Protein AF-A0AAW3WIE3-F1 (afdb_monomer)

Radius of gyration: 31.34 Å; Cα contacts (8 Å, |Δi|>4): 573; chains: 1; bounding box: 62×52×102 Å

Mean predicted aligned error: 10.78 Å

Solvent-accessible surface area (backbone atoms only — not comparable to full-atom values): 20559 Å² total; per-residue (Å²): 109,70,69,57,47,46,73,73,67,56,86,76,40,74,44,82,44,74,42,58,52,65,88,59,51,67,65,59,48,50,53,51,50,54,52,52,56,71,69,61,49,41,25,42,32,54,39,74,60,70,36,81,95,45,99,60,32,87,50,47,48,34,46,53,69,64,58,36,52,50,48,49,52,52,49,52,50,57,37,45,77,70,55,24,45,65,48,34,60,34,45,33,24,13,57,52,87,97,51,74,46,60,54,70,65,56,46,41,35,62,62,68,56,52,62,51,83,43,77,60,79,28,20,57,25,36,52,90,54,32,40,32,29,18,23,25,56,86,76,70,44,64,64,66,28,49,51,28,49,77,70,75,38,83,40,64,64,50,77,45,75,47,53,68,54,53,48,50,23,52,48,54,67,54,26,34,58,59,14,34,46,53,38,66,51,47,21,74,72,70,78,44,58,54,67,71,76,39,42,66,54,53,51,51,34,42,78,70,50,26,29,46,80,54,96,66,24,44,31,41,28,71,64,18,36,78,41,40,90,63,58,57,50,66,66,34,34,70,69,58,44,54,50,54,53,60,56,54,72,75,64,77,63,66,69,62,22,52,51,42,26,60,75,62,58,62,80,78,80,54,92,75,66,50,51,30,14,30,36,48,34,35,35,53,62,90,94,59,72,95,42,90,87,51,47,44,72,56,67,40,66,35,89,49,82,80,66,51,71,36,78,38,59,35,49,44,70,53,57,91,96,54,51,62,67,56,33,29,53,47,30,35,28,75,78,68,68,52,73,94,68,65,70,44,83,73,49,77,50,64,58,64,76,76,39,95,91,40,52,44,33,34,42,33,27,36,32,70,86

Secondary structure (DSSP, 8-state):
-HHHHHHTT----EEEEEE--TT--HHHHHHHHHHHHHT--SEEEEEE---TTSTTGGGGGG--HHHHHHHHHHHHHHHHHTT-B--TT-SEEE-STT--SS-HHHHHHHHS---B---STT-EEE-SSEEEEETTTTT--HHHHHHHHHTT---EEEEEEPPHHHHHHHHHHHHGGGTEEEHHHHHHHHSS-HHHHTHHHHHHHHHTTSEEEETTEEEE-HHHHHTHHHHGGGGS-HHHHHHHHHHHHTT--HHHHHHHHHHH--GGGS---EEEEEEEEEE--TTS-SSTTT-EE--EE--SSSSTT-EE-SEEEPPTT--HHHHHHHHHHHHH---S---EEEEEE--TTSSTTSSEEEEEEEEE-

Structure (mmCIF, N/CA/C/O backbone):
data_AF-A0AAW3WIE3-F1
#
_entry.id   AF-A0AAW3WIE3-F1
#
loop_
_atom_site.group_PDB
_atom_site.id
_atom_site.type_symbol
_atom_site.label_atom_id
_atom_site.label_alt_id
_atom_site.label_comp_id
_atom_site.label_asym_id
_atom_site.label_entity_id
_atom_site.label_seq_id
_atom_site.pdbx_PDB_ins_code
_atom_site.Cartn_x
_atom_site.Cartn_y
_atom_site.Cartn_z
_atom_site.occupancy
_atom_site.B_iso_or_equiv
_atom_site.auth_seq_id
_atom_site.auth_comp_id
_atom_site.auth_asym_id
_atom_site.auth_atom_id
_atom_site.pdbx_PDB_model_num
ATOM 1 N N . ALA A 1 1 ? -10.622 -24.839 7.786 1.00 90.88 1 ALA A N 1
ATOM 2 C CA . ALA A 1 1 ? -11.221 -23.764 8.610 1.00 90.88 1 ALA A CA 1
ATOM 3 C C . ALA A 1 1 ? -12.478 -23.171 7.966 1.00 90.88 1 ALA A C 1
ATOM 5 O O . ALA A 1 1 ? -13.552 -23.403 8.500 1.00 90.88 1 ALA A O 1
ATOM 6 N N . VAL A 1 2 ? -12.381 -22.495 6.809 1.00 93.44 2 VAL A N 1
ATOM 7 C CA . VAL A 1 2 ? -13.522 -21.823 6.136 1.00 93.44 2 VAL A CA 1
ATOM 8 C C . VAL A 1 2 ? -14.752 -22.721 5.968 1.00 93.44 2 VAL A C 1
ATOM 10 O O . VAL A 1 2 ? -15.851 -22.333 6.351 1.00 93.44 2 VAL A O 1
ATOM 13 N N . MET A 1 3 ? -14.571 -23.951 5.476 1.00 93.12 3 MET A N 1
ATOM 14 C CA . MET A 1 3 ? -15.676 -24.911 5.331 1.00 93.12 3 MET A CA 1
ATOM 15 C C . MET A 1 3 ? -16.380 -25.214 6.661 1.00 93.12 3 MET A C 1
ATOM 17 O O . MET A 1 3 ? -17.603 -25.287 6.700 1.00 93.12 3 MET A O 1
ATOM 21 N N . ASN A 1 4 ? -15.629 -25.334 7.760 1.00 96.19 4 ASN A N 1
ATOM 22 C CA . ASN A 1 4 ? -16.194 -25.604 9.084 1.00 96.19 4 ASN A CA 1
ATOM 23 C C . ASN A 1 4 ? -16.962 -24.393 9.622 1.00 96.19 4 ASN A C 1
ATOM 25 O O . ASN A 1 4 ? -18.034 -24.569 10.187 1.00 96.19 4 ASN A O 1
ATOM 29 N N . ILE A 1 5 ? -16.447 -23.177 9.403 1.00 95.31 5 ILE A N 1
ATOM 30 C CA . ILE A 1 5 ? -17.124 -21.924 9.774 1.00 95.31 5 ILE A CA 1
ATOM 31 C C . ILE A 1 5 ? -18.475 -21.829 9.056 1.00 95.31 5 ILE A C 1
ATOM 33 O O . ILE A 1 5 ? -19.502 -21.607 9.693 1.00 95.31 5 ILE A O 1
ATOM 37 N N . ARG A 1 6 ? -18.495 -22.094 7.744 1.00 94.25 6 ARG A N 1
ATOM 38 C CA . ARG A 1 6 ? -19.738 -22.107 6.960 1.00 94.25 6 ARG A CA 1
ATOM 39 C C . ARG A 1 6 ? -20.690 -23.218 7.407 1.00 94.25 6 ARG A C 1
ATOM 41 O O . ARG A 1 6 ? -21.877 -22.964 7.570 1.00 94.25 6 ARG A O 1
ATOM 48 N N . LYS A 1 7 ? -20.181 -24.427 7.674 1.00 96.88 7 LYS A N 1
ATOM 49 C CA . LYS A 1 7 ? -20.983 -25.548 8.200 1.00 96.88 7 LYS A CA 1
ATOM 50 C C . LYS A 1 7 ? -21.611 -25.229 9.562 1.00 96.88 7 LYS A C 1
ATOM 52 O O . LYS A 1 7 ? -22.698 -25.714 9.850 1.00 96.88 7 LYS A O 1
ATOM 57 N N . ALA A 1 8 ? -20.950 -24.408 10.376 1.00 97.50 8 ALA A N 1
ATOM 58 C CA . ALA A 1 8 ? -21.468 -23.934 11.656 1.00 97.50 8 ALA A CA 1
ATOM 59 C C . ALA A 1 8 ? -22.527 -22.816 11.526 1.00 97.50 8 ALA A C 1
ATOM 61 O O . ALA A 1 8 ? -23.057 -22.376 12.540 1.00 97.50 8 ALA A O 1
ATOM 62 N N . GLY A 1 9 ? -22.850 -22.364 10.308 1.00 97.00 9 GLY A N 1
ATOM 63 C CA . GLY A 1 9 ? -23.915 -21.390 10.047 1.00 97.00 9 GLY A CA 1
ATOM 64 C C . GLY A 1 9 ? -23.462 -19.929 9.969 1.00 97.00 9 GLY A C 1
ATOM 65 O O . GLY A 1 9 ? -24.302 -19.049 9.804 1.00 97.00 9 GLY A O 1
ATOM 66 N N . PHE A 1 10 ? -22.159 -19.642 10.047 1.00 95.00 10 PHE A N 1
ATOM 67 C CA . PHE A 1 10 ? -21.658 -18.279 9.856 1.00 95.00 10 PHE A CA 1
ATOM 68 C C . PHE A 1 10 ? -21.731 -17.877 8.379 1.00 95.00 10 PHE A C 1
ATOM 70 O O . PHE A 1 10 ? -21.187 -18.554 7.501 1.00 95.00 10 PHE A O 1
ATOM 77 N N . THR A 1 11 ? -22.386 -16.749 8.117 1.00 90.75 11 THR A N 1
ATOM 78 C CA . THR A 1 11 ? -22.633 -16.213 6.770 1.00 90.75 11 THR A CA 1
ATOM 79 C C . THR A 1 11 ? -21.695 -15.077 6.384 1.00 90.75 11 THR A C 1
ATOM 81 O O . THR A 1 11 ? -21.596 -14.768 5.203 1.00 90.75 11 THR A O 1
ATOM 84 N N . GLN A 1 12 ? -21.014 -14.475 7.361 1.00 90.50 12 GLN A N 1
ATOM 85 C CA . GLN A 1 12 ? -20.080 -13.371 7.183 1.00 90.50 12 GLN A CA 1
ATOM 86 C C . GLN A 1 12 ? -18.700 -13.766 7.703 1.00 90.50 12 GLN A C 1
ATOM 88 O O . GLN A 1 12 ? -18.507 -14.004 8.896 1.00 90.50 12 GLN A O 1
ATOM 93 N N . LEU A 1 13 ? -17.738 -13.836 6.791 1.00 92.69 13 LEU A N 1
ATOM 94 C CA . LEU A 1 13 ? -16.351 -14.182 7.053 1.00 92.69 13 LEU A CA 1
ATOM 95 C C . LEU A 1 13 ? -15.430 -13.088 6.518 1.00 92.69 13 LEU A C 1
ATOM 97 O O . LEU A 1 13 ? -15.528 -12.702 5.355 1.00 92.69 13 LEU A O 1
ATOM 101 N N . ASN A 1 14 ? -14.491 -12.654 7.354 1.00 94.62 14 ASN A N 1
ATOM 102 C CA . ASN A 1 14 ? -13.381 -11.799 6.954 1.00 94.62 14 ASN A CA 1
ATOM 103 C C . ASN A 1 14 ? -12.076 -12.601 6.885 1.00 94.62 14 ASN A C 1
ATOM 105 O O . ASN A 1 14 ? -11.833 -13.467 7.728 1.00 94.62 14 ASN A O 1
ATOM 109 N N . VAL A 1 15 ? -11.239 -12.294 5.896 1.00 96.25 15 VAL A N 1
ATOM 110 C CA . VAL A 1 15 ? -9.869 -12.803 5.783 1.00 96.25 15 VAL A CA 1
ATOM 111 C C . VAL A 1 15 ? -8.900 -11.628 5.835 1.00 96.25 15 VAL A C 1
ATOM 113 O O . VAL A 1 15 ? -8.943 -10.745 4.981 1.00 96.25 15 VAL A O 1
ATOM 116 N N . ASP A 1 16 ? -8.006 -11.648 6.820 1.00 96.38 16 ASP A N 1
ATOM 117 C CA . ASP A 1 16 ? -6.949 -10.651 6.963 1.00 96.38 16 ASP A CA 1
ATOM 118 C C . ASP A 1 16 ? -5.708 -11.080 6.183 1.00 96.38 16 ASP A C 1
ATOM 120 O O . ASP A 1 16 ? -5.192 -12.185 6.360 1.00 96.38 16 ASP A O 1
ATOM 124 N N . LEU A 1 17 ? -5.211 -10.186 5.338 1.00 97.62 17 LEU A N 1
ATOM 125 C CA . LEU A 1 17 ? -3.977 -10.345 4.586 1.00 97.62 17 LEU A CA 1
ATOM 126 C C . LEU A 1 17 ? -3.017 -9.226 4.958 1.00 97.62 17 LEU A C 1
ATOM 128 O O . LEU A 1 17 ? -3.422 -8.085 5.169 1.00 97.62 17 LEU A O 1
ATOM 132 N N . MET A 1 18 ? -1.728 -9.541 4.997 1.00 97.06 18 MET A N 1
ATOM 133 C CA . MET A 1 18 ? -0.680 -8.548 5.194 1.00 97.06 18 MET A CA 1
ATOM 134 C C . MET A 1 18 ? 0.155 -8.385 3.926 1.00 97.06 18 MET A C 1
ATOM 136 O O . MET A 1 18 ? 0.383 -9.349 3.195 1.00 97.06 18 MET A O 1
ATOM 140 N N . TYR A 1 19 ? 0.621 -7.163 3.681 1.00 96.44 19 TYR A N 1
ATOM 141 C CA . TYR A 1 19 ? 1.450 -6.820 2.525 1.00 96.44 19 TYR A CA 1
ATOM 142 C C . TYR A 1 19 ? 2.568 -5.850 2.896 1.00 96.44 19 TYR A C 1
ATOM 144 O O . TYR A 1 19 ? 2.552 -5.240 3.969 1.00 96.44 19 TYR A O 1
ATOM 152 N N . GLY A 1 20 ? 3.531 -5.668 1.998 1.00 94.75 20 GLY A N 1
ATOM 153 C CA . GLY A 1 20 ? 4.681 -4.800 2.227 1.00 94.75 20 GLY A CA 1
ATOM 154 C C . GLY A 1 20 ? 5.767 -5.468 3.066 1.00 94.75 20 GLY A C 1
ATOM 155 O O . GLY A 1 20 ? 6.416 -4.790 3.859 1.00 94.75 20 GLY A O 1
ATOM 156 N N . PHE A 1 21 ? 5.941 -6.784 2.918 1.00 95.12 21 PHE A N 1
ATOM 157 C CA . PHE A 1 21 ? 7.106 -7.486 3.456 1.00 95.12 21 PHE A CA 1
ATOM 158 C C . PHE A 1 21 ? 8.312 -7.339 2.522 1.00 95.12 21 PHE A C 1
ATOM 160 O O . PHE A 1 21 ? 8.158 -7.243 1.301 1.00 95.12 21 PHE A O 1
ATOM 167 N N . LEU A 1 22 ? 9.517 -7.368 3.094 1.00 91.25 22 LEU A N 1
ATOM 168 C CA . LEU A 1 22 ? 10.780 -7.169 2.386 1.00 91.25 22 LEU A CA 1
ATOM 169 C C . LEU A 1 22 ? 10.931 -8.147 1.222 1.00 91.25 22 LEU A C 1
ATOM 171 O O . LEU A 1 22 ? 11.044 -7.725 0.070 1.00 91.25 22 LEU A O 1
ATOM 175 N N . HIS A 1 23 ? 10.790 -9.436 1.515 1.00 91.69 23 HIS A N 1
ATOM 176 C CA . HIS A 1 23 ? 10.988 -10.524 0.557 1.00 91.69 23 HIS A CA 1
ATOM 177 C C . HIS A 1 23 ? 9.718 -10.962 -0.190 1.00 91.69 23 HIS A C 1
ATOM 179 O O . HIS A 1 23 ? 9.788 -11.860 -1.016 1.00 91.69 23 HIS A O 1
ATOM 185 N N . GLN A 1 24 ? 8.562 -10.337 0.059 1.00 94.00 24 GLN A N 1
ATOM 186 C CA . GLN A 1 24 ? 7.322 -10.654 -0.661 1.00 94.00 24 GLN A CA 1
ATOM 187 C C . GLN A 1 24 ? 7.310 -9.943 -2.015 1.00 94.00 24 GLN A C 1
ATOM 189 O O . GLN A 1 24 ? 7.302 -8.709 -2.056 1.00 94.00 24 GLN A O 1
ATOM 194 N N . THR A 1 25 ? 7.301 -10.686 -3.116 1.00 93.31 25 THR A N 1
ATOM 195 C CA . THR A 1 25 ? 7.150 -10.114 -4.461 1.00 93.31 25 THR A CA 1
ATOM 196 C C . THR A 1 25 ? 5.703 -9.683 -4.731 1.00 93.31 25 THR A C 1
ATOM 198 O O . THR A 1 25 ? 4.798 -9.922 -3.927 1.00 93.31 25 THR A O 1
ATOM 201 N N . ASP A 1 26 ? 5.472 -8.989 -5.845 1.00 94.88 26 ASP A N 1
ATOM 202 C CA . ASP A 1 26 ? 4.111 -8.653 -6.277 1.00 94.88 26 ASP A CA 1
ATOM 203 C C . ASP A 1 26 ? 3.336 -9.923 -6.666 1.00 94.88 26 ASP A C 1
ATOM 205 O O . ASP A 1 26 ? 2.179 -10.064 -6.274 1.00 94.88 26 ASP A O 1
ATOM 209 N N . ASP A 1 27 ? 4.003 -10.883 -7.313 1.00 95.38 27 ASP A N 1
ATOM 210 C CA . ASP A 1 27 ? 3.427 -12.172 -7.716 1.00 95.38 27 ASP A CA 1
ATOM 211 C C . ASP A 1 27 ? 3.065 -13.053 -6.510 1.00 95.38 27 ASP A C 1
ATOM 213 O O . ASP A 1 27 ? 1.989 -13.658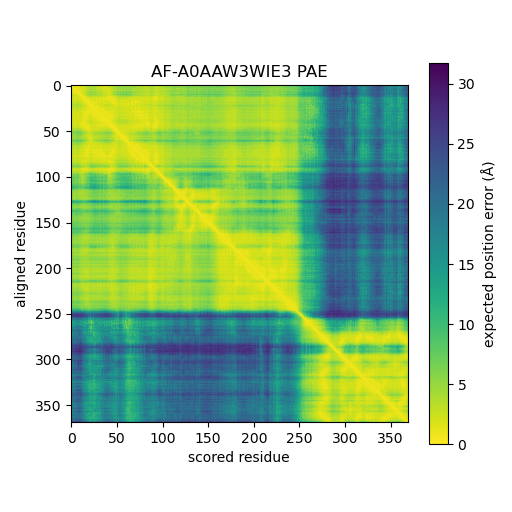 -6.483 1.00 95.38 27 ASP A O 1
ATOM 217 N N . ASP A 1 28 ? 3.910 -13.088 -5.470 1.00 96.62 28 ASP A N 1
ATOM 218 C CA . ASP A 1 28 ? 3.603 -13.791 -4.212 1.00 96.62 28 ASP A CA 1
ATOM 219 C C . ASP A 1 28 ? 2.325 -13.235 -3.575 1.00 96.62 28 ASP A C 1
ATOM 221 O O . ASP A 1 28 ? 1.454 -13.971 -3.085 1.00 96.62 28 ASP A O 1
ATOM 225 N N . PHE A 1 29 ? 2.207 -11.904 -3.570 1.00 97.75 29 PHE A N 1
ATOM 226 C CA . PHE A 1 29 ? 1.062 -11.234 -2.979 1.00 97.75 29 PHE A CA 1
ATOM 227 C C . PHE A 1 29 ? -0.201 -11.416 -3.826 1.00 97.75 29 PHE A C 1
ATOM 229 O O . PHE A 1 29 ? -1.255 -11.735 -3.274 1.00 97.75 29 PHE A O 1
ATOM 236 N N . GLU A 1 30 ? -0.108 -11.306 -5.153 1.00 97.62 30 GLU A N 1
ATOM 237 C CA . GLU A 1 30 ? -1.222 -11.588 -6.062 1.00 97.62 30 GLU A CA 1
ATOM 238 C C . GLU A 1 30 ? -1.706 -13.035 -5.934 1.00 97.62 30 GLU A C 1
ATOM 240 O O . GLU A 1 30 ? -2.911 -13.279 -5.839 1.00 97.62 30 GLU A O 1
ATOM 245 N N . THR A 1 31 ? -0.786 -13.995 -5.849 1.00 98.00 31 THR A N 1
ATOM 246 C CA . THR A 1 31 ? -1.112 -15.410 -5.628 1.00 98.00 31 THR A CA 1
ATOM 247 C C . THR A 1 31 ? -1.896 -15.592 -4.327 1.00 98.00 31 THR A C 1
ATOM 249 O O . THR A 1 31 ? -2.940 -16.251 -4.307 1.00 98.00 31 THR A O 1
ATOM 252 N N . THR A 1 32 ? -1.453 -14.938 -3.249 1.00 98.06 32 THR A N 1
ATOM 253 C CA . THR A 1 32 ? -2.146 -14.943 -1.952 1.00 98.06 32 THR A CA 1
ATOM 254 C C . THR A 1 32 ? -3.547 -14.327 -2.050 1.00 98.06 32 THR A C 1
ATOM 256 O O . THR A 1 32 ? -4.511 -14.894 -1.530 1.00 98.06 32 THR A O 1
ATOM 259 N N . LEU A 1 33 ? -3.690 -13.197 -2.750 1.00 98.19 33 LEU A N 1
ATOM 260 C CA . LEU A 1 33 ? -4.978 -12.536 -2.981 1.00 98.19 33 LEU A CA 1
ATOM 261 C C . LEU A 1 33 ? -5.943 -13.439 -3.749 1.00 98.19 33 LEU A C 1
ATOM 263 O O . LEU A 1 33 ? -7.090 -13.605 -3.337 1.00 98.19 33 LEU A O 1
ATOM 267 N N . ARG A 1 34 ? -5.481 -14.064 -4.836 1.00 98.00 34 ARG A N 1
ATOM 268 C CA . ARG A 1 34 ? -6.290 -14.983 -5.652 1.00 98.00 34 ARG A CA 1
ATOM 269 C C . ARG A 1 34 ? -6.730 -16.203 -4.853 1.00 98.00 34 ARG A C 1
ATOM 271 O O . ARG A 1 34 ? -7.891 -16.604 -4.948 1.00 98.00 34 ARG A O 1
ATOM 278 N N . TYR A 1 35 ? -5.850 -16.745 -4.014 1.00 98.12 35 TYR A N 1
ATOM 279 C CA . TYR A 1 35 ? -6.211 -17.821 -3.097 1.00 98.12 35 TYR A CA 1
ATOM 280 C C . TYR A 1 35 ? -7.296 -17.379 -2.103 1.00 98.12 35 TYR A C 1
ATOM 282 O O . TYR A 1 35 ? -8.309 -18.063 -1.955 1.00 98.12 35 TYR A O 1
ATOM 290 N N . ALA A 1 36 ? -7.142 -16.206 -1.475 1.00 98.00 36 ALA A N 1
ATOM 291 C CA . ALA A 1 36 ? -8.132 -15.656 -0.547 1.00 98.00 36 ALA A CA 1
ATOM 292 C C . ALA A 1 36 ? -9.490 -15.397 -1.223 1.00 98.00 36 ALA A C 1
ATOM 294 O O . ALA A 1 36 ? -10.525 -15.769 -0.673 1.00 98.00 36 ALA A O 1
ATOM 295 N N . ILE A 1 37 ? -9.498 -14.850 -2.443 1.00 98.06 37 ILE A N 1
ATOM 296 C CA . ILE A 1 37 ? -10.707 -14.694 -3.269 1.00 98.06 37 ILE A CA 1
ATOM 297 C C . ILE A 1 37 ? -11.375 -16.054 -3.514 1.00 98.06 37 ILE A C 1
ATOM 299 O O . ILE A 1 37 ? -12.598 -16.164 -3.405 1.00 98.06 37 ILE A O 1
ATOM 303 N N . GLY A 1 38 ? -10.588 -17.101 -3.787 1.00 97.38 38 GLY A N 1
ATOM 304 C CA . GLY A 1 38 ? -11.070 -18.470 -3.988 1.00 97.38 38 GLY A CA 1
ATOM 305 C C . GLY A 1 38 ? -11.787 -19.069 -2.772 1.00 97.38 38 GLY A C 1
ATOM 306 O O . GLY A 1 38 ? -12.705 -19.873 -2.937 1.00 97.38 38 GLY A O 1
ATOM 307 N N . LEU A 1 39 ? -11.452 -18.621 -1.555 1.00 96.75 39 LEU A N 1
ATOM 308 C CA . LEU A 1 39 ? -12.176 -18.979 -0.325 1.00 96.75 39 LEU A CA 1
ATOM 309 C C . LEU A 1 39 ? -13.562 -18.315 -0.231 1.00 96.75 39 LEU A C 1
ATOM 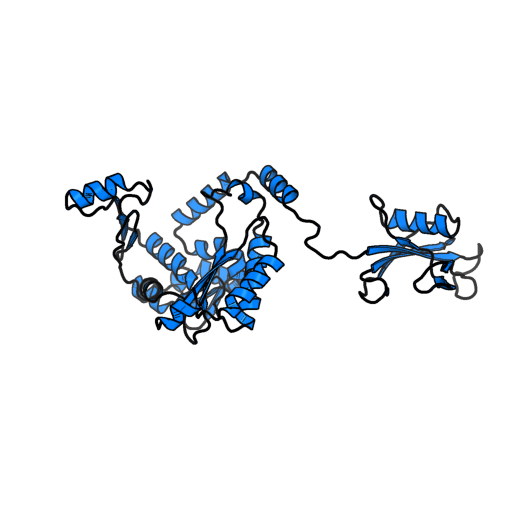311 O O . LEU A 1 39 ? -14.371 -18.693 0.624 1.00 96.75 39 LEU A O 1
ATOM 315 N N . LYS A 1 40 ? -13.839 -17.345 -1.112 1.00 95.81 40 LYS A N 1
ATOM 316 C CA . LYS A 1 40 ? -15.078 -16.566 -1.202 1.00 95.81 40 LYS A CA 1
ATOM 317 C C . LYS A 1 40 ? -15.507 -15.952 0.141 1.00 95.81 40 LYS A C 1
ATOM 319 O O . LYS A 1 40 ? -16.667 -16.141 0.506 1.00 95.81 40 LYS A O 1
ATOM 324 N N . PRO A 1 41 ? -14.631 -15.297 0.926 1.00 96.38 41 PRO A N 1
ATOM 325 C CA . PRO A 1 41 ? -15.063 -14.591 2.129 1.00 96.38 41 PRO A CA 1
ATOM 326 C C . PRO A 1 41 ? -15.966 -13.406 1.772 1.00 96.38 41 PRO A C 1
ATOM 328 O O . PRO A 1 41 ? -15.964 -12.919 0.648 1.00 96.38 41 PRO A O 1
ATOM 331 N N . GLU A 1 42 ? -16.758 -12.931 2.722 1.00 95.38 42 GLU A N 1
ATOM 332 C CA . GLU A 1 42 ? -17.560 -11.718 2.554 1.00 95.38 42 GLU A CA 1
ATOM 333 C C . GLU A 1 42 ? -16.692 -10.454 2.616 1.00 95.38 42 GLU A C 1
ATOM 335 O O . GLU A 1 42 ? -16.992 -9.464 1.943 1.00 95.38 42 GLU A O 1
ATOM 340 N N . TYR A 1 43 ? -15.573 -10.531 3.340 1.00 95.69 43 TYR A N 1
ATOM 341 C CA . TYR A 1 43 ? -14.635 -9.432 3.524 1.00 95.69 43 TYR A CA 1
ATOM 342 C C . TYR A 1 43 ? -13.183 -9.884 3.352 1.00 95.69 43 TYR A C 1
ATOM 344 O O . TYR A 1 43 ? -12.803 -10.985 3.759 1.00 95.69 43 TYR A O 1
ATOM 352 N N . ILE A 1 44 ? -12.360 -9.014 2.773 1.00 97.12 44 ILE A N 1
ATOM 353 C CA . ILE A 1 44 ? -10.902 -9.161 2.749 1.00 97.12 44 ILE A CA 1
ATOM 354 C C . ILE A 1 44 ? -10.295 -7.873 3.291 1.00 97.12 44 ILE A C 1
ATOM 356 O O . ILE A 1 44 ? -10.522 -6.802 2.728 1.00 97.12 44 ILE A O 1
ATOM 360 N N . THR A 1 45 ? -9.513 -7.965 4.363 1.00 95.56 45 THR A N 1
ATOM 361 C CA . THR A 1 45 ? -8.854 -6.806 4.977 1.00 95.56 45 THR A CA 1
ATOM 362 C C . THR A 1 45 ? -7.355 -6.843 4.734 1.00 95.56 45 THR A C 1
ATOM 364 O O . THR A 1 45 ? -6.696 -7.840 4.999 1.00 95.56 45 THR A O 1
ATOM 367 N N . LEU A 1 46 ? -6.801 -5.742 4.233 1.00 95.44 46 LEU A N 1
ATOM 368 C CA . LEU A 1 46 ? -5.392 -5.596 3.896 1.00 95.44 46 LEU A CA 1
ATOM 369 C C . LEU A 1 46 ? -4.660 -4.778 4.958 1.00 95.44 46 LEU A C 1
ATOM 371 O O . LEU A 1 46 ? -4.940 -3.602 5.165 1.00 95.44 46 LEU A O 1
ATOM 375 N N . TYR A 1 47 ? -3.647 -5.352 5.585 1.00 94.31 47 TYR A N 1
ATOM 376 C CA . TYR A 1 47 ? -2.809 -4.663 6.553 1.00 94.31 47 TYR A CA 1
ATOM 377 C C . TYR A 1 47 ? -1.412 -4.444 5.991 1.00 94.31 47 TYR A C 1
ATOM 379 O O . TYR A 1 47 ? -0.672 -5.385 5.707 1.00 94.31 47 TYR A O 1
ATOM 387 N N . ARG A 1 48 ? -1.012 -3.176 5.882 1.00 93.06 48 ARG A N 1
ATOM 388 C CA . ARG A 1 48 ? 0.394 -2.845 5.654 1.00 93.06 48 ARG A CA 1
ATOM 389 C C . ARG A 1 48 ? 1.211 -3.383 6.826 1.00 93.06 48 ARG A C 1
ATOM 391 O O . ARG A 1 48 ? 0.916 -3.043 7.975 1.00 93.06 48 ARG A O 1
ATOM 398 N N . ASN A 1 49 ? 2.268 -4.132 6.536 1.00 93.94 49 ASN A N 1
ATOM 399 C CA . ASN A 1 49 ? 3.205 -4.582 7.548 1.00 93.94 49 ASN A CA 1
ATOM 400 C C . ASN A 1 49 ? 3.832 -3.378 8.276 1.00 93.94 49 ASN A C 1
ATOM 402 O O . ASN A 1 49 ? 4.349 -2.438 7.662 1.00 93.94 49 ASN A O 1
ATOM 406 N N . ARG A 1 50 ? 3.749 -3.391 9.607 1.00 90.69 50 ARG A N 1
ATOM 407 C CA . ARG A 1 50 ? 4.349 -2.384 10.486 1.00 90.69 50 ARG A CA 1
ATOM 408 C C . ARG A 1 50 ? 5.534 -3.039 11.180 1.00 90.69 50 ARG A C 1
ATOM 410 O O . ARG A 1 50 ? 5.345 -3.868 12.056 1.00 90.69 50 ARG A O 1
ATOM 417 N N . TYR A 1 51 ? 6.736 -2.639 10.788 1.00 89.94 51 TYR A N 1
ATOM 418 C CA . TYR A 1 51 ? 7.978 -3.258 11.248 1.00 89.94 51 TYR A CA 1
ATOM 419 C C . TYR A 1 51 ? 8.343 -2.957 12.704 1.00 89.94 51 TYR A C 1
ATOM 421 O O . TYR A 1 51 ? 8.907 -3.811 13.384 1.00 89.94 51 TYR A O 1
ATOM 429 N N . LYS A 1 52 ? 8.009 -1.759 13.189 1.00 86.94 52 LYS A N 1
ATOM 430 C CA . LYS A 1 52 ? 8.377 -1.293 14.528 1.00 86.94 52 LYS A CA 1
ATOM 431 C C . LYS A 1 52 ? 7.853 -2.231 15.621 1.00 86.94 52 LYS A C 1
ATOM 433 O O . LYS A 1 52 ? 6.648 -2.468 15.693 1.00 86.94 52 LYS A O 1
ATOM 438 N N . GLY A 1 53 ? 8.737 -2.696 16.502 1.00 84.81 53 GLY A N 1
ATOM 439 C CA . GLY A 1 53 ? 8.413 -3.589 17.614 1.00 84.81 53 GLY A CA 1
ATOM 440 C C . GLY A 1 53 ? 8.174 -5.047 17.212 1.00 84.81 53 GLY A C 1
ATOM 441 O O . GLY A 1 53 ? 7.614 -5.805 18.003 1.00 84.81 53 GLY A O 1
ATOM 442 N N . THR A 1 54 ? 8.554 -5.448 15.995 1.00 89.56 54 THR A N 1
ATOM 443 C CA . THR A 1 54 ? 8.412 -6.830 15.508 1.00 89.56 54 THR A CA 1
ATOM 444 C C . THR A 1 54 ? 9.756 -7.557 15.479 1.00 89.56 54 THR A C 1
ATOM 446 O O . THR A 1 54 ? 10.816 -6.938 15.490 1.00 89.56 54 THR A O 1
ATOM 449 N N . LYS A 1 55 ? 9.736 -8.894 15.379 1.00 91.88 55 LYS A N 1
ATOM 450 C CA . LYS A 1 55 ? 10.966 -9.700 15.226 1.00 91.88 55 LYS A CA 1
ATOM 451 C C . LYS A 1 55 ? 11.743 -9.398 13.940 1.00 91.88 55 LYS A C 1
ATOM 453 O O . LYS A 1 55 ? 12.920 -9.720 13.866 1.00 91.88 55 LYS A O 1
ATOM 458 N N . ILE A 1 56 ? 11.077 -8.802 12.954 1.00 91.75 56 ILE A N 1
ATOM 459 C CA . ILE A 1 56 ? 11.638 -8.448 11.649 1.00 91.75 56 ILE A CA 1
ATOM 460 C C . ILE A 1 56 ? 11.889 -6.940 11.529 1.00 91.75 56 ILE A C 1
ATOM 462 O O . ILE A 1 56 ? 12.063 -6.439 10.430 1.00 91.75 56 ILE A O 1
ATOM 466 N N . GLU A 1 57 ? 11.908 -6.187 12.637 1.00 90.94 57 GLU A N 1
ATOM 467 C CA . GLU A 1 57 ? 12.061 -4.723 12.626 1.00 90.94 57 GLU A CA 1
ATOM 468 C C . GLU A 1 57 ? 13.286 -4.236 11.835 1.00 90.94 57 GLU A C 1
ATOM 470 O O . GLU A 1 57 ? 13.204 -3.211 11.163 1.00 90.94 57 GLU A O 1
ATOM 475 N N . ALA A 1 58 ? 14.383 -5.000 11.845 1.00 87.44 58 ALA A N 1
ATOM 476 C CA . ALA A 1 58 ? 15.602 -4.690 11.097 1.00 87.44 58 ALA A CA 1
ATOM 477 C C . ALA A 1 58 ? 15.403 -4.643 9.567 1.00 87.44 58 ALA A C 1
ATOM 479 O O . ALA A 1 58 ? 16.156 -3.967 8.875 1.00 87.44 58 ALA A O 1
ATOM 480 N N . GLU A 1 59 ? 14.376 -5.307 9.032 1.00 89.19 59 GLU A N 1
ATOM 481 C CA . GLU A 1 59 ? 14.051 -5.297 7.600 1.00 89.19 59 GLU A CA 1
ATOM 482 C C . GLU A 1 59 ? 13.371 -3.994 7.143 1.00 89.19 59 GLU A C 1
ATOM 484 O O . GLU A 1 59 ? 13.218 -3.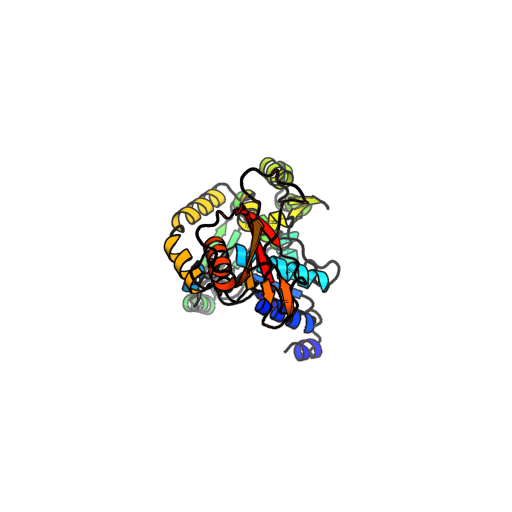771 5.941 1.00 89.19 59 GLU A O 1
ATOM 489 N N . ALA A 1 60 ? 12.944 -3.130 8.075 1.00 85.75 60 ALA A N 1
ATOM 490 C CA . ALA A 1 60 ? 12.154 -1.935 7.770 1.00 85.75 60 ALA A CA 1
ATOM 491 C C . ALA A 1 60 ? 12.804 -1.034 6.711 1.00 85.75 60 ALA A C 1
ATOM 493 O O . ALA A 1 60 ? 12.101 -0.524 5.837 1.00 85.75 60 ALA A O 1
ATOM 494 N N . GLY A 1 61 ? 14.131 -0.866 6.783 1.00 80.12 61 GLY A N 1
ATOM 495 C CA . GLY A 1 61 ? 14.900 -0.016 5.870 1.00 80.12 61 GLY A CA 1
ATOM 496 C C . GLY A 1 61 ? 14.881 -0.506 4.421 1.00 80.12 61 GLY A C 1
ATOM 497 O O . GLY A 1 61 ? 14.983 0.295 3.498 1.00 80.12 61 GLY A O 1
ATOM 498 N N . GLY A 1 62 ? 14.657 -1.805 4.198 1.00 82.44 62 GLY A N 1
ATOM 499 C CA . GLY A 1 62 ? 14.613 -2.388 2.859 1.00 82.44 62 GLY A CA 1
ATOM 500 C C . GLY A 1 62 ? 13.255 -2.291 2.164 1.00 82.44 62 GLY A C 1
ATOM 501 O O . GLY A 1 62 ? 13.126 -2.670 1.000 1.00 82.44 62 GLY A O 1
ATOM 502 N N . VAL A 1 63 ? 12.218 -1.793 2.845 1.00 85.75 63 VAL A N 1
ATOM 503 C CA . VAL A 1 63 ? 10.874 -1.672 2.268 1.00 85.75 63 VAL A CA 1
ATOM 504 C C . VAL A 1 63 ? 10.556 -0.228 1.928 1.00 85.75 63 VAL A C 1
ATOM 506 O O . VAL A 1 63 ? 10.167 0.578 2.774 1.00 85.75 63 VAL A O 1
ATOM 509 N N . SER A 1 64 ? 10.626 0.085 0.636 1.00 86.12 64 SER A N 1
ATOM 510 C CA . SER A 1 64 ? 10.239 1.401 0.142 1.00 86.12 64 SER A CA 1
ATOM 511 C C . SER A 1 64 ? 8.724 1.624 0.229 1.00 86.12 64 SER A C 1
ATOM 513 O O . SER A 1 64 ? 7.908 0.716 0.038 1.00 86.12 64 SER A O 1
ATOM 515 N N . LEU A 1 65 ? 8.321 2.879 0.453 1.00 84.75 65 LEU A N 1
ATOM 516 C CA . LEU A 1 65 ? 6.910 3.270 0.372 1.00 84.75 65 LEU A CA 1
ATOM 517 C C . LEU A 1 65 ? 6.331 2.987 -1.024 1.00 84.75 65 LEU A C 1
ATOM 519 O O . LEU A 1 65 ? 5.167 2.613 -1.134 1.00 84.75 65 LEU A O 1
ATOM 523 N N . TYR A 1 66 ? 7.157 3.101 -2.067 1.00 86.88 66 TYR A N 1
ATOM 524 C CA . TYR A 1 66 ? 6.786 2.752 -3.436 1.00 86.88 66 TYR A CA 1
ATOM 525 C C . TYR A 1 66 ? 6.333 1.291 -3.553 1.00 86.88 66 TYR A C 1
ATOM 527 O O . TYR A 1 66 ? 5.246 1.042 -4.068 1.00 86.88 66 TYR A O 1
ATOM 535 N N . LYS A 1 67 ? 7.107 0.335 -3.012 1.00 90.38 67 LYS A N 1
ATOM 536 C CA . LYS A 1 67 ? 6.729 -1.087 -2.991 1.00 90.38 67 LYS A CA 1
ATOM 537 C C . LYS A 1 67 ? 5.378 -1.295 -2.305 1.00 90.38 67 LYS A C 1
ATOM 539 O O . LYS A 1 67 ? 4.506 -1.971 -2.843 1.00 90.38 67 LYS A O 1
ATOM 544 N N . VAL A 1 68 ? 5.189 -0.676 -1.140 1.00 91.44 68 VAL A N 1
ATOM 545 C CA . VAL A 1 68 ? 3.940 -0.770 -0.369 1.00 91.44 68 VAL A CA 1
ATOM 546 C C . VAL A 1 68 ? 2.749 -0.229 -1.165 1.00 91.44 68 VAL A C 1
ATOM 548 O O . VAL A 1 68 ? 1.720 -0.894 -1.251 1.00 91.44 68 VAL A O 1
ATOM 551 N N . ILE A 1 69 ? 2.873 0.964 -1.752 1.00 90.69 69 ILE A N 1
ATOM 552 C CA . ILE A 1 69 ? 1.805 1.584 -2.552 1.00 90.69 69 ILE A CA 1
ATOM 553 C C . ILE A 1 69 ? 1.484 0.721 -3.774 1.00 90.69 69 ILE A C 1
ATOM 555 O O . ILE A 1 69 ? 0.315 0.466 -4.057 1.00 90.69 69 ILE A O 1
ATOM 559 N N . ARG A 1 70 ? 2.509 0.224 -4.472 1.00 92.69 70 ARG A N 1
ATOM 560 C CA . ARG A 1 70 ? 2.350 -0.636 -5.647 1.00 92.69 70 ARG A CA 1
ATOM 561 C C . ARG A 1 70 ? 1.588 -1.921 -5.318 1.00 92.69 70 ARG A C 1
ATOM 563 O O . ARG A 1 70 ? 0.610 -2.220 -5.997 1.00 92.69 70 ARG A O 1
ATOM 570 N N . GLN A 1 71 ? 1.959 -2.623 -4.244 1.00 95.31 71 GLN A N 1
ATOM 571 C CA . GLN A 1 71 ? 1.239 -3.820 -3.791 1.00 95.31 71 GLN A CA 1
ATOM 572 C C . GLN A 1 71 ? -0.204 -3.512 -3.371 1.00 95.31 71 GLN A C 1
ATOM 574 O O . GLN A 1 71 ? -1.111 -4.275 -3.696 1.00 95.31 71 GLN A O 1
ATOM 579 N N . TYR A 1 72 ? -0.451 -2.382 -2.699 1.00 94.06 72 TYR A N 1
ATOM 580 C CA . TYR A 1 72 ? -1.820 -1.971 -2.378 1.00 94.06 72 TYR A CA 1
ATOM 581 C C . TYR A 1 72 ? -2.655 -1.723 -3.641 1.00 94.06 72 TYR A C 1
ATOM 583 O O . TYR A 1 72 ? -3.776 -2.212 -3.724 1.00 94.06 72 TYR A O 1
ATOM 591 N N . ARG A 1 73 ? -2.116 -1.013 -4.642 1.00 92.75 73 ARG A N 1
ATOM 592 C CA . ARG A 1 73 ? -2.813 -0.757 -5.915 1.00 92.75 73 ARG A CA 1
ATOM 593 C C . ARG A 1 73 ? -3.097 -2.045 -6.684 1.00 92.75 73 ARG A C 1
ATOM 595 O O . ARG A 1 73 ? -4.202 -2.207 -7.199 1.00 92.75 73 ARG A O 1
ATOM 602 N N . LEU A 1 74 ? -2.136 -2.971 -6.714 1.00 95.56 74 LEU A N 1
ATOM 603 C CA . LEU A 1 74 ? -2.322 -4.312 -7.267 1.00 95.56 74 LEU A CA 1
ATOM 604 C C . LEU A 1 74 ? -3.503 -5.018 -6.592 1.00 95.56 74 LEU A C 1
ATOM 606 O O . LEU A 1 74 ? -4.432 -5.453 -7.272 1.00 95.56 74 LEU A O 1
ATOM 610 N N . ALA A 1 75 ? -3.516 -5.058 -5.257 1.00 96.75 75 ALA A N 1
ATOM 611 C CA . ALA A 1 75 ? -4.606 -5.662 -4.502 1.00 96.75 75 ALA A CA 1
ATOM 612 C C . ALA A 1 75 ? -5.945 -4.972 -4.747 1.00 96.75 75 ALA A C 1
ATOM 614 O O . ALA A 1 75 ? -6.938 -5.649 -4.990 1.00 96.75 75 ALA A O 1
ATOM 615 N N . PHE A 1 76 ? -5.970 -3.637 -4.726 1.00 95.38 76 PHE A N 1
ATOM 616 C CA . PHE A 1 76 ? -7.172 -2.846 -4.967 1.00 95.38 76 PHE A CA 1
ATOM 617 C C . PHE A 1 76 ? -7.783 -3.191 -6.326 1.00 95.38 76 PHE A C 1
ATOM 619 O O . PHE A 1 76 ? -8.977 -3.472 -6.409 1.00 95.38 76 PHE A O 1
ATOM 626 N N . LYS A 1 77 ? -6.959 -3.235 -7.381 1.00 95.75 77 LYS A N 1
ATOM 627 C CA . LYS A 1 77 ? -7.384 -3.620 -8.729 1.00 95.75 77 LYS A CA 1
ATOM 628 C C . LYS A 1 77 ? -7.942 -5.045 -8.754 1.00 95.75 77 LYS A C 1
ATOM 630 O O . LYS A 1 77 ? -9.096 -5.232 -9.134 1.00 95.75 77 LYS A O 1
ATOM 635 N N . VAL A 1 78 ? -7.155 -6.026 -8.304 1.00 97.88 78 VAL A N 1
ATOM 636 C CA . VAL A 1 78 ? -7.524 -7.452 -8.341 1.00 97.88 78 VAL A CA 1
ATOM 637 C C . VAL A 1 78 ? -8.807 -7.717 -7.547 1.00 97.88 78 VAL A C 1
ATOM 639 O O . VAL A 1 78 ? -9.700 -8.415 -8.026 1.00 97.88 78 VAL A O 1
ATOM 642 N N . LEU A 1 79 ? -8.943 -7.137 -6.354 1.00 97.44 79 LEU A N 1
ATOM 643 C CA . LEU A 1 79 ? -10.137 -7.276 -5.518 1.00 97.44 79 LEU A CA 1
ATOM 644 C C . LEU A 1 79 ? -11.364 -6.625 -6.172 1.00 97.44 79 LEU A C 1
ATOM 646 O O . LEU A 1 79 ? -12.422 -7.255 -6.239 1.00 97.44 79 LEU A O 1
ATOM 650 N N . ASN A 1 80 ? -11.219 -5.412 -6.717 1.00 95.50 80 ASN A N 1
ATOM 651 C CA . ASN A 1 80 ? -12.311 -4.680 -7.360 1.00 95.50 80 ASN A CA 1
ATOM 652 C C . ASN A 1 80 ? -12.845 -5.395 -8.614 1.00 95.50 80 ASN A C 1
ATOM 654 O O . ASN A 1 80 ? -14.066 -5.452 -8.810 1.00 95.50 80 ASN A O 1
ATOM 658 N N . GLU A 1 81 ? -11.949 -5.968 -9.424 1.00 96.81 81 GLU A N 1
ATOM 659 C CA . GLU A 1 81 ? -12.273 -6.806 -10.590 1.00 96.81 81 GLU A CA 1
ATOM 660 C C . GLU A 1 81 ? -13.005 -8.100 -10.193 1.00 96.81 81 GLU A C 1
ATOM 662 O O . GLU A 1 81 ? -13.822 -8.605 -10.957 1.00 96.81 81 GLU A O 1
ATOM 667 N N . ASN A 1 82 ? -12.781 -8.600 -8.974 1.00 97.50 82 ASN A N 1
ATOM 668 C CA . ASN A 1 82 ? -13.420 -9.805 -8.432 1.00 97.50 82 ASN A CA 1
ATOM 669 C C . ASN A 1 82 ? -14.617 -9.502 -7.507 1.00 97.50 82 ASN A C 1
ATOM 671 O O . ASN A 1 82 ? -15.023 -10.350 -6.711 1.00 97.50 82 ASN A O 1
ATOM 675 N N . GLY A 1 83 ? -15.194 -8.300 -7.604 1.00 95.94 83 GLY A N 1
ATOM 676 C CA . GLY A 1 83 ? -16.437 -7.934 -6.915 1.00 95.94 83 GLY A CA 1
ATOM 677 C C . GLY A 1 83 ? -16.285 -7.483 -5.460 1.00 95.94 83 GLY A C 1
ATOM 678 O O . GLY A 1 83 ? -17.290 -7.190 -4.821 1.00 95.94 83 G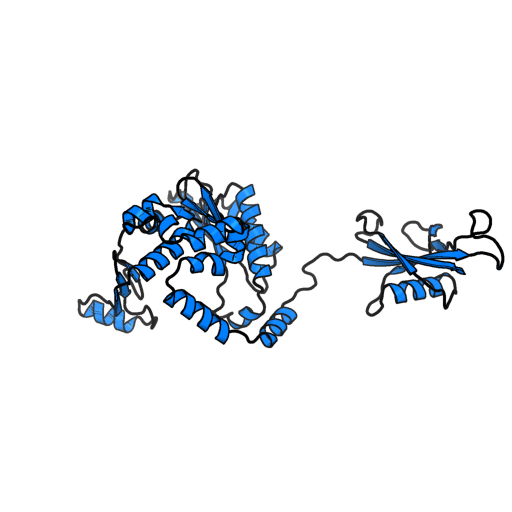LY A O 1
ATOM 679 N N . TYR A 1 84 ? -15.062 -7.368 -4.940 1.00 96.50 84 TYR A N 1
ATOM 680 C CA . TYR A 1 84 ? -14.805 -6.811 -3.613 1.00 96.50 84 TYR A CA 1
ATOM 681 C C . TYR A 1 84 ? -14.581 -5.299 -3.722 1.00 96.50 84 TYR A C 1
ATOM 683 O O . TYR A 1 84 ? -13.583 -4.841 -4.276 1.00 96.50 84 TYR A O 1
ATOM 691 N N . LYS A 1 85 ? -15.518 -4.508 -3.204 1.00 94.12 85 LYS A N 1
ATOM 692 C CA . LYS A 1 85 ? -15.537 -3.048 -3.313 1.00 94.12 85 LYS A CA 1
ATOM 693 C C . LYS A 1 85 ? -15.018 -2.375 -2.043 1.00 94.12 85 LYS A C 1
ATOM 695 O O . LYS A 1 85 ? -15.249 -2.834 -0.923 1.00 94.12 85 LYS A O 1
ATOM 700 N N . ALA A 1 86 ? -14.322 -1.258 -2.229 1.00 92.44 86 ALA A N 1
ATOM 701 C CA . ALA A 1 86 ? -13.874 -0.371 -1.164 1.00 92.44 86 ALA A CA 1
ATOM 702 C C . ALA A 1 86 ? -13.704 1.055 -1.697 1.00 92.44 86 ALA A C 1
ATOM 704 O O . ALA A 1 86 ? -13.402 1.254 -2.874 1.00 92.44 86 ALA A O 1
ATOM 705 N N . ASN A 1 87 ? -13.849 2.040 -0.812 1.00 90.75 87 ASN A N 1
ATOM 706 C CA . ASN A 1 87 ? -13.411 3.405 -1.095 1.00 90.75 87 ASN A CA 1
ATOM 707 C C . ASN A 1 87 ? -11.879 3.490 -1.053 1.00 90.75 87 ASN A C 1
ATOM 709 O O . ASN A 1 87 ? -11.222 2.703 -0.368 1.00 90.75 87 ASN A O 1
ATOM 713 N N . TYR A 1 88 ? -11.298 4.476 -1.732 1.00 90.06 88 TYR A N 1
ATOM 714 C CA . TYR A 1 88 ? -9.862 4.725 -1.634 1.00 90.06 88 TYR A CA 1
ATOM 715 C C . TYR A 1 88 ? -9.445 5.072 -0.198 1.00 90.06 88 TYR A C 1
ATOM 717 O O . TYR A 1 88 ? -10.175 5.723 0.549 1.00 90.06 88 TYR A O 1
ATOM 725 N N . GLY A 1 89 ? -8.265 4.590 0.202 1.00 82.75 89 GLY A N 1
ATOM 726 C CA . GLY A 1 89 ? -7.721 4.762 1.553 1.00 82.75 89 GLY A CA 1
ATOM 727 C C . GLY A 1 89 ? -8.259 3.771 2.587 1.00 82.75 89 GLY A C 1
ATOM 728 O O . GLY A 1 89 ? -7.708 3.673 3.683 1.00 82.75 89 GLY A O 1
ATOM 729 N N . LYS A 1 90 ? -9.281 2.988 2.232 1.00 87.44 90 LYS A N 1
ATOM 730 C CA . LYS A 1 90 ? -9.789 1.908 3.068 1.00 87.44 90 LYS A CA 1
ATOM 731 C C . LYS A 1 90 ? -8.920 0.659 2.948 1.00 87.44 90 LYS A C 1
ATOM 733 O O . LYS A 1 90 ? -8.356 0.353 1.896 1.00 87.44 90 LYS A O 1
ATOM 738 N N . ASN A 1 91 ? -8.844 -0.079 4.048 1.00 89.00 91 ASN A N 1
ATOM 739 C CA . ASN A 1 91 ? -8.093 -1.322 4.135 1.00 89.00 91 ASN A CA 1
ATOM 740 C C . ASN A 1 91 ? -8.964 -2.577 3.944 1.00 89.00 91 ASN A C 1
ATOM 742 O O . ASN A 1 91 ? -8.439 -3.619 3.582 1.00 89.00 91 ASN A O 1
ATOM 746 N N . THR A 1 92 ? -10.277 -2.490 4.163 1.00 93.25 92 THR A N 1
ATOM 747 C CA . THR A 1 92 ? -11.204 -3.627 4.038 1.00 93.25 92 THR A CA 1
ATOM 748 C C . THR A 1 92 ? -12.020 -3.550 2.753 1.00 93.25 92 THR A C 1
ATOM 750 O O . THR A 1 92 ? -12.595 -2.511 2.436 1.00 93.25 92 THR A O 1
ATOM 753 N N . PHE A 1 93 ? -12.147 -4.657 2.038 1.00 94.75 93 PHE A N 1
ATOM 754 C CA . PHE A 1 93 ? -12.944 -4.776 0.825 1.00 94.75 93 PHE A CA 1
ATOM 755 C C . PHE A 1 93 ? -14.115 -5.715 1.084 1.00 94.75 93 PHE A C 1
ATOM 757 O O . PHE A 1 93 ? -13.940 -6.773 1.684 1.00 94.75 93 PHE A O 1
ATOM 764 N N . SER A 1 94 ? -15.306 -5.313 0.650 1.00 95.06 94 SER A N 1
ATOM 765 C CA . SER A 1 94 ? -16.555 -6.035 0.884 1.00 95.06 94 SER A CA 1
ATOM 766 C C . SER A 1 94 ? -17.168 -6.462 -0.437 1.00 95.06 94 SER A C 1
ATOM 768 O O . SER A 1 94 ? -17.207 -5.676 -1.380 1.00 95.06 94 SER A O 1
ATOM 770 N N . ARG A 1 95 ? -17.662 -7.695 -0.513 1.00 94.44 95 ARG A N 1
ATOM 771 C CA . ARG A 1 95 ? -18.496 -8.146 -1.643 1.00 94.44 95 ARG A CA 1
ATOM 772 C C . ARG A 1 95 ? -19.996 -8.031 -1.359 1.00 94.44 95 ARG A C 1
ATOM 774 O O . ARG A 1 95 ? -20.806 -8.446 -2.184 1.00 94.44 95 ARG A O 1
ATOM 781 N N . VAL A 1 96 ? -20.361 -7.556 -0.169 1.00 92.44 96 VAL A N 1
ATOM 782 C CA . VAL A 1 96 ? -21.752 -7.360 0.245 1.00 92.44 96 VAL A CA 1
ATOM 783 C C . VAL A 1 96 ? -22.202 -5.986 -0.251 1.00 92.44 96 VAL A C 1
ATOM 785 O O . VAL A 1 96 ? -21.524 -4.983 -0.040 1.00 92.44 96 VAL A O 1
ATOM 788 N N . GLU A 1 97 ? -23.328 -5.936 -0.955 1.00 87.81 97 GLU A N 1
ATOM 789 C CA . GLU A 1 97 ? -23.842 -4.691 -1.526 1.00 87.81 97 GLU A CA 1
ATOM 790 C C . GLU A 1 97 ? -24.257 -3.697 -0.428 1.00 87.81 97 GLU A C 1
ATOM 792 O O . GLU A 1 97 ? -24.885 -4.074 0.559 1.00 87.81 97 GLU A O 1
ATOM 797 N N . GLY A 1 98 ? -23.877 -2.424 -0.584 1.00 82.81 98 GLY A N 1
ATOM 798 C CA . GLY A 1 98 ? -24.181 -1.357 0.380 1.00 82.81 98 GLY A CA 1
ATOM 799 C C . GLY A 1 98 ? -23.401 -1.423 1.701 1.00 82.81 98 GLY A C 1
ATOM 800 O O . GLY A 1 98 ? -23.577 -0.562 2.561 1.00 82.81 98 GLY A O 1
ATOM 801 N N . ASP A 1 99 ? -22.529 -2.414 1.870 1.00 85.69 99 ASP A N 1
ATOM 802 C CA . ASP A 1 99 ? -21.777 -2.633 3.098 1.00 85.69 99 ASP A CA 1
ATOM 803 C C . ASP A 1 99 ? -20.436 -1.874 3.083 1.00 85.69 99 ASP A C 1
ATOM 805 O O . ASP A 1 99 ? -19.661 -1.898 2.122 1.00 85.69 99 ASP A O 1
ATOM 809 N N . TYR A 1 100 ? -20.141 -1.197 4.194 1.00 79.19 100 TYR A N 1
ATOM 810 C CA . TYR A 1 100 ? -18.937 -0.384 4.347 1.00 79.19 100 TYR A CA 1
ATOM 811 C C . TYR A 1 100 ? -17.692 -1.188 4.719 1.00 79.19 100 TYR A C 1
ATOM 813 O O . TYR A 1 100 ? -16.682 -0.577 5.032 1.00 79.19 100 TYR A O 1
ATOM 821 N N . GLY A 1 101 ? -17.712 -2.521 4.683 1.00 82.00 101 GLY A N 1
ATOM 822 C CA . GLY A 1 101 ? -16.658 -3.464 5.074 1.00 82.00 101 GLY A CA 1
ATOM 823 C C . GLY A 1 101 ? -16.037 -3.136 6.422 1.00 82.00 10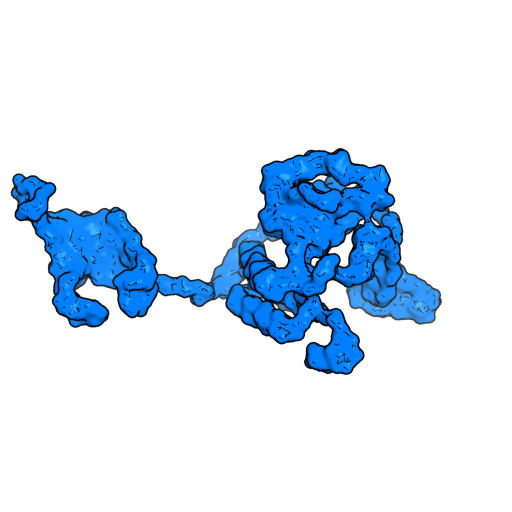1 GLY A C 1
ATOM 824 O O . GLY A 1 101 ? -14.822 -3.115 6.556 1.00 82.00 101 GLY A O 1
ATOM 825 N N . THR A 1 102 ? -16.864 -2.785 7.390 1.00 80.94 102 THR A N 1
ATOM 826 C CA . THR A 1 102 ? -16.466 -2.462 8.755 1.00 80.94 102 THR A CA 1
ATOM 827 C C . THR A 1 102 ? -17.435 -3.169 9.687 1.00 80.94 102 THR A C 1
ATOM 829 O O . THR A 1 102 ? -18.604 -3.353 9.356 1.00 80.94 102 THR A O 1
ATOM 832 N N . SER A 1 103 ? -16.962 -3.592 10.860 1.00 80.44 103 SER A N 1
ATOM 833 C CA . SER A 1 103 ? -17.860 -4.221 11.829 1.00 80.44 103 SER A CA 1
ATOM 834 C C . SER A 1 103 ? -18.951 -3.242 12.263 1.00 80.44 103 SER A C 1
ATOM 836 O O . SER A 1 103 ? -18.702 -2.040 12.373 1.00 80.44 103 SER A O 1
ATOM 838 N N . ASP A 1 104 ? -20.134 -3.757 12.601 1.00 78.12 104 ASP A N 1
ATOM 839 C CA . ASP A 1 104 ? -21.239 -2.956 13.146 1.00 78.12 104 ASP A CA 1
ATOM 840 C C . ASP A 1 104 ? -20.797 -2.049 14.293 1.00 78.12 104 ASP A C 1
ATOM 842 O O . ASP A 1 104 ? -21.228 -0.901 14.396 1.00 78.12 104 ASP A O 1
ATOM 846 N N . TYR A 1 105 ? -19.910 -2.559 15.149 1.00 80.25 105 TYR A N 1
ATOM 847 C CA . TYR A 1 105 ? -19.290 -1.794 16.222 1.00 80.25 105 TYR A CA 1
ATOM 848 C C . TYR A 1 105 ? -18.525 -0.578 15.688 1.00 80.25 105 TYR A C 1
ATOM 850 O O . TYR A 1 105 ? -18.725 0.532 16.182 1.00 80.25 105 TYR A O 1
ATOM 858 N N . LEU A 1 106 ? -17.658 -0.765 14.688 1.00 79.75 106 LEU A N 1
ATOM 859 C CA . LEU A 1 106 ? -16.851 0.318 14.137 1.00 79.75 106 LEU A CA 1
ATOM 860 C C . LEU A 1 106 ? -17.735 1.337 13.412 1.00 79.75 106 LEU A C 1
ATOM 862 O O . LEU A 1 106 ? -17.576 2.537 13.624 1.00 79.75 106 LEU A O 1
ATOM 866 N N . THR A 1 107 ? -18.719 0.868 12.645 1.00 78.88 107 THR A N 1
ATOM 867 C CA . THR A 1 107 ? -19.733 1.708 11.992 1.00 78.88 107 THR A CA 1
ATOM 868 C C . THR A 1 107 ? -20.483 2.553 13.014 1.00 78.88 107 THR A C 1
ATOM 870 O O . THR A 1 107 ? -20.483 3.776 12.922 1.00 78.88 107 THR A O 1
ATOM 873 N N . LYS A 1 108 ? -21.026 1.943 14.070 1.00 79.94 108 LYS A N 1
ATOM 874 C CA . LYS A 1 108 ? -21.727 2.651 15.154 1.00 79.94 108 LYS A CA 1
ATOM 875 C C . LYS A 1 108 ? -20.818 3.617 15.919 1.00 79.94 108 LYS A C 1
ATOM 877 O O . LYS A 1 108 ? -21.230 4.728 16.237 1.00 79.94 108 LYS A O 1
ATOM 882 N N . ARG A 1 109 ? -19.572 3.242 16.197 1.00 76.56 109 ARG A N 1
ATOM 883 C CA . ARG A 1 109 ? -18.604 4.111 16.885 1.00 76.56 109 ARG A CA 1
ATOM 884 C C . ARG A 1 109 ? -18.261 5.352 16.062 1.00 76.56 109 ARG A C 1
ATOM 886 O O . ARG A 1 109 ? -18.102 6.434 16.621 1.00 76.56 109 ARG A O 1
ATOM 893 N N . VAL A 1 110 ? -18.075 5.188 14.758 1.00 72.19 110 VAL A N 1
ATOM 894 C CA . VAL A 1 110 ? -17.533 6.239 13.887 1.00 72.19 110 VAL A CA 1
ATOM 895 C C . VAL A 1 110 ? -18.639 7.112 13.330 1.00 72.19 110 VAL A C 1
ATOM 897 O O . VAL A 1 110 ? -18.538 8.332 13.415 1.00 72.19 110 VAL A O 1
ATOM 900 N N . ILE A 1 111 ? -19.708 6.485 12.839 1.00 71.00 111 ILE A N 1
ATOM 901 C CA . ILE A 1 111 ? -20.861 7.178 12.270 1.00 71.00 111 ILE A CA 1
ATOM 902 C C . ILE A 1 111 ? -21.762 7.730 13.378 1.00 71.00 111 ILE A C 1
ATOM 904 O O . ILE A 1 111 ? -22.233 8.852 13.282 1.00 71.00 111 ILE A O 1
ATOM 908 N N . ASN A 1 112 ? -21.973 6.993 14.471 1.00 71.81 112 ASN A N 1
ATOM 909 C CA . ASN A 1 112 ? -22.903 7.436 15.520 1.00 71.81 112 ASN A CA 1
ATOM 910 C C . ASN A 1 112 ? -22.199 7.964 16.778 1.00 71.81 112 ASN A C 1
ATOM 912 O O . ASN A 1 112 ? -22.875 8.374 17.717 1.00 71.81 112 ASN A O 1
ATOM 916 N N . GLY A 1 113 ? -20.861 7.943 16.837 1.00 71.38 113 GLY A N 1
ATOM 917 C CA . GLY A 1 113 ? -20.108 8.445 17.992 1.00 71.38 113 GLY A CA 1
ATOM 918 C C . GLY A 1 113 ? -20.328 7.654 19.287 1.00 71.38 113 GLY A C 1
ATOM 919 O O . GLY A 1 113 ? -20.087 8.191 20.365 1.00 71.38 113 GLY A O 1
ATOM 920 N N . ILE A 1 114 ? -20.804 6.407 19.199 1.00 80.69 114 ILE A N 1
ATOM 921 C CA . ILE A 1 114 ? -21.270 5.645 20.365 1.00 80.69 114 ILE A CA 1
ATOM 922 C C . ILE A 1 114 ? -20.099 5.296 21.309 1.00 80.69 114 ILE A C 1
ATOM 924 O O . ILE A 1 114 ? -19.082 4.762 20.842 1.00 80.69 114 ILE A O 1
ATOM 928 N N . PRO A 1 115 ? -20.222 5.572 22.626 1.00 85.50 115 PRO A N 1
ATOM 929 C CA . PRO A 1 115 ? -19.212 5.200 23.611 1.00 85.50 115 PRO A CA 1
ATOM 930 C C . PRO A 1 115 ? -19.149 3.680 23.803 1.00 85.50 115 PRO A C 1
ATOM 932 O O . PRO A 1 115 ? -20.115 2.960 23.554 1.00 85.50 115 PRO A O 1
ATOM 935 N N . TYR A 1 116 ? -18.008 3.179 24.268 1.00 89.12 116 TYR A N 1
ATOM 936 C CA . TYR A 1 116 ? -17.828 1.756 24.553 1.00 89.12 116 TYR A CA 1
ATOM 937 C C . TYR A 1 116 ? -16.856 1.522 25.707 1.00 89.12 116 TYR A C 1
ATOM 939 O O . TYR A 1 116 ? -15.951 2.322 25.961 1.00 89.12 116 TYR A O 1
ATOM 947 N N . ILE A 1 117 ? -17.026 0.375 26.362 1.00 91.00 117 ILE A N 1
ATOM 948 C CA . ILE A 1 117 ? -16.158 -0.095 27.439 1.00 91.00 117 ILE A CA 1
ATOM 949 C C . ILE A 1 117 ? -15.300 -1.236 26.899 1.00 91.00 117 ILE A C 1
ATOM 951 O O . ILE A 1 117 ? -15.814 -2.245 26.420 1.00 91.00 117 ILE A O 1
ATOM 955 N N . GLY A 1 118 ? -13.984 -1.060 26.963 1.00 92.69 118 GLY A N 1
ATOM 956 C CA . GLY A 1 118 ? -13.013 -2.108 26.691 1.00 92.69 118 GLY A CA 1
ATOM 957 C C . GLY A 1 118 ? -12.764 -2.941 27.942 1.00 92.69 118 GLY A C 1
ATOM 958 O O . GLY A 1 118 ? -12.446 -2.404 29.002 1.00 92.69 118 GLY A O 1
ATOM 959 N N . ILE A 1 119 ? -12.866 -4.260 27.810 1.00 93.31 119 ILE A N 1
ATOM 960 C CA . ILE A 1 119 ? -12.591 -5.214 28.888 1.00 93.31 119 ILE A CA 1
ATOM 961 C C . ILE A 1 119 ? -11.361 -6.034 28.504 1.00 93.31 119 ILE A C 1
ATOM 963 O O . ILE A 1 119 ? -11.192 -6.401 27.343 1.00 93.31 119 ILE A O 1
ATOM 967 N N . GLY A 1 120 ? -10.505 -6.321 29.483 1.00 94.56 120 GLY A N 1
ATOM 968 C CA . GLY A 1 120 ? -9.266 -7.063 29.277 1.00 94.56 120 GLY A CA 1
ATOM 969 C C . GLY A 1 120 ? -8.018 -6.193 29.372 1.00 94.56 120 GLY A C 1
ATOM 970 O O . GLY A 1 120 ? -8.082 -4.962 29.472 1.00 94.56 120 GLY A O 1
ATOM 971 N N . LEU A 1 121 ? -6.873 -6.874 29.362 1.00 95.75 121 LEU A N 1
ATOM 972 C CA . LEU A 1 121 ? -5.552 -6.281 29.518 1.00 95.75 121 LEU A CA 1
ATOM 973 C C . LEU A 1 121 ? -5.276 -5.248 28.419 1.00 95.75 121 LEU A C 1
ATOM 975 O O . LEU A 1 121 ? -5.319 -5.565 27.233 1.00 95.75 121 LEU A O 1
ATOM 979 N N . GLY A 1 122 ? -4.982 -4.013 28.816 1.00 94.69 122 GLY A N 1
ATOM 980 C CA . GLY A 1 122 ? -4.669 -2.911 27.912 1.00 94.69 122 GLY A CA 1
ATOM 981 C C . GLY A 1 122 ? -5.820 -2.452 27.017 1.00 94.69 122 GLY A C 1
ATOM 982 O O . GLY A 1 122 ? -5.589 -1.658 26.103 1.00 94.69 122 GLY A O 1
ATOM 983 N N . ALA A 1 123 ? -7.044 -2.938 27.248 1.00 95.00 123 ALA A N 1
ATOM 984 C CA . ALA A 1 123 ? -8.200 -2.544 26.461 1.00 95.00 123 ALA A CA 1
ATOM 985 C C . ALA A 1 123 ? -8.484 -1.043 26.623 1.00 95.00 123 ALA A C 1
ATOM 987 O O . ALA A 1 123 ? -8.428 -0.489 27.721 1.00 95.00 123 ALA A O 1
ATOM 988 N N . GLN A 1 124 ? -8.795 -0.385 25.508 1.00 93.50 124 GLN A N 1
ATOM 989 C CA . GLN A 1 124 ? -9.225 1.010 25.486 1.00 93.50 124 GLN A CA 1
ATOM 990 C C . GLN A 1 124 ? -10.734 1.075 25.716 1.00 93.50 124 GLN A C 1
ATOM 992 O O . GLN A 1 124 ? -11.471 0.312 25.102 1.00 93.50 124 GLN A O 1
ATOM 997 N N . SER A 1 125 ? -11.192 2.039 26.502 1.00 92.00 125 SER A N 1
ATOM 998 C CA . SER A 1 125 ? -12.578 2.504 26.535 1.00 92.00 125 SER A CA 1
ATOM 999 C C . SER A 1 125 ? -12.655 3.911 25.949 1.00 92.00 125 SER A C 1
ATOM 1001 O O . SER A 1 125 ? -11.683 4.671 25.990 1.00 92.00 125 SER A O 1
ATOM 1003 N N . PHE A 1 126 ? -13.804 4.264 25.390 1.00 88.00 126 PHE A N 1
ATOM 1004 C CA . PHE A 1 126 ? -14.043 5.579 24.806 1.00 88.00 126 PHE A CA 1
ATOM 1005 C C . PHE A 1 126 ? -15.379 6.124 25.296 1.00 88.00 126 PHE A C 1
ATOM 1007 O O . PHE A 1 126 ? -16.415 5.491 25.085 1.00 88.00 126 PHE A O 1
ATOM 1014 N N . GLY A 1 127 ? -15.337 7.293 25.929 1.00 85.56 127 GLY A N 1
ATOM 1015 C CA . GLY A 1 127 ? -16.502 8.128 26.199 1.00 85.56 127 GLY A CA 1
ATOM 1016 C C . GLY A 1 127 ? -16.658 9.221 25.141 1.00 85.56 127 GLY A C 1
ATOM 1017 O O . GLY A 1 127 ? -15.893 9.278 24.184 1.00 85.56 127 GLY A O 1
ATOM 1018 N N . TYR A 1 128 ? -17.627 10.120 25.321 1.00 78.31 128 TYR A N 1
ATOM 1019 C CA . TYR A 1 128 ? -17.829 11.246 24.400 1.00 78.31 128 TYR A CA 1
ATOM 1020 C C . TYR A 1 128 ? -16.608 12.181 24.335 1.00 78.31 128 TYR A C 1
ATOM 1022 O O . TYR A 1 128 ? -16.177 12.537 23.239 1.00 78.31 128 TYR A O 1
ATOM 1030 N N . ASP A 1 129 ? -16.027 12.518 25.490 1.00 82.94 129 ASP A N 1
ATOM 1031 C CA . ASP A 1 129 ? -14.916 13.466 25.642 1.00 82.94 129 ASP A CA 1
ATOM 1032 C C . ASP A 1 129 ? -13.698 12.865 26.367 1.00 82.94 129 ASP A C 1
ATOM 1034 O O . ASP A 1 129 ? -12.821 13.598 26.818 1.00 82.94 129 ASP A O 1
ATOM 1038 N N . TYR A 1 130 ? -13.606 11.536 26.495 1.00 89.12 130 TYR A N 1
ATOM 1039 C CA . TYR A 1 130 ? -12.460 10.897 27.146 1.00 89.12 130 TYR A CA 1
ATOM 1040 C C . TYR A 1 130 ? -12.064 9.549 26.537 1.00 89.12 130 TYR A C 1
ATOM 1042 O O . TYR A 1 130 ? -12.865 8.824 25.942 1.00 89.12 130 TYR A O 1
ATOM 1050 N N . LEU A 1 131 ? -10.799 9.193 26.738 1.00 91.62 131 LEU A N 1
ATOM 1051 C CA . LEU A 1 131 ? -10.256 7.859 26.535 1.00 91.62 131 LEU A CA 1
ATOM 1052 C C . LEU A 1 131 ? -9.818 7.296 27.869 1.00 91.62 131 LEU A C 1
ATOM 1054 O O . LEU A 1 131 ? -9.179 7.981 28.657 1.00 91.62 131 LEU A O 1
ATOM 1058 N N . ALA A 1 132 ? -10.120 6.030 28.087 1.00 94.06 132 ALA A N 1
ATOM 1059 C CA . ALA A 1 132 ? -9.605 5.292 29.219 1.00 94.06 132 ALA A CA 1
ATOM 1060 C C . ALA A 1 132 ? -8.839 4.075 28.723 1.00 94.06 132 ALA A C 1
ATOM 1062 O O . ALA A 1 132 ? -9.175 3.503 27.686 1.00 94.06 132 ALA A O 1
ATOM 1063 N N . TYR A 1 133 ? -7.817 3.673 29.460 1.00 95.81 133 TYR A N 1
ATOM 1064 C CA . TYR A 1 133 ? -7.069 2.460 29.172 1.00 95.81 133 TYR A CA 1
ATOM 1065 C C . TYR A 1 133 ? -7.000 1.599 30.412 1.00 95.81 133 TYR A C 1
ATOM 1067 O O . TYR A 1 133 ? -6.676 2.087 31.494 1.00 95.81 133 TYR A O 1
ATOM 1075 N N . ASN A 1 134 ? -7.277 0.313 30.245 1.00 96.12 134 ASN A N 1
ATOM 1076 C CA . ASN A 1 134 ? -7.042 -0.654 31.298 1.00 96.12 134 ASN A CA 1
ATOM 1077 C C . ASN A 1 134 ? -5.536 -0.864 31.505 1.00 96.12 134 ASN A C 1
ATOM 1079 O O . ASN A 1 134 ? -4.721 -0.633 30.606 1.00 96.12 134 ASN A O 1
ATOM 1083 N N . GLU A 1 135 ? -5.182 -1.348 32.692 1.00 96.25 135 GLU A N 1
ATOM 1084 C CA . GLU A 1 135 ? -3.843 -1.811 33.045 1.00 96.25 135 GLU A CA 1
ATOM 1085 C C . GLU A 1 135 ? -3.252 -2.687 31.947 1.00 96.25 135 GLU A C 1
ATOM 1087 O O . GLU A 1 135 ? -3.954 -3.496 31.339 1.00 96.25 135 GLU A O 1
ATOM 1092 N N . GLY A 1 136 ? -1.955 -2.526 31.691 1.00 92.56 136 GLY A N 1
ATOM 1093 C CA . GLY A 1 136 ? -1.256 -3.259 30.638 1.00 92.56 136 GLY A CA 1
ATOM 1094 C C . GLY A 1 136 ? -1.272 -2.576 29.272 1.00 92.56 136 GLY A C 1
ATOM 1095 O O . GLY A 1 136 ? -0.648 -3.094 28.348 1.00 92.56 136 GLY A O 1
ATOM 1096 N N . ALA A 1 137 ? -1.913 -1.413 29.109 1.00 89.56 137 ALA A N 1
ATOM 1097 C CA . ALA A 1 137 ? -1.918 -0.702 27.829 1.00 89.56 137 ALA A CA 1
ATOM 1098 C C . ALA A 1 137 ? -0.505 -0.285 27.399 1.00 89.56 137 ALA A C 1
ATOM 1100 O O . ALA A 1 137 ? -0.122 -0.530 26.252 1.00 89.56 137 ALA A O 1
ATOM 1101 N N . ALA A 1 138 ? 0.282 0.263 28.329 1.00 85.50 138 ALA A N 1
ATOM 1102 C CA . ALA A 1 138 ? 1.684 0.609 28.101 1.00 85.50 138 ALA A CA 1
ATOM 1103 C C . ALA A 1 138 ? 2.627 -0.554 28.442 1.00 85.50 138 ALA A C 1
ATOM 1105 O O . ALA A 1 138 ? 3.452 -0.943 27.621 1.00 85.50 138 ALA A O 1
ATOM 1106 N N . SER A 1 139 ? 2.476 -1.141 29.634 1.00 86.94 139 SER A N 1
ATOM 1107 C CA . SER A 1 139 ? 3.423 -2.133 30.161 1.00 86.94 139 SER A CA 1
ATOM 1108 C C . SER A 1 139 ? 3.334 -3.504 29.491 1.00 86.94 139 SER A C 1
ATOM 1110 O O . SER A 1 139 ? 4.299 -4.262 29.535 1.00 86.94 139 SER A O 1
ATOM 1112 N N . LYS A 1 140 ? 2.177 -3.847 28.907 1.00 89.00 140 LYS A N 1
ATOM 1113 C CA . LYS A 1 140 ? 1.853 -5.195 28.407 1.00 89.00 140 LYS A CA 1
ATOM 1114 C C . LYS A 1 140 ? 1.946 -6.295 29.482 1.00 89.00 140 LYS A C 1
ATOM 1116 O O . LYS A 1 140 ? 2.018 -7.471 29.143 1.00 89.00 140 LYS A O 1
ATOM 1121 N N . GLN A 1 141 ? 1.911 -5.930 30.769 1.00 91.19 141 GLN A N 1
ATOM 1122 C CA . GLN A 1 141 ? 2.049 -6.853 31.902 1.00 91.19 141 GLN A CA 1
ATOM 1123 C C . GLN A 1 141 ? 0.710 -7.132 32.587 1.00 91.19 141 GLN A C 1
ATOM 1125 O O . GLN A 1 141 ? -0.000 -6.205 32.970 1.00 91.19 141 GLN A O 1
ATOM 1130 N N . ILE A 1 142 ? 0.398 -8.411 32.815 1.00 95.75 142 ILE A N 1
ATOM 1131 C CA . ILE A 1 142 ? -0.899 -8.845 33.361 1.00 95.75 142 ILE A CA 1
ATOM 1132 C C . ILE A 1 142 ? -1.018 -8.743 34.889 1.00 95.75 142 ILE A C 1
ATOM 1134 O O . ILE A 1 142 ? -2.127 -8.730 35.421 1.00 95.75 142 ILE A O 1
ATOM 1138 N N . ASN A 1 143 ? 0.102 -8.645 35.606 1.00 96.12 143 ASN A N 1
ATOM 1139 C CA . ASN A 1 143 ? 0.125 -8.766 37.068 1.00 96.12 143 ASN A CA 1
ATOM 1140 C C . ASN A 1 143 ? -0.685 -7.663 37.768 1.00 96.12 143 ASN A C 1
ATOM 1142 O O . ASN A 1 143 ? -1.527 -7.965 38.612 1.00 96.12 143 ASN A O 1
ATOM 1146 N N . THR A 1 144 ? -0.497 -6.396 37.383 1.00 94.12 144 THR A N 1
ATOM 1147 C CA . THR A 1 144 ? -1.243 -5.264 37.966 1.00 94.12 144 THR A CA 1
ATOM 1148 C C . THR A 1 144 ? -2.732 -5.339 37.639 1.00 94.12 144 THR A C 1
ATOM 1150 O O . THR A 1 144 ? -3.569 -5.094 38.507 1.00 94.12 144 THR A O 1
ATOM 1153 N N . TYR A 1 145 ? -3.063 -5.733 36.405 1.00 95.81 145 TYR A N 1
ATOM 1154 C CA . TYR A 1 145 ? -4.443 -5.945 35.973 1.00 95.81 145 TYR A CA 1
ATOM 1155 C C . TYR A 1 145 ? -5.136 -6.998 36.848 1.00 95.81 145 TYR A C 1
ATOM 1157 O O . TYR A 1 145 ? -6.207 -6.737 37.393 1.00 95.81 145 TYR A O 1
ATOM 1165 N N . ARG A 1 146 ? -4.503 -8.167 37.035 1.00 96.81 146 ARG A N 1
ATOM 1166 C CA . ARG A 1 146 ? -5.040 -9.258 37.865 1.00 96.81 146 ARG A CA 1
ATOM 1167 C C . ARG A 1 146 ? -5.201 -8.851 39.317 1.00 96.81 146 ARG A C 1
ATOM 1169 O O . ARG A 1 146 ? -6.280 -9.046 39.860 1.00 96.81 146 ARG A O 1
ATOM 1176 N N . LYS A 1 147 ? -4.179 -8.223 39.902 1.00 96.50 147 LYS A N 1
ATOM 1177 C CA . LYS A 1 147 ? -4.230 -7.745 41.285 1.00 96.50 147 LYS A CA 1
ATOM 1178 C C . LYS A 1 147 ? -5.429 -6.821 41.519 1.00 96.50 147 LYS A C 1
ATOM 1180 O O . LYS A 1 147 ? -6.158 -7.008 42.484 1.00 96.50 147 LYS A O 1
ATOM 1185 N N . LYS A 1 148 ? -5.679 -5.857 40.621 1.00 95.75 148 LYS A N 1
ATOM 1186 C CA . LYS A 1 148 ? -6.847 -4.965 40.736 1.00 95.75 148 LYS A CA 1
ATOM 1187 C C . LYS A 1 148 ? -8.169 -5.738 40.672 1.00 95.75 148 LYS A C 1
ATOM 1189 O O . LYS A 1 148 ? -9.035 -5.489 41.502 1.00 95.75 148 LYS A O 1
ATOM 1194 N N . ILE A 1 149 ? -8.301 -6.692 39.747 1.00 96.00 149 ILE A N 1
ATOM 1195 C CA . ILE A 1 149 ? -9.498 -7.543 39.638 1.00 96.00 149 ILE A CA 1
ATOM 1196 C C . ILE A 1 149 ? -9.718 -8.377 40.908 1.00 96.00 149 ILE A C 1
ATOM 1198 O O . ILE A 1 149 ? -10.833 -8.411 41.420 1.00 96.00 149 ILE A O 1
ATOM 1202 N N . GLU A 1 150 ? -8.668 -9.016 41.428 1.00 97.19 150 GLU A N 1
ATOM 1203 C CA . GLU A 1 150 ? -8.711 -9.831 42.652 1.00 97.19 150 GLU A CA 1
ATOM 1204 C C . GLU A 1 150 ? -9.075 -8.987 43.891 1.00 97.19 150 GLU A C 1
ATOM 1206 O O . GLU A 1 150 ? -9.763 -9.467 44.786 1.00 97.19 150 GLU A O 1
ATOM 1211 N N . GLU A 1 151 ? -8.702 -7.704 43.909 1.00 97.62 151 GLU A N 1
ATOM 1212 C CA . GLU A 1 151 ? -9.105 -6.722 44.928 1.00 97.62 151 GLU A CA 1
ATOM 1213 C C . GLU A 1 151 ? -10.515 -6.126 44.704 1.00 97.62 151 GLU A C 1
ATOM 1215 O O . GLU A 1 151 ? -10.921 -5.224 45.439 1.00 97.62 151 GLU A O 1
ATOM 1220 N N . GLY A 1 152 ? -11.261 -6.565 43.682 1.00 96.31 152 GLY A N 1
ATOM 1221 C CA . GLY A 1 152 ? -12.585 -6.024 43.345 1.00 96.31 152 GLY A CA 1
ATOM 1222 C C . GLY A 1 152 ? -12.561 -4.608 42.751 1.00 96.31 152 GLY A C 1
ATOM 1223 O O . GLY A 1 152 ? -13.583 -3.921 42.737 1.00 96.31 152 GLY A O 1
ATOM 1224 N N . LYS A 1 153 ? -11.406 -4.144 42.261 1.00 95.31 153 LYS A N 1
ATOM 1225 C CA . LYS A 1 153 ? -11.218 -2.821 41.648 1.00 95.31 153 LYS A CA 1
ATOM 1226 C C . LYS A 1 153 ? -11.250 -2.919 40.127 1.00 95.31 153 LYS A C 1
ATOM 1228 O O . LYS A 1 153 ? -10.655 -3.816 39.530 1.00 95.31 153 LYS A O 1
ATOM 1233 N N . PHE A 1 154 ? -11.872 -1.937 39.476 1.00 92.56 154 PHE A N 1
ATOM 1234 C CA . PHE A 1 154 ? -11.819 -1.843 38.019 1.00 92.56 154 PHE A CA 1
ATOM 1235 C C . PHE A 1 154 ? -10.368 -1.571 37.567 1.00 92.56 154 PHE A C 1
ATOM 1237 O O . PHE A 1 154 ? -9.743 -0.630 38.071 1.00 92.56 154 PHE A O 1
ATOM 1244 N N . PRO A 1 155 ? -9.792 -2.375 36.653 1.00 94.75 155 PRO A N 1
ATOM 1245 C CA . PRO A 1 155 ? -8.362 -2.362 36.361 1.00 94.75 155 PRO A CA 1
ATOM 1246 C C . PRO A 1 155 ? -7.996 -1.252 35.368 1.00 94.75 155 PRO A C 1
ATOM 1248 O O . PRO A 1 155 ? -7.403 -1.515 34.328 1.00 94.75 155 PRO A O 1
ATOM 1251 N N . ILE A 1 156 ? -8.359 -0.009 35.676 1.00 93.62 156 ILE A N 1
ATOM 1252 C CA . ILE A 1 156 ? -8.057 1.171 34.863 1.00 93.62 156 ILE A CA 1
ATOM 1253 C C . ILE A 1 156 ? -6.677 1.732 35.201 1.00 93.62 156 ILE A C 1
ATOM 1255 O O . ILE A 1 156 ? -6.316 1.822 36.377 1.00 93.62 156 ILE A O 1
ATOM 1259 N N . GLN A 1 157 ? -5.911 2.065 34.166 1.00 92.94 157 GLN A N 1
ATOM 1260 C CA . GLN A 1 157 ? -4.590 2.680 34.251 1.00 92.94 157 GLN A CA 1
ATOM 1261 C C . GLN A 1 157 ? -4.726 4.201 34.157 1.00 92.94 157 GLN A C 1
ATOM 1263 O O . GLN A 1 157 ? -4.429 4.905 35.115 1.00 92.94 157 GLN A O 1
ATOM 1268 N N . ASP A 1 158 ? -5.257 4.682 33.031 1.00 90.19 158 ASP A N 1
ATOM 1269 C CA . ASP A 1 158 ? -5.322 6.103 32.695 1.00 90.19 158 ASP A CA 1
ATOM 1270 C C . ASP A 1 158 ? -6.727 6.492 32.234 1.00 90.19 158 ASP A C 1
ATOM 1272 O O . ASP A 1 158 ? -7.388 5.732 31.519 1.00 90.19 158 ASP A O 1
ATOM 1276 N N . ILE A 1 159 ? -7.150 7.708 32.591 1.00 92.81 159 ILE A N 1
ATOM 1277 C CA . ILE A 1 159 ? -8.276 8.417 31.975 1.00 92.81 159 ILE A CA 1
ATOM 1278 C C . ILE A 1 159 ? -7.733 9.732 31.432 1.00 92.81 159 ILE A C 1
ATOM 1280 O O . ILE A 1 159 ? -7.228 10.567 32.178 1.00 92.81 159 ILE A O 1
ATOM 1284 N N . TYR A 1 160 ? -7.862 9.920 30.128 1.00 91.25 160 TYR A N 1
ATOM 1285 C CA . TYR A 1 160 ? -7.484 11.135 29.436 1.00 91.25 160 TYR A CA 1
ATOM 1286 C C . TYR A 1 160 ? -8.729 11.833 28.908 1.00 91.25 160 TYR A C 1
ATOM 1288 O O . TYR A 1 160 ? -9.430 11.288 28.056 1.00 91.25 160 TYR 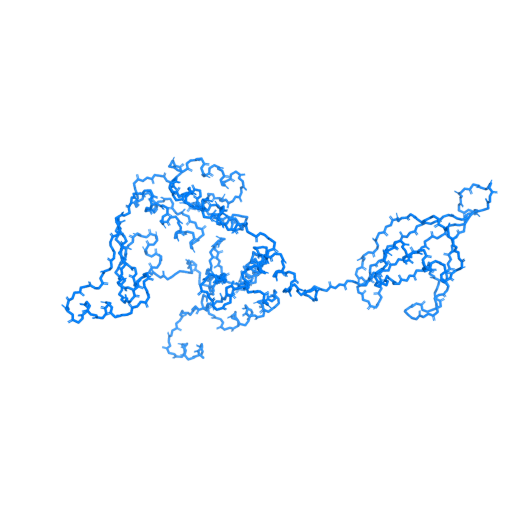A O 1
ATOM 1296 N N . ARG A 1 161 ? -8.993 13.046 29.394 1.00 91.50 161 ARG A N 1
ATOM 1297 C CA . ARG A 1 161 ? -10.030 13.907 28.827 1.00 91.50 161 ARG A CA 1
ATOM 1298 C C . ARG A 1 161 ? -9.498 14.534 27.541 1.00 91.50 161 ARG A C 1
ATOM 1300 O O . ARG A 1 161 ? -8.489 15.233 27.587 1.00 91.50 161 ARG A O 1
ATOM 1307 N N . LEU A 1 162 ? -10.150 14.265 26.414 1.00 88.00 162 LEU A N 1
ATOM 1308 C CA . LEU A 1 1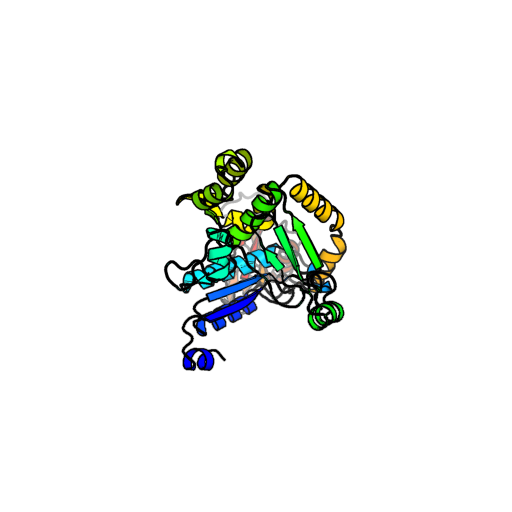62 ? -9.731 14.769 25.111 1.00 88.00 162 LEU A CA 1
ATOM 1309 C C . LEU A 1 162 ? -10.205 16.212 24.932 1.00 88.00 162 LEU A C 1
ATOM 1311 O O . LEU A 1 162 ? -11.412 16.458 24.981 1.00 88.00 162 LEU A O 1
ATOM 1315 N N . PRO A 1 163 ? -9.291 17.155 24.650 1.00 90.81 163 PRO A N 1
ATOM 1316 C CA . PRO A 1 163 ? -9.666 18.448 24.096 1.00 90.81 163 PRO A CA 1
ATOM 1317 C C . PRO A 1 163 ? -10.485 18.270 22.813 1.00 90.81 163 PRO A C 1
ATOM 1319 O O . PRO A 1 163 ? -10.251 17.326 22.054 1.00 90.81 163 PRO A O 1
ATOM 1322 N N . LEU A 1 164 ? -11.411 19.196 22.548 1.00 89.81 164 LEU A N 1
ATOM 1323 C CA . LEU A 1 164 ? -12.302 19.140 21.382 1.00 89.81 164 LEU A CA 1
ATOM 1324 C C . LEU A 1 164 ? -11.530 18.932 20.068 1.00 89.81 164 LEU A C 1
ATOM 1326 O O . LEU A 1 164 ? -11.860 18.032 19.304 1.00 89.81 164 LEU A O 1
ATOM 1330 N N . GLU A 1 165 ? -10.451 19.687 19.866 1.00 91.19 165 GLU A N 1
ATOM 1331 C CA . GLU A 1 165 ? -9.571 19.594 18.691 1.00 91.19 165 GLU A CA 1
ATOM 1332 C C . GLU A 1 165 ? -8.951 18.196 18.504 1.00 91.19 165 GLU A C 1
ATOM 1334 O O . GLU A 1 165 ? -8.831 17.679 17.392 1.00 91.19 165 GLU A O 1
ATOM 1339 N N . GLU A 1 166 ? -8.586 17.527 19.600 1.00 88.94 166 GLU A N 1
ATOM 1340 C CA . GLU A 1 166 ? -8.035 16.170 19.550 1.00 88.94 166 GLU A CA 1
ATOM 1341 C C . GLU A 1 166 ? -9.136 15.120 19.342 1.00 88.94 166 GLU A C 1
ATOM 1343 O O . GLU A 1 166 ? -8.913 14.103 18.680 1.00 88.94 166 GLU A O 1
ATOM 1348 N N . ALA A 1 167 ? -10.342 15.366 19.864 1.00 88.25 167 ALA A N 1
ATOM 1349 C CA . ALA A 1 167 ? -11.509 14.528 19.612 1.00 88.25 167 ALA A CA 1
ATOM 1350 C C . ALA A 1 167 ? -11.950 14.598 18.138 1.00 88.25 167 ALA A C 1
ATOM 1352 O O . ALA A 1 167 ? -12.258 13.556 17.549 1.00 88.25 167 ALA A O 1
ATOM 1353 N N . ILE A 1 168 ? -11.915 15.793 17.535 1.00 91.06 168 ILE A N 1
ATOM 1354 C CA . ILE A 1 168 ? -12.119 16.028 16.099 1.00 91.06 168 ILE A CA 1
ATOM 1355 C C . ILE A 1 168 ? -11.071 15.254 15.300 1.00 91.06 168 ILE A C 1
ATOM 1357 O O . ILE A 1 168 ? -11.434 14.386 14.503 1.00 91.06 168 ILE A O 1
ATOM 1361 N N . GLY A 1 169 ? -9.782 15.477 15.583 1.00 90.75 169 GLY A N 1
ATOM 1362 C CA . GLY A 1 169 ? -8.690 14.776 14.906 1.00 90.75 169 GLY A CA 1
ATOM 1363 C C . GLY A 1 169 ? -8.838 13.254 14.993 1.00 90.75 169 GLY A C 1
ATOM 1364 O O . GLY A 1 169 ? -8.763 12.566 13.977 1.00 90.75 169 GLY A O 1
ATOM 1365 N N . LYS A 1 170 ? -9.167 12.721 16.179 1.00 87.69 170 LYS A N 1
ATOM 1366 C CA . LYS A 1 170 ? -9.421 11.288 16.382 1.00 87.69 170 LYS A CA 1
ATOM 1367 C C . LYS A 1 170 ? -10.601 10.782 15.559 1.00 87.69 170 LYS A C 1
ATOM 1369 O O . LYS A 1 170 ? -10.499 9.702 14.982 1.00 87.69 170 LYS A O 1
ATOM 1374 N N . MET A 1 171 ? -11.724 11.501 15.517 1.00 87.69 171 MET A N 1
ATOM 1375 C CA . MET A 1 171 ? -12.850 11.093 14.675 1.00 87.69 171 MET A CA 1
ATOM 1376 C C . MET A 1 171 ? -12.427 11.038 13.211 1.00 87.69 171 MET A C 1
ATOM 1378 O O . MET A 1 171 ? -12.727 10.048 12.551 1.00 87.69 171 MET A O 1
ATOM 1382 N N . ILE A 1 172 ? -11.702 12.045 12.728 1.00 90.81 172 ILE A N 1
ATOM 1383 C CA . ILE A 1 172 ? -11.249 12.109 11.339 1.00 90.81 172 ILE A CA 1
ATOM 1384 C C . ILE A 1 172 ? -10.294 10.952 11.022 1.00 90.81 172 ILE A C 1
ATOM 1386 O O . ILE A 1 172 ? -10.498 10.258 10.026 1.00 90.81 172 ILE A O 1
ATOM 1390 N N . SER A 1 173 ? -9.331 10.650 11.904 1.00 88.81 173 SER A N 1
ATOM 1391 C CA . SER A 1 173 ? -8.447 9.484 11.752 1.00 88.81 173 SER A CA 1
ATOM 1392 C C . SER A 1 173 ? -9.227 8.185 11.555 1.00 88.81 173 SER A C 1
ATOM 1394 O O . SER A 1 173 ? -8.812 7.327 10.780 1.00 88.81 173 SER A O 1
ATOM 1396 N N . VAL A 1 174 ? -10.339 8.018 12.280 1.00 85.62 174 VAL A N 1
ATOM 1397 C CA . VAL A 1 174 ? -11.127 6.784 12.223 1.00 85.62 174 VAL A CA 1
ATOM 1398 C C . VAL A 1 174 ? -12.163 6.819 11.084 1.00 85.62 174 VAL A C 1
ATOM 1400 O O . VAL A 1 174 ? -12.456 5.786 10.490 1.00 85.62 174 VAL A O 1
ATOM 1403 N N . ALA A 1 175 ? -12.679 7.987 10.707 1.00 88.00 175 ALA A N 1
ATOM 1404 C CA . ALA A 1 175 ? -13.585 8.149 9.569 1.00 88.00 175 ALA A CA 1
ATOM 1405 C C . ALA A 1 175 ? -12.939 7.667 8.262 1.00 88.00 175 ALA A C 1
ATOM 1407 O O . ALA A 1 175 ? -13.575 6.993 7.457 1.00 88.00 175 ALA A O 1
ATOM 1408 N N . PHE A 1 176 ? -11.631 7.860 8.100 1.00 84.12 176 PHE A N 1
ATOM 1409 C CA . PHE A 1 176 ? -10.929 7.364 6.920 1.00 84.12 176 PHE A CA 1
ATOM 1410 C C . PHE A 1 176 ? -10.711 5.842 6.867 1.00 84.12 176 PHE A C 1
ATOM 1412 O O . PHE A 1 176 ? -10.354 5.353 5.798 1.00 84.12 176 PHE A O 1
ATOM 1419 N N . TYR A 1 177 ? -11.064 5.056 7.900 1.00 79.56 177 TYR A N 1
ATOM 1420 C CA . TYR A 1 177 ? -11.294 3.609 7.699 1.00 79.56 177 TYR A CA 1
ATOM 1421 C C . TYR A 1 177 ? -12.440 3.341 6.709 1.00 79.56 177 TYR A C 1
ATOM 1423 O O . TYR A 1 177 ? -12.496 2.272 6.111 1.00 79.56 177 TYR A O 1
ATOM 1431 N N . PHE A 1 178 ? -13.335 4.309 6.507 1.00 82.94 178 PHE A N 1
ATOM 1432 C CA . PHE A 1 178 ? -14.414 4.266 5.522 1.00 82.94 178 PHE A CA 1
ATOM 1433 C C . PHE A 1 178 ? -14.016 4.943 4.201 1.00 82.94 178 PHE A C 1
ATOM 1435 O O . PHE A 1 178 ? -14.739 4.822 3.214 1.00 82.94 178 PHE A O 1
ATOM 1442 N N . GLY A 1 179 ? -12.870 5.632 4.161 1.00 87.69 179 GLY A N 1
ATOM 1443 C CA . GLY A 1 179 ? -12.401 6.427 3.022 1.00 87.69 179 GLY A CA 1
ATOM 1444 C C . GLY A 1 179 ? -13.042 7.816 2.896 1.00 87.69 179 GLY A C 1
ATOM 1445 O O . GLY A 1 179 ? -12.786 8.501 1.906 1.00 87.69 179 GLY A O 1
ATOM 1446 N N . PHE A 1 180 ? -13.862 8.247 3.864 1.00 91.44 180 PHE A N 1
ATOM 1447 C CA . PHE A 1 180 ? -14.550 9.541 3.817 1.00 91.44 180 PHE A CA 1
ATOM 1448 C C . PHE A 1 180 ? -14.909 10.101 5.195 1.00 91.44 180 PHE A C 1
ATOM 1450 O O . PHE A 1 180 ? -14.956 9.373 6.184 1.00 91.44 180 PHE A O 1
ATOM 1457 N N . VAL A 1 181 ? -15.237 11.394 5.233 1.00 92.50 181 VAL A N 1
ATOM 1458 C CA . VAL A 1 181 ? -15.920 12.047 6.359 1.00 92.50 181 VAL A CA 1
ATOM 1459 C C . VAL A 1 181 ? -17.314 12.470 5.903 1.00 92.50 181 VAL A C 1
ATOM 1461 O O . VAL A 1 181 ? -17.452 13.179 4.908 1.00 92.50 181 VAL A O 1
ATOM 1464 N N . ASN A 1 182 ? -18.350 12.031 6.619 1.00 91.69 182 ASN A N 1
ATOM 1465 C CA . ASN A 1 182 ? -19.729 12.472 6.397 1.00 91.69 182 ASN A CA 1
ATOM 1466 C C . ASN A 1 182 ? -19.984 13.780 7.160 1.00 91.69 182 ASN A C 1
ATOM 1468 O O . ASN A 1 182 ? -19.716 13.850 8.362 1.00 91.69 182 ASN A O 1
ATOM 1472 N N . PHE A 1 183 ? -20.494 14.801 6.470 1.00 94.50 183 PHE A N 1
ATOM 1473 C CA . PHE A 1 183 ? -20.653 16.135 7.048 1.00 94.50 183 PHE A CA 1
ATOM 1474 C C . PHE A 1 183 ? -21.769 16.208 8.090 1.00 94.50 183 PHE A C 1
ATOM 1476 O O . PHE A 1 183 ? -21.550 16.784 9.150 1.00 94.50 183 PHE A O 1
ATOM 1483 N N . GLU A 1 184 ? -22.919 15.582 7.837 1.00 91.75 184 GLU A N 1
ATOM 1484 C CA . GLU A 1 184 ? -24.057 15.578 8.768 1.00 91.75 184 GLU A CA 1
ATOM 1485 C C . GLU A 1 184 ? -23.683 14.901 10.091 1.00 91.75 184 GLU A C 1
ATOM 1487 O O . GLU A 1 184 ? -23.946 15.415 11.175 1.00 91.75 184 GLU A O 1
ATOM 1492 N N . VAL A 1 185 ? -23.006 13.758 10.006 1.00 88.62 185 VAL A N 1
ATOM 1493 C CA . VAL A 1 185 ? -22.510 13.016 11.167 1.00 88.62 185 VAL A CA 1
ATOM 1494 C C . VAL A 1 185 ? -21.502 13.839 11.968 1.00 88.62 185 VAL A C 1
ATOM 1496 O O . VAL A 1 185 ? -21.544 13.852 13.200 1.00 88.62 185 VAL A O 1
ATOM 1499 N N . PHE A 1 186 ? -20.587 14.516 11.273 1.00 91.56 186 PHE A N 1
ATOM 1500 C CA . PHE A 1 186 ? -19.594 15.380 11.901 1.00 91.56 186 PHE A CA 1
ATOM 1501 C C . PHE A 1 186 ? -20.259 16.551 12.633 1.00 91.56 186 PHE A C 1
ATOM 1503 O O . PHE A 1 186 ? -19.989 16.773 13.815 1.00 91.56 186 PHE A O 1
ATOM 1510 N N . GLU A 1 187 ? -21.178 17.246 11.963 1.00 93.00 187 GLU A N 1
ATOM 1511 C CA . GLU A 1 187 ? -21.902 18.386 12.523 1.00 93.00 187 GLU A CA 1
ATOM 1512 C C . GLU A 1 187 ? -22.786 17.970 13.698 1.00 93.00 187 GLU A C 1
ATOM 1514 O O . GLU A 1 187 ? -22.729 18.592 14.754 1.00 93.00 187 GLU A O 1
ATOM 1519 N N . LYS A 1 188 ? -23.513 16.854 13.588 1.00 89.12 188 LYS A N 1
ATOM 1520 C CA . LYS A 1 188 ? -24.314 16.303 14.689 1.00 89.12 188 LYS A CA 1
ATOM 1521 C C . LYS A 1 188 ? -23.476 16.019 15.934 1.00 89.12 188 LYS A C 1
ATOM 1523 O O . LYS A 1 188 ? -23.969 16.147 17.053 1.00 89.12 188 LYS A O 1
ATOM 1528 N N . ARG A 1 189 ? -22.227 15.590 15.751 1.00 86.12 189 ARG A N 1
ATOM 1529 C CA . ARG A 1 189 ? -21.347 15.221 16.858 1.00 86.12 189 ARG A CA 1
ATOM 1530 C C . ARG A 1 189 ? -20.707 16.425 17.536 1.00 86.12 189 ARG A C 1
ATOM 1532 O O . ARG A 1 189 ? -20.600 16.427 18.759 1.00 86.12 189 ARG A O 1
ATOM 1539 N N . PHE A 1 190 ? -20.234 17.394 16.759 1.00 89.94 190 PHE A N 1
ATOM 1540 C CA . PHE A 1 190 ? -19.422 18.496 17.282 1.00 89.94 190 PHE A CA 1
ATOM 1541 C C . PHE A 1 190 ? -20.148 19.842 17.314 1.00 89.94 190 PHE A C 1
ATOM 1543 O O . PHE A 1 190 ? -19.637 20.779 17.916 1.00 89.94 190 PHE A O 1
ATOM 1550 N N . GLY A 1 191 ? -21.318 19.956 16.681 1.00 93.25 191 GLY A N 1
ATOM 1551 C CA . GLY A 1 191 ? -22.010 21.231 16.480 1.00 93.25 191 GLY A CA 1
ATOM 1552 C C . GLY A 1 191 ? -21.261 22.176 15.536 1.00 93.25 191 GLY A C 1
ATOM 1553 O O . GLY A 1 191 ? -21.458 23.385 15.600 1.00 93.25 191 GLY A O 1
ATOM 1554 N N . ILE A 1 192 ? -20.362 21.639 14.703 1.00 95.19 192 ILE A N 1
ATOM 1555 C CA . ILE A 1 192 ? -19.459 22.397 13.833 1.00 95.19 192 ILE A CA 1
ATOM 1556 C C . ILE A 1 192 ? -19.615 21.897 12.402 1.00 95.19 192 ILE A C 1
ATOM 1558 O O . ILE A 1 192 ? -19.539 20.696 12.142 1.00 95.19 192 ILE A O 1
ATOM 1562 N N . LYS A 1 193 ? -19.752 22.819 11.451 1.00 97.31 193 LYS A N 1
ATOM 1563 C CA . LYS A 1 193 ? -19.770 22.488 10.026 1.00 97.31 193 LYS A CA 1
ATOM 1564 C C . LYS A 1 193 ? -18.363 22.219 9.508 1.00 97.31 193 LYS A C 1
ATOM 1566 O O . LYS A 1 193 ? -17.491 23.086 9.565 1.00 97.31 193 LYS A O 1
ATOM 1571 N N . PHE A 1 194 ? -18.160 21.030 8.941 1.00 96.88 194 PHE A N 1
ATOM 1572 C CA . PHE A 1 194 ? -16.842 20.550 8.514 1.00 96.88 194 PHE A CA 1
ATOM 1573 C C . PHE A 1 194 ? -16.131 21.508 7.542 1.00 96.88 194 PHE A C 1
ATOM 1575 O O . PHE A 1 194 ? -14.989 21.890 7.777 1.00 96.88 194 PHE A O 1
ATOM 1582 N N . CYS A 1 195 ? -16.809 21.927 6.468 1.00 97.06 195 CYS A N 1
ATOM 1583 C CA . CYS A 1 195 ? -16.213 22.786 5.437 1.00 97.06 195 CYS A CA 1
ATOM 1584 C C . CYS A 1 195 ? -15.971 24.231 5.891 1.00 97.06 195 CYS A C 1
ATOM 1586 O O . CYS A 1 195 ? -15.148 24.913 5.289 1.00 97.06 195 CYS A O 1
ATOM 1588 N N . GLU A 1 196 ? -16.685 24.707 6.914 1.00 97.31 196 GLU A N 1
ATOM 1589 C CA . GLU A 1 196 ? -16.454 26.039 7.484 1.00 97.31 196 GLU A CA 1
ATOM 1590 C C . GLU A 1 196 ? -15.230 26.010 8.407 1.00 97.31 196 GLU A C 1
ATOM 1592 O O . GLU A 1 196 ? -14.362 26.874 8.314 1.00 97.31 196 GLU A O 1
ATOM 1597 N N . HIS A 1 197 ? -15.123 24.971 9.239 1.00 97.12 197 HIS A N 1
ATOM 1598 C CA . HIS A 1 197 ? -14.018 24.807 10.180 1.00 97.12 197 HIS A CA 1
ATOM 1599 C C . HIS A 1 197 ? -12.683 24.474 9.494 1.00 97.12 197 HIS A C 1
ATOM 1601 O O . HIS A 1 197 ? -11.665 25.046 9.860 1.00 97.12 197 HIS A O 1
ATOM 1607 N N . PHE A 1 198 ? -12.692 23.622 8.462 1.00 97.50 198 PHE A N 1
ATOM 1608 C CA . PHE A 1 198 ? -11.498 23.212 7.701 1.00 97.50 198 PHE A CA 1
ATOM 1609 C C . PHE A 1 198 ? -11.438 23.837 6.302 1.00 97.50 198 PHE A C 1
ATOM 1611 O O . PHE A 1 198 ? -11.170 23.166 5.301 1.00 97.50 198 PHE A O 1
ATOM 1618 N N . SER A 1 199 ? -11.802 25.114 6.194 1.00 97.75 199 SER A N 1
ATOM 1619 C CA . SER A 1 199 ? -12.017 25.759 4.894 1.00 97.75 199 SER A CA 1
ATOM 1620 C C . SER A 1 199 ? -10.769 25.773 4.000 1.00 97.75 199 SER A C 1
ATOM 1622 O O . SER A 1 199 ? -10.876 25.513 2.798 1.00 97.75 199 SER A O 1
ATOM 1624 N N . GLU A 1 200 ? -9.586 26.018 4.562 1.00 98.00 200 GLU A N 1
ATOM 1625 C CA . GLU A 1 200 ? -8.330 26.062 3.807 1.00 98.00 200 GLU A CA 1
ATOM 1626 C C . GLU A 1 200 ? -7.830 24.658 3.448 1.00 98.00 200 GLU A C 1
ATOM 1628 O O . GLU A 1 200 ? -7.430 24.410 2.307 1.00 98.00 200 GLU A O 1
ATOM 1633 N N . GLU A 1 201 ? -7.940 23.702 4.369 1.00 97.75 201 GLU A N 1
ATOM 1634 C CA . GLU A 1 201 ? -7.579 22.303 4.147 1.00 97.75 201 GLU A CA 1
ATOM 1635 C C . GLU A 1 201 ? -8.452 21.688 3.053 1.00 97.75 201 GLU A C 1
ATOM 1637 O O . GLU A 1 201 ? -7.926 21.068 2.128 1.00 97.75 201 GLU A O 1
ATOM 1642 N N . VAL A 1 202 ? -9.774 21.907 3.106 1.00 98.19 202 VAL A N 1
ATOM 1643 C CA . VAL A 1 202 ? -10.731 21.429 2.095 1.00 98.19 202 VAL A CA 1
ATOM 1644 C C . VAL A 1 202 ? -10.402 22.010 0.721 1.00 98.19 202 VAL A C 1
ATOM 1646 O O . VAL A 1 202 ? -10.347 21.259 -0.259 1.00 98.19 202 VAL A O 1
ATOM 1649 N N . LYS A 1 203 ? -10.120 23.319 0.624 1.00 98.31 203 LYS A N 1
ATOM 1650 C CA . LYS A 1 203 ? -9.673 23.942 -0.636 1.00 98.31 203 LYS A CA 1
ATOM 1651 C C . LYS A 1 203 ? -8.383 23.305 -1.143 1.00 98.31 203 LYS A C 1
ATOM 1653 O O . LYS A 1 203 ? -8.278 23.006 -2.331 1.00 98.31 203 LYS A O 1
ATOM 1658 N N . PHE A 1 204 ? -7.411 23.069 -0.264 1.00 98.38 204 PHE A N 1
ATOM 1659 C CA . PHE A 1 204 ? -6.135 22.469 -0.638 1.00 98.38 204 PHE A CA 1
ATOM 1660 C C . PHE A 1 204 ? -6.311 21.049 -1.189 1.00 98.38 204 PHE A C 1
ATOM 1662 O O . PHE A 1 204 ? -5.820 20.751 -2.282 1.00 98.38 204 PHE A O 1
ATOM 1669 N N . VAL A 1 205 ? -7.021 20.171 -0.474 1.00 97.94 205 VAL A N 1
ATOM 1670 C CA . VAL A 1 205 ? -7.154 18.762 -0.880 1.00 97.94 205 VAL A CA 1
ATOM 1671 C C . VAL A 1 205 ? -8.012 18.586 -2.129 1.00 97.94 205 VAL A C 1
ATOM 1673 O O . VAL A 1 205 ? -7.719 17.701 -2.931 1.00 97.94 205 VAL A O 1
ATOM 1676 N N . THR A 1 206 ? -9.022 19.433 -2.336 1.00 97.94 206 THR A N 1
ATOM 1677 C CA . THR A 1 206 ? -9.874 19.383 -3.536 1.00 97.94 206 THR A CA 1
ATOM 1678 C C . THR A 1 206 ? -9.157 19.950 -4.756 1.00 97.94 206 THR A C 1
ATOM 1680 O O . THR A 1 206 ? -9.098 19.288 -5.790 1.00 97.94 206 THR A O 1
ATOM 1683 N N . LYS A 1 207 ? -8.507 21.117 -4.631 1.00 98.06 207 LYS A N 1
ATOM 1684 C CA . LYS A 1 207 ? -7.727 21.734 -5.717 1.00 98.06 207 LYS A CA 1
ATOM 1685 C C . LYS A 1 207 ? -6.605 20.827 -6.224 1.00 98.06 207 LYS A C 1
ATOM 1687 O O . LYS A 1 207 ? -6.338 20.798 -7.420 1.00 98.06 207 LYS A O 1
ATOM 1692 N N . ASN A 1 208 ? -5.943 20.098 -5.326 1.00 97.69 208 ASN A N 1
ATOM 1693 C CA . ASN A 1 208 ? -4.844 19.196 -5.681 1.00 97.69 208 ASN A CA 1
ATOM 1694 C C . ASN A 1 208 ? -5.307 17.774 -6.047 1.00 97.69 208 ASN A C 1
ATOM 1696 O O . ASN A 1 208 ? -4.468 16.899 -6.275 1.00 97.69 208 ASN A O 1
ATOM 1700 N N . GLY A 1 209 ? -6.621 17.527 -6.088 1.00 97.44 209 GLY A N 1
ATOM 1701 C CA . GLY A 1 209 ? -7.185 16.228 -6.446 1.00 97.44 209 GLY A CA 1
ATOM 1702 C C . GLY A 1 209 ? -6.831 15.114 -5.461 1.00 97.44 209 GLY A C 1
ATOM 1703 O O . GLY A 1 209 ? -6.717 13.966 -5.868 1.00 97.44 209 GLY A O 1
ATOM 1704 N N . PHE A 1 210 ? -6.608 15.430 -4.182 1.00 97.25 210 PHE A N 1
ATOM 1705 C CA . PHE A 1 210 ? -6.435 14.425 -3.129 1.00 97.25 210 PHE A CA 1
ATOM 1706 C C . PHE A 1 210 ? -7.782 13.940 -2.599 1.00 97.25 210 PHE A C 1
ATOM 1708 O O . PHE A 1 210 ? -7.940 12.758 -2.301 1.00 97.25 210 PHE A O 1
ATOM 1715 N N . MET A 1 211 ? -8.770 14.826 -2.526 1.00 97.62 211 MET A N 1
ATOM 1716 C CA . MET A 1 211 ? -10.120 14.489 -2.093 1.00 97.62 211 MET A CA 1
ATOM 1717 C C . MET A 1 211 ? -11.166 15.121 -2.999 1.00 97.62 211 MET A C 1
ATOM 1719 O O . MET A 1 211 ? -10.905 16.119 -3.664 1.00 97.62 211 MET A O 1
ATOM 1723 N N . GLU A 1 212 ? -12.365 14.557 -2.980 1.00 97.69 212 GLU A N 1
ATOM 1724 C CA . GLU A 1 212 ? -13.530 15.082 -3.685 1.00 97.69 212 GLU A CA 1
ATOM 1725 C C . GLU A 1 212 ? -14.736 15.174 -2.748 1.00 97.69 212 GLU A C 1
ATOM 1727 O O . GLU A 1 212 ? -14.910 14.346 -1.850 1.00 97.69 212 GLU A O 1
ATOM 1732 N N . ILE A 1 213 ? -15.576 16.189 -2.952 1.00 97.81 213 ILE A N 1
ATOM 1733 C CA . ILE A 1 213 ? -16.833 16.343 -2.218 1.00 97.81 213 ILE A CA 1
ATOM 1734 C C . ILE A 1 213 ? -17.948 15.714 -3.045 1.00 97.81 213 ILE A C 1
ATOM 1736 O O . ILE A 1 213 ? -18.189 16.118 -4.181 1.00 97.81 213 ILE A O 1
ATOM 1740 N N . LYS A 1 214 ? -18.645 14.739 -2.464 1.00 95.69 214 LYS A N 1
ATOM 1741 C CA . LYS A 1 214 ? -19.813 14.080 -3.063 1.00 95.69 214 LYS A CA 1
ATOM 1742 C C . LYS A 1 214 ? -20.681 13.459 -1.976 1.00 95.69 214 LYS A C 1
ATOM 1744 O O . LYS A 1 214 ? -20.198 13.203 -0.879 1.00 95.69 214 LYS A O 1
ATOM 1749 N N . ASN A 1 215 ? -21.954 13.191 -2.270 1.00 91.31 215 ASN A N 1
ATOM 1750 C CA . ASN A 1 215 ? -22.856 12.435 -1.385 1.00 91.31 215 ASN A CA 1
ATOM 1751 C C . ASN A 1 215 ? -22.862 12.922 0.085 1.00 91.31 215 ASN A C 1
ATOM 1753 O O . ASN A 1 215 ? -22.818 12.109 1.005 1.00 91.31 215 ASN A O 1
ATOM 1757 N N . GLY A 1 216 ? -22.842 14.243 0.312 1.00 93.44 216 GLY A N 1
ATOM 1758 C CA . GLY A 1 216 ? -22.855 14.823 1.664 1.00 93.44 216 GLY A CA 1
ATOM 1759 C C . GLY A 1 216 ? -21.583 14.588 2.494 1.00 93.44 216 GLY A C 1
ATOM 1760 O O . GLY A 1 216 ? -21.631 14.654 3.723 1.00 93.44 216 GLY A O 1
ATOM 1761 N N . GLY A 1 217 ? -20.448 14.296 1.856 1.00 94.88 217 GLY A N 1
ATOM 1762 C CA . GLY A 1 217 ? -19.168 14.111 2.536 1.00 94.88 217 GLY A CA 1
ATOM 1763 C C . GLY A 1 217 ? -17.957 14.423 1.660 1.00 94.88 217 GLY A C 1
ATOM 1764 O O . GLY A 1 217 ? -18.085 14.768 0.484 1.00 94.88 217 GLY A O 1
ATOM 1765 N N . ILE A 1 218 ? -16.770 14.276 2.245 1.00 96.56 218 ILE A N 1
ATOM 1766 C CA . ILE A 1 218 ? -15.478 14.403 1.562 1.00 96.56 218 ILE A CA 1
ATOM 1767 C C . ILE A 1 218 ? -14.778 13.044 1.518 1.00 96.56 218 ILE A C 1
ATOM 1769 O O . ILE A 1 218 ? -14.620 12.388 2.546 1.00 96.56 218 ILE A O 1
ATOM 1773 N N . TYR A 1 219 ? -14.387 12.612 0.322 1.00 95.94 219 TYR A N 1
ATOM 1774 C CA . TYR A 1 219 ? -13.883 11.272 0.024 1.00 95.94 219 TYR A CA 1
ATOM 1775 C C . TYR A 1 219 ? -12.440 11.347 -0.461 1.00 95.94 219 TYR A C 1
ATOM 1777 O O . TYR A 1 219 ? -12.087 12.250 -1.217 1.00 95.94 219 TYR A O 1
ATOM 1785 N N . LEU A 1 220 ? -11.612 10.377 -0.071 1.00 95.19 220 LEU A N 1
ATOM 1786 C CA . LEU A 1 220 ? -10.296 10.198 -0.680 1.00 95.19 220 LEU A CA 1
ATOM 1787 C C . LEU A 1 220 ? -10.445 9.783 -2.146 1.00 95.19 220 LEU A C 1
ATOM 1789 O O . LEU A 1 220 ? -11.243 8.909 -2.488 1.00 95.19 220 LEU A O 1
ATOM 1793 N N . THR A 1 221 ? -9.628 10.387 -3.000 1.00 95.00 221 THR A N 1
ATOM 1794 C CA . THR A 1 221 ? -9.383 9.890 -4.358 1.00 95.00 221 THR A CA 1
ATOM 1795 C C . THR A 1 221 ? -8.278 8.831 -4.335 1.00 95.00 221 THR A C 1
ATOM 1797 O O . THR A 1 221 ? -7.601 8.646 -3.319 1.00 95.00 221 THR A O 1
ATOM 1800 N N . GLU A 1 222 ? -8.031 8.179 -5.473 1.00 92.56 222 GLU A N 1
ATOM 1801 C CA . GLU A 1 222 ? -6.874 7.290 -5.643 1.00 92.56 222 GLU A CA 1
ATOM 1802 C C . GLU A 1 222 ? -5.559 7.995 -5.289 1.00 92.56 222 GLU A C 1
ATOM 1804 O O . GLU A 1 222 ? -4.800 7.515 -4.448 1.00 92.56 222 GLU A O 1
ATOM 1809 N N . ARG A 1 223 ? -5.346 9.193 -5.850 1.00 92.69 223 ARG A N 1
ATOM 1810 C CA . ARG A 1 223 ? -4.171 10.021 -5.560 1.00 92.69 223 ARG A CA 1
ATOM 1811 C C . ARG A 1 223 ? -4.093 10.361 -4.075 1.00 92.69 223 ARG A C 1
ATOM 1813 O O . ARG A 1 223 ? -3.022 10.290 -3.485 1.00 92.69 223 ARG A O 1
ATOM 1820 N N . GLY A 1 224 ? -5.211 10.726 -3.450 1.00 93.69 224 GLY A N 1
ATOM 1821 C CA . GLY A 1 224 ? -5.262 11.010 -2.014 1.00 93.69 224 GLY A CA 1
ATOM 1822 C C . GLY A 1 224 ? -4.818 9.833 -1.151 1.00 93.69 224 GLY A C 1
ATOM 1823 O O . GLY A 1 224 ? -4.118 10.036 -0.159 1.00 93.69 224 GLY A O 1
ATOM 1824 N N . ALA A 1 225 ? -5.187 8.610 -1.535 1.00 90.75 225 ALA A N 1
ATOM 1825 C CA . ALA A 1 225 ? -4.826 7.405 -0.799 1.00 90.75 225 ALA A CA 1
ATOM 1826 C C . ALA A 1 225 ? -3.313 7.124 -0.804 1.00 90.75 225 ALA A C 1
ATOM 1828 O O . ALA A 1 225 ? -2.786 6.662 0.209 1.00 90.75 225 ALA A O 1
ATOM 1829 N N . ASP A 1 226 ? -2.588 7.470 -1.872 1.00 88.75 226 ASP A N 1
ATOM 1830 C CA . ASP A 1 226 ? -1.121 7.333 -1.905 1.00 88.75 226 ASP A CA 1
ATOM 1831 C C . ASP A 1 226 ? -0.424 8.245 -0.882 1.00 88.75 226 ASP A C 1
ATOM 1833 O O . ASP A 1 226 ? 0.617 7.898 -0.319 1.00 88.75 226 ASP A O 1
ATOM 1837 N N . TYR A 1 227 ? -1.025 9.406 -0.607 1.00 90.56 227 TYR A N 1
ATOM 1838 C CA . TYR A 1 227 ? -0.514 10.415 0.323 1.00 90.56 227 TYR A CA 1
ATOM 1839 C C . TYR A 1 227 ? -1.298 10.457 1.638 1.00 90.56 227 TYR A C 1
ATOM 1841 O O . TYR A 1 227 ? -1.222 11.440 2.373 1.00 90.56 227 TYR A O 1
ATOM 1849 N N . ILE A 1 228 ? -2.019 9.386 1.981 1.00 89.06 228 ILE A N 1
ATOM 1850 C CA . ILE A 1 228 ? -2.951 9.349 3.118 1.00 89.06 228 ILE A CA 1
ATOM 1851 C C . ILE A 1 228 ? -2.318 9.787 4.451 1.00 89.06 228 ILE A C 1
ATOM 1853 O O . ILE A 1 228 ? -2.948 10.490 5.240 1.00 89.06 228 ILE A O 1
ATOM 1857 N N . ASN A 1 229 ? -1.041 9.448 4.675 1.00 87.31 229 ASN A N 1
ATOM 1858 C CA . ASN A 1 229 ? -0.302 9.804 5.894 1.00 87.31 229 ASN A CA 1
ATOM 1859 C C . ASN A 1 229 ? 0.095 11.289 5.973 1.00 87.31 229 ASN A C 1
ATOM 1861 O O . ASN A 1 229 ? 0.518 11.726 7.036 1.00 87.31 229 ASN A O 1
ATOM 1865 N N . GLY A 1 230 ? -0.007 12.043 4.876 1.00 90.50 230 GLY A N 1
ATOM 1866 C CA . GLY A 1 230 ? 0.171 13.498 4.852 1.00 90.50 230 GLY A CA 1
ATOM 1867 C C . GLY A 1 230 ? -1.149 14.252 4.676 1.00 90.50 230 GLY A C 1
ATOM 1868 O O . GLY A 1 230 ? -1.308 15.330 5.230 1.00 90.50 230 GLY A O 1
ATOM 1869 N N . VAL A 1 231 ? -2.115 13.661 3.967 1.00 94.38 231 VAL A N 1
ATOM 1870 C CA . VAL A 1 231 ? -3.416 14.276 3.674 1.00 94.38 231 VAL A CA 1
ATOM 1871 C C . VAL A 1 231 ? -4.346 14.270 4.890 1.00 94.38 231 VAL A C 1
ATOM 1873 O O . VAL A 1 231 ? -4.944 15.295 5.191 1.00 94.38 231 VAL A O 1
ATOM 1876 N N . ILE A 1 232 ? -4.476 13.148 5.610 1.00 94.38 232 ILE A N 1
ATOM 1877 C CA . ILE A 1 232 ? -5.372 13.083 6.781 1.00 94.38 232 ILE A CA 1
ATOM 1878 C C . ILE A 1 232 ? -4.913 14.023 7.910 1.00 94.38 232 ILE A C 1
ATOM 1880 O O . ILE A 1 232 ? -5.764 14.715 8.470 1.00 94.38 232 ILE A O 1
ATOM 1884 N N . PRO A 1 233 ? -3.610 14.102 8.259 1.00 95.06 233 PRO A N 1
ATOM 1885 C CA . PRO A 1 233 ? -3.168 14.968 9.350 1.00 95.06 233 PRO A CA 1
ATOM 1886 C C . PRO A 1 233 ? -3.372 16.468 9.136 1.00 95.06 233 PRO A C 1
ATOM 1888 O O . PRO A 1 233 ? -3.289 17.206 10.115 1.00 95.06 233 PRO A O 1
ATOM 1891 N N . LEU A 1 234 ? -3.678 16.920 7.912 1.00 95.31 234 LEU A N 1
ATOM 1892 C CA . LEU A 1 234 ? -4.090 18.307 7.661 1.00 95.31 234 LEU A CA 1
ATOM 1893 C C . LEU A 1 234 ? -5.282 18.710 8.536 1.00 95.31 234 LEU A C 1
ATOM 1895 O O . LEU A 1 234 ? -5.371 19.849 8.963 1.00 95.31 234 LEU A O 1
ATOM 1899 N N . PHE A 1 235 ? -6.151 17.756 8.871 1.00 95.94 235 PHE A N 1
ATOM 1900 C CA . PHE A 1 235 ? -7.339 17.982 9.690 1.00 95.94 235 PHE A CA 1
ATOM 1901 C C . PHE A 1 235 ? -7.118 17.713 11.190 1.00 95.94 235 PHE A C 1
ATOM 1903 O O . PHE A 1 235 ? -8.076 17.576 11.952 1.00 95.94 235 PHE A O 1
ATOM 1910 N N . TYR A 1 236 ? -5.871 17.531 11.631 1.00 94.75 236 TYR A N 1
ATOM 1911 C CA . TYR A 1 236 ? -5.550 17.370 13.051 1.00 94.75 236 TYR A CA 1
ATOM 1912 C C . TYR A 1 236 ? -5.254 18.714 13.707 1.00 94.75 236 TYR A C 1
ATOM 1914 O O . TYR A 1 236 ? -4.878 19.669 13.037 1.00 94.75 236 TYR A O 1
ATOM 1922 N N . SER A 1 237 ? -5.330 18.746 15.040 1.00 92.12 237 SER A N 1
ATOM 1923 C CA . SER A 1 237 ? -4.914 19.908 15.827 1.00 92.12 237 SER A CA 1
ATOM 1924 C C . SER A 1 237 ? -3.475 20.337 15.509 1.00 92.12 237 SER A C 1
ATOM 1926 O O . SER A 1 237 ? -2.602 19.497 15.258 1.00 92.12 237 SER A O 1
ATOM 1928 N N . GLU A 1 238 ? -3.192 21.635 15.623 1.00 91.75 238 GLU A N 1
ATOM 1929 C CA . GLU A 1 238 ? -1.852 22.198 15.405 1.00 91.75 238 GLU A CA 1
ATOM 1930 C C . GLU A 1 238 ? -0.781 21.499 16.267 1.00 91.75 238 GLU A C 1
ATOM 1932 O O . GLU A 1 238 ? 0.322 21.199 15.806 1.00 91.75 238 GLU A O 1
ATOM 1937 N N . ARG A 1 239 ? -1.119 21.166 17.521 1.00 92.19 239 ARG A N 1
ATOM 1938 C CA . ARG A 1 239 ? -0.250 20.397 18.423 1.00 92.19 239 ARG A CA 1
ATOM 1939 C C . ARG A 1 239 ? 0.113 19.037 17.823 1.00 92.19 239 ARG A C 1
ATOM 1941 O O . ARG A 1 239 ? 1.286 18.668 17.811 1.00 92.19 239 ARG A O 1
ATOM 1948 N N . SER A 1 240 ? -0.882 18.291 17.341 1.00 91.06 240 SER A N 1
ATOM 1949 C CA . SER A 1 240 ? -0.673 16.976 16.726 1.00 91.06 240 SER A CA 1
ATOM 1950 C C . SER A 1 240 ? 0.168 17.076 15.454 1.00 91.06 240 SER A C 1
ATOM 1952 O O . SER A 1 240 ? 1.051 16.247 15.247 1.00 91.06 240 SER A O 1
ATOM 1954 N N . GLN A 1 241 ? -0.064 18.098 14.627 1.00 92.19 241 GLN A N 1
ATOM 1955 C CA . GLN A 1 241 ? 0.731 18.342 13.423 1.00 92.19 241 GLN A CA 1
ATOM 1956 C C . GLN A 1 241 ? 2.204 18.623 13.765 1.00 92.19 241 GLN A C 1
ATOM 1958 O O . GLN A 1 241 ? 3.098 17.991 13.200 1.00 92.19 241 GLN A O 1
ATOM 1963 N N . LYS A 1 242 ? 2.470 19.501 14.743 1.00 91.62 242 LYS A N 1
ATOM 1964 C CA . LYS A 1 242 ? 3.832 19.804 15.220 1.00 91.62 242 LYS A CA 1
ATOM 1965 C C . LYS A 1 242 ? 4.550 18.560 15.743 1.00 91.62 242 LYS A C 1
ATOM 1967 O O . LYS A 1 242 ? 5.714 18.342 15.414 1.00 91.62 242 LYS A O 1
ATOM 1972 N N . GLU A 1 243 ? 3.860 17.720 16.512 1.00 89.88 243 GLU A N 1
ATOM 1973 C CA . GLU A 1 243 ? 4.442 16.477 17.028 1.00 89.88 243 GLU A CA 1
ATOM 1974 C C . GLU A 1 243 ? 4.814 15.505 15.899 1.00 89.88 243 GLU A C 1
ATOM 1976 O O . GLU A 1 243 ? 5.911 14.948 15.897 1.00 89.88 243 GLU A O 1
ATOM 1981 N N . LEU A 1 244 ? 3.949 15.346 14.891 1.00 88.19 244 LEU A N 1
ATOM 1982 C CA . LEU A 1 244 ? 4.244 14.507 13.725 1.00 88.19 244 LEU A CA 1
ATOM 1983 C C . LEU A 1 244 ? 5.482 14.998 12.962 1.00 88.19 244 LEU A C 1
ATOM 1985 O O . LEU A 1 244 ? 6.334 14.189 12.586 1.00 88.19 244 LEU A O 1
ATOM 1989 N N . ILE A 1 245 ? 5.617 16.315 12.782 1.00 87.25 245 ILE A N 1
ATOM 1990 C CA . ILE A 1 245 ? 6.792 16.924 12.143 1.00 87.25 245 ILE A CA 1
ATOM 1991 C C . ILE A 1 245 ? 8.056 16.648 12.974 1.00 87.25 245 ILE A C 1
ATOM 1993 O O . ILE A 1 245 ? 9.063 16.193 12.426 1.00 87.25 245 ILE A O 1
ATOM 1997 N N . ASN A 1 246 ? 7.997 16.823 14.295 1.00 86.62 246 ASN A N 1
ATOM 1998 C CA . ASN A 1 246 ? 9.128 16.574 15.196 1.00 86.62 246 ASN A CA 1
ATOM 1999 C C . ASN A 1 246 ? 9.563 15.102 15.238 1.00 86.62 246 ASN A C 1
ATOM 2001 O O . ASN A 1 246 ? 10.745 14.802 15.409 1.00 86.62 246 ASN A O 1
ATOM 2005 N N . LEU A 1 247 ? 8.627 14.164 15.091 1.00 79.38 247 LEU A N 1
ATOM 2006 C CA . LEU A 1 247 ? 8.952 12.740 14.992 1.00 79.38 247 LEU A CA 1
ATOM 2007 C C . LEU A 1 247 ? 9.647 12.407 13.666 1.00 79.38 247 LEU A C 1
ATOM 2009 O O . LEU A 1 247 ? 10.551 11.568 13.633 1.00 79.38 247 LEU A O 1
ATOM 2013 N N . SER A 1 248 ? 9.260 13.080 12.580 1.00 71.81 248 SER A N 1
ATOM 2014 C CA . SER A 1 248 ? 9.852 12.855 11.259 1.00 71.81 248 SER A CA 1
ATOM 2015 C C . SER A 1 248 ? 11.325 13.280 11.187 1.00 71.81 248 SER A C 1
ATOM 2017 O O . SER A 1 248 ? 12.141 12.556 10.619 1.00 71.81 248 SER A O 1
ATOM 2019 N N . SER A 1 249 ? 11.699 14.387 11.839 1.00 64.94 249 SER A N 1
ATOM 2020 C CA . SER A 1 249 ? 13.073 14.908 11.827 1.00 64.94 249 SER A CA 1
ATOM 2021 C C . SER A 1 249 ? 14.073 14.023 12.581 1.00 64.94 249 SER A C 1
ATOM 2023 O O . SER A 1 249 ? 15.253 14.015 12.244 1.00 64.94 249 SER A O 1
ATOM 2025 N N . LYS A 1 250 ? 13.612 13.214 13.545 1.00 59.09 250 LYS A N 1
ATOM 2026 C CA . LYS A 1 250 ? 14.449 12.268 14.310 1.00 59.09 250 LYS A CA 1
ATOM 2027 C C . LYS A 1 250 ? 14.781 10.965 13.568 1.00 59.09 250 LYS A C 1
ATOM 2029 O O . LYS A 1 250 ? 15.622 10.210 14.041 1.00 59.09 250 LYS A O 1
ATOM 2034 N N . THR A 1 251 ? 14.123 10.681 12.442 1.00 56.56 251 THR A N 1
ATOM 2035 C CA . THR A 1 251 ? 14.125 9.344 11.807 1.00 56.56 251 THR A CA 1
ATOM 2036 C C . THR A 1 251 ? 14.980 9.271 10.529 1.00 56.56 251 THR A C 1
ATOM 2038 O O . THR A 1 251 ? 15.037 8.238 9.874 1.00 56.56 251 THR A O 1
ATOM 2041 N N . ILE A 1 252 ? 15.675 10.342 10.135 1.00 54.91 252 ILE A N 1
ATOM 2042 C CA . ILE A 1 252 ? 16.371 10.387 8.840 1.00 54.91 252 ILE A CA 1
ATOM 2043 C C . ILE A 1 252 ? 17.822 9.910 8.992 1.00 54.91 252 ILE A C 1
ATOM 2045 O O . ILE A 1 252 ? 18.727 10.724 9.147 1.00 54.91 252 ILE A O 1
ATOM 2049 N N . ASN A 1 253 ? 18.056 8.598 8.903 1.00 54.34 253 ASN A N 1
ATOM 2050 C CA . ASN A 1 253 ? 19.394 8.044 8.668 1.00 54.34 253 ASN A CA 1
ATOM 2051 C C . ASN A 1 253 ? 19.397 7.215 7.371 1.00 54.34 253 ASN A C 1
ATOM 2053 O O . ASN A 1 253 ? 19.318 5.991 7.384 1.00 54.34 253 ASN A O 1
ATOM 2057 N N . ARG A 1 254 ? 19.423 7.919 6.231 1.00 60.28 254 ARG A N 1
ATOM 2058 C CA . ARG A 1 254 ? 19.131 7.363 4.893 1.00 60.28 254 ARG A CA 1
ATOM 2059 C C . ARG A 1 254 ? 20.159 6.352 4.365 1.00 60.28 254 ARG A C 1
ATOM 2061 O O . ARG A 1 254 ? 19.815 5.576 3.484 1.00 60.28 254 ARG A O 1
ATOM 2068 N N . SER A 1 255 ? 21.393 6.347 4.873 1.00 63.16 255 SER A N 1
ATOM 2069 C CA . SER A 1 255 ? 22.468 5.489 4.344 1.00 63.16 255 SER A CA 1
ATOM 2070 C C . SER A 1 255 ? 22.302 4.012 4.709 1.00 63.16 255 SER A C 1
ATOM 2072 O O . SER A 1 255 ? 22.602 3.133 3.904 1.00 63.16 255 SER A O 1
ATOM 2074 N N . GLN A 1 256 ? 21.802 3.722 5.911 1.00 69.19 256 GLN A N 1
ATOM 2075 C CA . GLN A 1 256 ? 21.578 2.346 6.350 1.00 69.19 256 GLN A CA 1
ATOM 2076 C C . GLN A 1 256 ? 20.361 1.727 5.648 1.00 69.19 256 GLN A C 1
ATOM 2078 O O . GLN A 1 256 ? 20.402 0.552 5.290 1.00 69.19 256 GLN A O 1
ATOM 2083 N N . ASP A 1 257 ? 19.316 2.523 5.401 1.00 73.25 257 ASP A N 1
ATOM 2084 C CA . ASP A 1 257 ? 18.119 2.088 4.671 1.00 73.25 257 ASP A CA 1
ATOM 2085 C C . ASP A 1 257 ? 18.459 1.683 3.231 1.00 73.25 257 ASP A C 1
ATOM 2087 O O . ASP A 1 257 ? 18.036 0.626 2.767 1.00 73.25 257 ASP A O 1
ATOM 2091 N N . GLU A 1 258 ? 19.285 2.476 2.542 1.00 75.88 258 GLU A N 1
ATOM 2092 C CA . GLU A 1 258 ? 19.737 2.165 1.183 1.00 75.88 258 GLU A CA 1
ATOM 2093 C C . GLU A 1 258 ? 20.527 0.851 1.127 1.00 75.88 258 GLU A C 1
ATOM 2095 O O . GLU A 1 258 ? 20.270 0.020 0.257 1.00 75.88 258 GLU A O 1
ATOM 2100 N N . LYS A 1 259 ? 21.427 0.610 2.089 1.00 80.94 259 LYS A N 1
ATOM 2101 C CA . LYS A 1 259 ? 22.173 -0.653 2.166 1.00 80.94 259 LYS A CA 1
ATOM 2102 C C . LYS A 1 259 ? 21.242 -1.857 2.341 1.00 80.94 259 LYS A C 1
ATOM 2104 O O . LYS A 1 259 ? 21.370 -2.827 1.600 1.00 80.94 259 LYS A O 1
ATOM 2109 N N . ILE A 1 260 ? 20.288 -1.781 3.274 1.00 78.19 260 ILE A N 1
ATOM 2110 C CA . ILE A 1 260 ? 19.313 -2.861 3.512 1.00 78.19 260 ILE A CA 1
ATOM 2111 C C . ILE A 1 260 ? 18.449 -3.084 2.262 1.00 78.19 260 ILE A C 1
ATOM 2113 O O . ILE A 1 260 ? 18.179 -4.224 1.887 1.00 78.19 260 ILE A O 1
ATOM 2117 N N . PHE A 1 261 ? 18.030 -2.007 1.592 1.00 79.62 261 PHE A N 1
ATOM 2118 C CA . PHE A 1 261 ? 17.275 -2.091 0.345 1.00 79.62 261 PHE A CA 1
ATOM 2119 C C . PHE A 1 261 ? 18.063 -2.804 -0.756 1.00 79.62 261 PHE A C 1
ATOM 2121 O O . PHE A 1 261 ? 17.521 -3.712 -1.381 1.00 79.62 261 PHE A O 1
ATOM 2128 N N . LEU A 1 262 ? 19.325 -2.427 -0.980 1.00 83.19 262 LEU A N 1
ATOM 2129 C CA . LEU A 1 262 ? 20.171 -3.026 -2.014 1.00 83.19 262 LEU A CA 1
ATOM 2130 C C . LEU A 1 262 ? 20.487 -4.500 -1.724 1.00 83.19 262 LEU A C 1
ATOM 2132 O O . LEU A 1 262 ? 20.445 -5.308 -2.645 1.00 83.19 262 LEU A O 1
ATOM 2136 N N . GLU A 1 263 ? 20.734 -4.869 -0.462 1.00 85.38 263 GLU A N 1
ATOM 2137 C CA . GLU A 1 263 ? 20.944 -6.269 -0.052 1.00 85.38 263 GLU A CA 1
ATOM 2138 C C . GLU A 1 263 ? 19.696 -7.141 -0.276 1.00 85.38 263 GLU A C 1
ATOM 2140 O O . GLU A 1 263 ? 19.808 -8.320 -0.608 1.00 85.38 263 GLU A O 1
ATOM 2145 N N . ALA A 1 264 ? 18.501 -6.566 -0.124 1.00 80.31 264 ALA A N 1
ATOM 2146 C CA . ALA A 1 264 ? 17.238 -7.264 -0.339 1.00 80.31 264 ALA A CA 1
ATOM 2147 C C . ALA A 1 264 ? 16.703 -7.173 -1.778 1.00 80.31 264 ALA A C 1
ATOM 2149 O O . ALA A 1 264 ? 15.721 -7.845 -2.114 1.00 80.31 264 ALA A O 1
ATOM 2150 N N . TYR A 1 265 ? 17.292 -6.319 -2.618 1.00 81.94 265 TYR A N 1
ATOM 2151 C CA . TYR A 1 265 ? 16.810 -6.077 -3.969 1.00 81.94 265 TYR A CA 1
ATOM 2152 C C . TYR A 1 265 ? 17.044 -7.308 -4.845 1.00 81.94 265 TYR A C 1
ATOM 2154 O O . TYR A 1 265 ? 18.168 -7.636 -5.220 1.00 81.94 265 TYR A O 1
ATOM 2162 N N . ASN A 1 266 ? 15.956 -7.977 -5.222 1.00 78.94 266 ASN A N 1
ATOM 2163 C CA . ASN A 1 266 ? 16.019 -9.064 -6.185 1.00 78.94 266 ASN A CA 1
ATOM 2164 C C . ASN A 1 266 ? 15.945 -8.507 -7.613 1.00 78.94 266 ASN A C 1
ATOM 2166 O O . ASN A 1 266 ? 14.864 -8.192 -8.113 1.00 78.94 266 ASN A O 1
ATOM 2170 N N . ILE A 1 267 ? 17.095 -8.426 -8.284 1.00 83.06 267 ILE A N 1
ATOM 2171 C CA . ILE A 1 267 ? 17.185 -7.979 -9.678 1.00 83.06 267 ILE A CA 1
ATOM 2172 C C . ILE A 1 267 ? 16.444 -8.908 -10.655 1.00 83.06 267 ILE A C 1
ATOM 2174 O O . ILE A 1 267 ? 16.078 -8.470 -11.741 1.00 83.06 267 ILE A O 1
ATOM 2178 N N . GLU A 1 268 ? 16.185 -10.166 -10.289 1.00 84.44 268 GLU A N 1
ATOM 2179 C CA . GLU A 1 268 ? 15.430 -11.127 -11.106 1.00 84.44 268 GLU A CA 1
ATOM 2180 C C . GLU A 1 268 ? 13.906 -10.984 -10.974 1.00 84.44 268 GLU A C 1
ATOM 2182 O O . GLU A 1 268 ? 13.162 -11.679 -11.658 1.00 84.44 268 GLU A O 1
ATOM 2187 N N . ALA A 1 269 ? 13.414 -10.060 -10.139 1.00 75.44 269 ALA A N 1
ATOM 2188 C CA . ALA A 1 269 ? 11.978 -9.817 -9.976 1.00 75.44 269 ALA A CA 1
ATOM 2189 C C . ALA A 1 269 ? 11.294 -9.218 -11.223 1.00 75.44 269 ALA A C 1
ATOM 2191 O O . ALA A 1 269 ? 10.072 -9.103 -11.252 1.00 75.44 269 ALA A O 1
ATOM 2192 N N . TYR A 1 270 ? 12.059 -8.815 -12.240 1.00 77.81 270 TYR A N 1
ATOM 2193 C CA . TYR A 1 270 ? 11.539 -8.279 -13.495 1.00 77.81 270 TYR A CA 1
ATOM 2194 C C . TYR A 1 270 ? 12.155 -9.033 -14.670 1.00 77.81 270 TYR A C 1
ATOM 2196 O O . TYR A 1 270 ? 13.367 -9.252 -14.704 1.00 77.81 270 TYR A O 1
ATOM 2204 N N . SER A 1 271 ? 11.333 -9.383 -15.662 1.00 85.56 271 SER A N 1
ATOM 2205 C CA . SER A 1 271 ? 11.831 -9.898 -16.939 1.00 85.56 271 SER A CA 1
ATOM 2206 C C . SER A 1 271 ? 12.703 -8.848 -17.631 1.00 85.56 271 SER A C 1
ATOM 2208 O O . SER A 1 271 ? 12.377 -7.660 -17.619 1.00 85.56 271 SER A O 1
ATOM 2210 N N . LYS A 1 272 ? 13.799 -9.285 -18.255 1.00 91.81 272 LYS A N 1
ATOM 2211 C CA . LYS A 1 272 ? 14.783 -8.413 -18.911 1.00 91.81 272 LYS A CA 1
ATOM 2212 C C . LYS A 1 272 ? 14.897 -8.793 -20.390 1.00 91.81 272 LYS A C 1
ATOM 2214 O O . LYS A 1 272 ? 14.931 -9.991 -20.681 1.00 91.81 272 LYS A O 1
ATOM 2219 N N . PRO A 1 273 ? 14.961 -7.825 -21.319 1.00 95.38 273 PRO A N 1
ATOM 2220 C CA . PRO A 1 273 ? 15.311 -8.128 -22.696 1.00 95.38 273 PRO A CA 1
ATOM 2221 C C . PRO A 1 273 ? 16.797 -8.480 -22.812 1.00 95.38 273 PRO A C 1
ATOM 2223 O O . PRO A 1 273 ? 17.617 -8.012 -22.021 1.00 95.38 273 PRO A O 1
ATOM 2226 N N . SER A 1 274 ? 17.160 -9.231 -23.848 1.00 96.75 274 SER A N 1
ATOM 2227 C CA . SER A 1 274 ? 18.544 -9.229 -24.327 1.00 96.75 274 SER A CA 1
ATOM 2228 C C . SER A 1 274 ? 18.807 -7.942 -25.111 1.00 96.75 274 SER A C 1
ATOM 2230 O O . SER A 1 274 ? 17.930 -7.473 -25.842 1.00 96.75 274 SER A O 1
ATOM 2232 N N . LEU A 1 275 ? 20.005 -7.380 -24.967 1.00 97.88 275 LEU A N 1
ATOM 2233 C CA . LEU A 1 275 ? 20.412 -6.147 -25.637 1.00 97.88 275 LEU A CA 1
ATOM 2234 C C . LEU A 1 275 ? 21.426 -6.462 -26.739 1.00 97.88 275 LEU A C 1
ATOM 2236 O O . LEU A 1 275 ? 22.374 -7.214 -26.508 1.00 97.88 275 LEU A O 1
ATOM 2240 N N . THR A 1 276 ? 21.215 -5.899 -27.925 1.00 98.06 276 THR A N 1
ATOM 2241 C CA . THR A 1 276 ? 22.121 -5.998 -29.074 1.00 98.06 276 THR A CA 1
ATOM 2242 C C . THR A 1 276 ? 22.494 -4.614 -29.596 1.00 98.06 276 THR A C 1
ATOM 2244 O O . THR A 1 276 ? 21.775 -3.640 -29.358 1.00 98.06 276 THR A O 1
ATOM 2247 N N . ALA A 1 277 ? 23.601 -4.529 -30.326 1.00 98.12 277 ALA A N 1
ATOM 2248 C CA . ALA A 1 277 ? 23.963 -3.359 -31.116 1.00 98.12 277 ALA A CA 1
ATOM 2249 C C . ALA A 1 277 ? 24.198 -3.780 -32.570 1.00 98.12 277 ALA A C 1
ATOM 2251 O O . ALA A 1 277 ? 24.865 -4.784 -32.810 1.00 98.12 277 ALA A O 1
ATOM 2252 N N . ASP A 1 278 ? 23.639 -3.024 -33.515 1.00 98.06 278 ASP A N 1
ATOM 2253 C CA . ASP A 1 278 ? 23.761 -3.274 -34.953 1.00 98.06 278 ASP A CA 1
ATOM 2254 C C . ASP A 1 278 ? 24.314 -2.027 -35.666 1.00 98.06 278 ASP A C 1
ATOM 2256 O O . ASP A 1 278 ? 23.939 -0.904 -35.333 1.00 98.06 278 ASP A O 1
ATOM 2260 N N . CYS A 1 279 ? 25.156 -2.207 -36.682 1.00 97.88 279 CYS A N 1
ATOM 2261 C CA . CYS A 1 279 ? 25.863 -1.135 -37.383 1.00 97.88 279 CYS A CA 1
ATOM 2262 C C . CYS A 1 279 ? 25.458 -1.056 -38.861 1.00 97.88 279 CYS A C 1
ATOM 2264 O O . CYS A 1 279 ? 25.774 -1.928 -39.665 1.00 97.88 279 CYS A O 1
ATOM 2266 N N . VAL A 1 280 ? 24.806 0.037 -39.254 1.00 97.44 280 VAL A N 1
ATOM 2267 C CA . VAL A 1 280 ? 24.541 0.383 -40.654 1.00 97.44 280 VAL A CA 1
ATOM 2268 C C . VAL A 1 280 ? 25.715 1.203 -41.178 1.00 97.44 280 VAL A C 1
ATOM 2270 O O . VAL A 1 280 ? 25.813 2.400 -40.921 1.00 97.44 280 VAL A O 1
ATOM 2273 N N . ILE A 1 281 ? 26.626 0.563 -41.908 1.00 97.38 281 ILE A N 1
ATOM 2274 C CA . ILE A 1 281 ? 27.799 1.252 -42.454 1.00 97.38 281 ILE A CA 1
ATOM 2275 C C . ILE A 1 281 ? 27.560 1.597 -43.911 1.00 97.38 281 ILE A C 1
ATOM 2277 O O . ILE A 1 281 ? 27.394 0.709 -44.750 1.00 97.38 281 ILE A O 1
ATOM 2281 N N . PHE A 1 282 ? 27.563 2.891 -44.203 1.00 94.81 282 PHE A N 1
ATOM 2282 C CA . PHE A 1 282 ? 27.581 3.395 -45.561 1.00 94.81 282 PHE A CA 1
ATOM 2283 C C . PHE A 1 282 ? 29.017 3.555 -46.048 1.00 94.81 282 PHE A C 1
ATOM 2285 O O . PHE A 1 282 ? 29.903 3.941 -45.294 1.00 94.81 282 PHE A O 1
ATOM 2292 N N . PHE A 1 283 ? 29.234 3.284 -47.327 1.00 92.62 283 PHE A N 1
ATOM 2293 C CA . PHE A 1 283 ? 30.489 3.537 -48.022 1.00 92.62 283 PHE A CA 1
ATOM 2294 C C . PHE A 1 283 ? 30.230 4.446 -49.219 1.00 92.62 283 PHE A C 1
ATOM 2296 O O . PHE A 1 283 ? 29.276 4.204 -49.968 1.00 92.62 283 PHE A O 1
ATOM 2303 N N . THR A 1 284 ? 31.097 5.435 -49.438 1.00 91.56 284 THR A N 1
ATOM 2304 C CA . THR A 1 284 ? 31.142 6.196 -50.696 1.00 91.56 284 THR A CA 1
ATOM 2305 C C . THR A 1 284 ? 32.579 6.428 -51.156 1.00 91.56 284 THR A C 1
ATOM 2307 O O . THR A 1 284 ? 33.511 6.520 -50.361 1.00 91.56 284 THR A O 1
ATOM 2310 N N . GLU A 1 285 ? 32.783 6.558 -52.467 1.00 88.75 285 GLU A N 1
ATOM 2311 C CA . GLU A 1 285 ? 34.094 6.936 -52.992 1.00 88.75 285 GLU A CA 1
ATOM 2312 C C . GLU A 1 285 ? 34.375 8.420 -52.730 1.00 88.75 285 GLU A C 1
ATOM 2314 O O . GLU A 1 285 ? 33.520 9.292 -52.905 1.00 88.75 285 GLU A O 1
ATOM 2319 N N . LYS A 1 286 ? 35.621 8.725 -52.358 1.00 85.69 286 LYS A N 1
ATOM 2320 C CA . LYS A 1 286 ? 36.050 10.092 -52.064 1.00 85.69 286 LYS A CA 1
ATOM 2321 C C . LYS A 1 286 ? 35.777 11.028 -53.248 1.00 85.69 286 LYS A C 1
ATOM 2323 O O . LYS A 1 286 ? 36.271 10.807 -54.350 1.00 85.69 286 LYS A O 1
ATOM 2328 N N . GLY A 1 287 ? 35.048 12.112 -52.985 1.00 83.56 287 GLY A N 1
ATOM 2329 C CA . GLY A 1 287 ? 34.714 13.135 -53.980 1.00 83.56 287 GLY A CA 1
ATOM 2330 C C . GLY A 1 287 ? 33.445 12.859 -54.790 1.00 83.56 287 GLY A C 1
ATOM 2331 O O . GLY A 1 287 ? 33.127 13.661 -55.664 1.00 83.56 287 GLY A O 1
ATOM 2332 N N . LYS A 1 288 ? 32.716 11.771 -54.510 1.00 85.69 288 LYS A N 1
ATOM 2333 C CA . LYS A 1 288 ? 31.379 11.538 -55.069 1.00 85.69 288 LYS A CA 1
ATOM 2334 C C . LYS A 1 288 ? 30.283 12.119 -54.182 1.00 85.69 288 LYS A C 1
ATOM 2336 O O . LYS A 1 288 ? 30.451 12.250 -52.970 1.00 85.69 288 LYS A O 1
ATOM 2341 N N . GLU A 1 289 ? 29.158 12.460 -54.804 1.00 85.00 289 GLU A N 1
ATOM 2342 C CA . GLU A 1 289 ? 27.952 12.874 -54.088 1.00 85.00 289 GLU A CA 1
ATOM 2343 C C . GLU A 1 289 ? 27.370 11.700 -53.285 1.00 85.00 289 GLU A C 1
ATOM 2345 O O . GLU A 1 289 ? 27.459 10.539 -53.692 1.00 85.00 289 GLU A O 1
ATOM 2350 N N . LEU A 1 290 ? 26.788 12.007 -52.124 1.00 85.44 290 LEU A N 1
ATOM 2351 C CA . LEU A 1 290 ? 26.083 11.040 -51.282 1.00 85.44 290 LEU A CA 1
ATOM 2352 C C . LEU A 1 290 ? 24.674 10.814 -51.844 1.00 85.44 290 LEU A C 1
ATOM 2354 O O . LEU A 1 290 ? 23.713 11.434 -51.392 1.00 85.44 290 LEU A O 1
ATOM 2358 N N . ASP A 1 291 ? 24.574 9.963 -52.864 1.00 86.75 291 ASP A N 1
ATOM 2359 C CA . ASP A 1 291 ? 23.314 9.575 -53.501 1.00 86.75 291 ASP A CA 1
ATOM 2360 C C . ASP A 1 291 ? 23.150 8.045 -53.596 1.00 86.75 291 ASP A C 1
ATOM 2362 O O . ASP A 1 291 ? 24.092 7.273 -53.391 1.00 86.75 291 ASP A O 1
ATOM 2366 N N . ASP A 1 292 ? 21.945 7.601 -53.961 1.00 82.94 292 ASP A N 1
ATOM 2367 C CA . ASP A 1 292 ? 21.589 6.179 -54.076 1.00 82.94 292 ASP A CA 1
ATOM 2368 C C . ASP A 1 292 ? 22.456 5.398 -55.081 1.00 82.94 292 ASP A C 1
ATOM 2370 O O . ASP A 1 292 ? 22.487 4.167 -55.050 1.00 82.94 292 ASP A O 1
ATOM 2374 N N . LYS A 1 293 ? 23.142 6.080 -56.010 1.00 86.56 293 LYS A N 1
ATOM 2375 C CA . LYS A 1 293 ? 23.977 5.433 -57.036 1.00 86.56 293 LYS A CA 1
ATOM 2376 C C . LYS A 1 293 ? 25.406 5.212 -56.560 1.00 86.56 293 LYS A C 1
ATOM 2378 O O . LYS A 1 293 ? 26.063 4.283 -57.031 1.00 86.56 293 LYS A O 1
ATOM 2383 N N . ASN A 1 294 ? 25.895 6.077 -55.678 1.00 88.81 294 ASN A N 1
ATOM 2384 C CA . ASN A 1 294 ? 27.284 6.095 -55.236 1.00 88.81 294 ASN A CA 1
ATOM 2385 C C . ASN A 1 294 ? 27.466 5.554 -53.815 1.00 88.81 294 ASN A C 1
ATOM 2387 O O . ASN A 1 294 ? 28.582 5.172 -53.457 1.00 88.81 294 ASN A O 1
ATOM 2391 N N . MET A 1 295 ? 26.386 5.460 -53.037 1.00 92.44 295 MET A N 1
ATOM 2392 C CA . MET A 1 295 ? 26.404 4.859 -51.711 1.00 92.44 295 MET A CA 1
ATOM 2393 C C . MET A 1 295 ? 26.233 3.341 -51.766 1.00 92.44 295 MET A C 1
ATOM 2395 O O . MET A 1 295 ? 25.415 2.791 -52.503 1.00 92.44 295 MET A O 1
ATOM 2399 N N . LYS A 1 296 ? 26.996 2.650 -50.925 1.00 93.81 296 LYS A N 1
ATOM 2400 C CA . LYS A 1 296 ? 26.834 1.218 -50.653 1.00 93.81 296 LYS A CA 1
ATOM 2401 C C . LYS A 1 296 ? 26.581 1.017 -49.170 1.00 93.81 296 LYS A C 1
ATOM 2403 O O . LYS A 1 296 ? 27.046 1.814 -48.364 1.00 93.81 296 LYS A O 1
ATOM 2408 N N . VAL A 1 297 ? 25.879 -0.055 -48.819 1.00 95.38 297 VAL A N 1
ATOM 2409 C CA . VAL A 1 297 ? 25.690 -0.473 -47.427 1.00 95.38 297 VAL A CA 1
ATOM 2410 C C . VAL A 1 297 ? 26.432 -1.779 -47.173 1.00 95.38 297 VAL A C 1
ATOM 2412 O O . VAL A 1 297 ? 26.387 -2.700 -47.992 1.00 95.38 297 VAL A O 1
ATOM 2415 N N . LEU A 1 298 ? 27.133 -1.846 -46.045 1.00 96.56 298 LEU A N 1
ATOM 2416 C CA . LEU A 1 298 ? 27.799 -3.054 -45.588 1.00 96.56 298 LEU A CA 1
ATOM 2417 C C . LEU A 1 298 ? 26.769 -4.061 -45.079 1.00 96.56 298 LEU A C 1
ATOM 2419 O O . LEU A 1 298 ? 25.947 -3.746 -44.220 1.00 96.56 298 LEU A O 1
ATOM 2423 N N . LEU A 1 299 ? 26.845 -5.283 -45.598 1.00 97.31 299 LEU A N 1
ATOM 2424 C CA . LEU A 1 299 ? 26.039 -6.409 -45.150 1.00 97.31 299 LEU A CA 1
ATOM 2425 C C . LEU A 1 299 ? 26.940 -7.614 -44.910 1.00 97.31 299 LEU A C 1
ATOM 2427 O O . LEU A 1 299 ? 27.866 -7.880 -45.676 1.00 97.31 299 LEU A O 1
ATOM 2431 N N . ILE A 1 300 ? 26.604 -8.375 -43.880 1.00 95.62 300 ILE A N 1
ATOM 2432 C CA . ILE A 1 300 ? 27.171 -9.684 -43.591 1.00 95.62 300 ILE A CA 1
ATOM 2433 C C . ILE A 1 300 ? 26.154 -10.769 -43.934 1.00 95.62 300 ILE A C 1
ATOM 2435 O O . ILE A 1 300 ? 24.941 -10.545 -43.923 1.00 95.62 300 ILE A O 1
ATOM 2439 N N . LYS A 1 301 ? 26.634 -11.972 -44.240 1.00 96.50 301 LYS A N 1
ATOM 2440 C CA . LYS A 1 301 ? 25.767 -13.138 -44.415 1.00 96.50 301 LYS A CA 1
ATOM 2441 C C . LYS A 1 301 ? 25.778 -13.947 -43.126 1.00 96.50 301 LYS A C 1
ATOM 2443 O O . LYS A 1 301 ? 26.832 -14.417 -42.710 1.00 96.50 301 LYS A O 1
ATOM 2448 N N . ARG A 1 302 ? 24.614 -14.116 -42.497 1.00 94.62 302 ARG A N 1
ATOM 2449 C CA . ARG A 1 302 ? 24.505 -14.781 -41.192 1.00 94.62 302 ARG A CA 1
ATOM 2450 C C . ARG A 1 302 ? 24.961 -16.238 -41.265 1.00 94.62 302 ARG A C 1
ATOM 2452 O O . ARG A 1 302 ? 24.413 -17.015 -42.051 1.00 94.62 302 ARG A O 1
ATOM 2459 N N . GLY A 1 303 ? 25.907 -16.604 -40.401 1.00 90.69 303 GLY A N 1
ATOM 2460 C CA . GLY A 1 303 ? 26.412 -17.974 -40.266 1.00 90.69 303 GLY A CA 1
ATOM 2461 C C . GLY A 1 303 ? 25.551 -18.888 -39.389 1.00 90.69 303 GLY A C 1
ATOM 2462 O O . GLY A 1 303 ? 25.665 -20.098 -39.503 1.00 90.69 303 GLY A O 1
ATOM 2463 N N . GLU A 1 304 ? 24.656 -18.329 -38.570 1.00 89.56 304 GLU A N 1
ATOM 2464 C CA . GLU A 1 304 ? 23.907 -19.062 -37.540 1.00 89.56 304 GLU A CA 1
ATOM 2465 C C . GLU A 1 304 ? 22.404 -18.757 -37.573 1.00 89.56 304 GLU A C 1
ATOM 2467 O O . GLU A 1 304 ? 21.960 -17.705 -38.050 1.00 89.56 304 GLU A O 1
ATOM 2472 N N . GLN A 1 305 ? 21.607 -19.678 -37.024 1.00 90.12 305 GLN A N 1
ATOM 2473 C CA . GLN A 1 305 ? 20.174 -19.458 -36.805 1.00 90.12 305 GLN A CA 1
ATOM 2474 C C . GLN A 1 305 ? 19.929 -18.375 -35.732 1.00 90.12 305 GLN A C 1
ATOM 2476 O O . GLN A 1 305 ? 20.743 -18.207 -34.823 1.00 90.12 305 GLN A O 1
ATOM 2481 N N . PRO A 1 306 ? 18.796 -17.647 -35.774 1.00 92.81 306 PRO A N 1
ATOM 2482 C CA . PRO A 1 306 ? 17.770 -17.625 -36.820 1.00 92.81 306 PRO A CA 1
ATOM 2483 C C . PRO A 1 306 ? 18.252 -16.908 -38.090 1.00 92.81 306 PRO A C 1
ATOM 2485 O O . PRO A 1 306 ? 19.242 -16.179 -38.063 1.00 92.81 306 PRO A O 1
ATOM 2488 N N . PHE A 1 307 ? 17.521 -17.081 -39.195 1.00 94.75 307 PHE A N 1
ATOM 2489 C CA . PHE A 1 307 ? 17.809 -16.435 -40.488 1.00 94.75 307 PHE A CA 1
ATOM 2490 C C . PHE A 1 307 ? 19.202 -16.772 -41.039 1.00 94.75 307 PHE A C 1
ATOM 2492 O O . PHE A 1 307 ? 19.867 -15.930 -41.643 1.00 94.75 307 PHE A O 1
ATOM 2499 N N . MET A 1 308 ? 19.653 -18.007 -40.812 1.00 94.81 308 MET A N 1
ATOM 2500 C CA . MET A 1 308 ? 20.909 -18.501 -41.370 1.00 94.81 308 MET A CA 1
ATOM 2501 C C . MET A 1 308 ? 20.916 -18.310 -42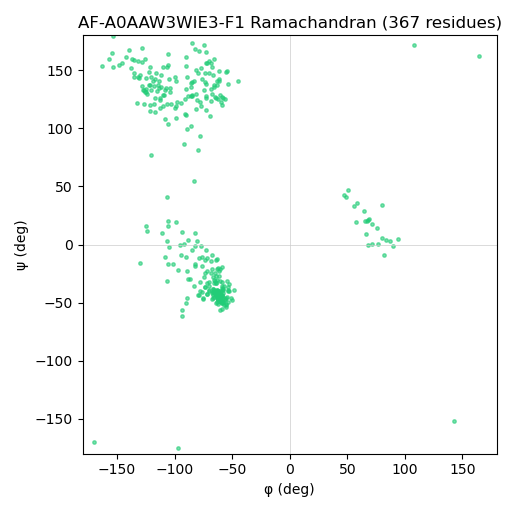.894 1.00 94.81 308 MET A C 1
ATOM 2503 O O . MET A 1 308 ? 19.912 -18.566 -43.559 1.00 94.81 308 MET A O 1
ATOM 2507 N N . ASN A 1 309 ? 22.051 -17.882 -43.445 1.00 94.62 309 ASN A N 1
ATOM 2508 C CA . ASN A 1 309 ? 22.254 -17.530 -44.854 1.00 94.62 309 ASN A CA 1
ATOM 2509 C C . ASN A 1 309 ? 21.529 -16.269 -45.361 1.00 94.62 309 ASN A C 1
ATOM 2511 O O . ASN A 1 309 ? 21.715 -15.921 -46.531 1.00 94.62 309 ASN A O 1
ATOM 2515 N N . CYS A 1 310 ? 20.760 -15.561 -44.531 1.00 97.31 310 CYS A N 1
ATOM 2516 C CA . CYS A 1 310 ? 20.227 -14.248 -44.893 1.00 97.31 310 CYS A CA 1
ATOM 2517 C C . CYS A 1 310 ? 21.303 -13.160 -44.771 1.00 97.31 310 CYS A C 1
ATOM 2519 O O . CYS A 1 310 ? 22.221 -13.262 -43.953 1.00 97.31 310 CYS A O 1
ATOM 2521 N N . TRP A 1 311 ? 21.162 -12.100 -45.569 1.00 97.62 311 TRP A N 1
ATOM 2522 C CA . TRP A 1 311 ? 21.927 -10.870 -45.382 1.00 97.62 311 TRP A CA 1
ATOM 2523 C C . TRP A 1 311 ? 21.413 -10.107 -44.162 1.00 97.62 311 TRP A C 1
ATOM 2525 O O . TRP A 1 311 ? 20.203 -10.012 -43.952 1.00 97.62 311 TRP A O 1
ATOM 2535 N N . ALA A 1 312 ? 22.332 -9.565 -43.377 1.00 96.44 312 ALA A N 1
ATOM 2536 C CA . ALA A 1 312 ? 22.061 -8.748 -42.207 1.00 96.44 312 ALA A CA 1
ATOM 2537 C C . ALA A 1 312 ? 23.085 -7.615 -42.118 1.00 96.44 312 ALA A C 1
ATOM 2539 O O . ALA A 1 312 ? 24.146 -7.670 -42.737 1.00 96.44 312 ALA A O 1
ATOM 2540 N N . ILE A 1 313 ? 22.755 -6.590 -41.346 1.00 96.56 313 ILE A N 1
ATOM 2541 C CA . ILE A 1 313 ? 23.746 -5.615 -40.891 1.00 96.56 313 ILE A CA 1
ATOM 2542 C C . ILE A 1 313 ? 24.624 -6.258 -39.808 1.00 96.56 313 ILE A C 1
ATOM 2544 O O . ILE A 1 313 ? 24.118 -7.131 -39.094 1.00 96.56 313 ILE A O 1
ATOM 2548 N N . PRO A 1 314 ? 25.913 -5.888 -39.718 1.00 96.75 314 PRO A N 1
ATOM 2549 C CA . PRO A 1 314 ? 26.797 -6.413 -38.689 1.00 96.75 314 PRO A CA 1
ATOM 2550 C C . PRO A 1 314 ? 26.323 -6.003 -37.298 1.00 96.75 314 PRO A C 1
ATOM 2552 O O . PRO A 1 314 ? 25.865 -4.872 -37.113 1.00 96.75 314 PRO A O 1
ATOM 2555 N N . GLY A 1 315 ? 26.418 -6.909 -36.333 1.00 96.38 315 GLY A N 1
ATOM 2556 C CA . GLY A 1 315 ? 25.886 -6.673 -35.000 1.00 96.38 315 GLY A CA 1
ATOM 2557 C C . GLY A 1 315 ? 25.737 -7.921 -34.146 1.00 96.38 315 GLY A C 1
ATOM 2558 O O . GLY A 1 315 ? 25.680 -9.053 -34.625 1.00 96.38 315 GLY A O 1
ATOM 2559 N N . GLY A 1 316 ? 25.605 -7.701 -32.843 1.00 96.69 316 GLY A N 1
ATOM 2560 C CA . GLY A 1 316 ? 25.597 -8.785 -31.872 1.00 96.69 316 GLY A CA 1
ATOM 2561 C C . GLY A 1 316 ? 25.189 -8.350 -30.475 1.00 96.69 316 GLY A C 1
ATOM 2562 O O . GLY A 1 316 ? 24.649 -7.262 -30.266 1.00 96.69 316 GLY A O 1
ATOM 2563 N N . PHE A 1 317 ? 25.361 -9.257 -29.517 1.00 97.69 317 PHE A N 1
ATOM 2564 C CA . PHE A 1 317 ? 24.889 -9.074 -28.145 1.00 97.69 317 PHE A CA 1
ATOM 2565 C C . PHE A 1 317 ? 25.868 -8.261 -27.307 1.00 97.69 317 PHE A C 1
ATOM 2567 O O . PHE A 1 317 ? 27.074 -8.496 -27.350 1.00 97.69 317 PHE A O 1
ATOM 2574 N N . VAL A 1 318 ? 25.308 -7.393 -26.464 1.00 98.12 318 VAL A N 1
ATOM 2575 C CA . VAL A 1 318 ? 26.052 -6.678 -25.426 1.00 98.12 318 VAL A CA 1
ATOM 2576 C C . VAL A 1 318 ? 26.513 -7.676 -24.358 1.00 98.12 318 VAL A C 1
ATOM 2578 O O . VAL A 1 318 ? 25.707 -8.403 -23.768 1.00 98.12 318 VAL A O 1
ATOM 2581 N N . LYS A 1 319 ? 27.818 -7.718 -24.113 1.00 96.62 319 LYS A N 1
ATOM 2582 C CA . LYS A 1 319 ? 28.504 -8.506 -23.086 1.00 96.62 319 LYS A CA 1
ATOM 2583 C C . LYS A 1 319 ? 28.455 -7.786 -21.733 1.00 96.62 319 LYS A C 1
ATOM 2585 O O . LYS A 1 319 ? 28.076 -6.625 -21.598 1.00 96.62 319 LYS A O 1
ATOM 2590 N N . VAL A 1 320 ? 28.829 -8.502 -20.677 1.00 92.62 320 VAL A N 1
ATOM 2591 C CA . VAL A 1 320 ? 28.935 -7.910 -19.337 1.00 92.62 320 VAL A CA 1
ATOM 2592 C C . VAL A 1 320 ? 30.100 -6.915 -19.323 1.00 92.62 320 VAL A C 1
ATOM 2594 O O . VAL A 1 320 ? 31.193 -7.258 -19.765 1.00 92.62 320 VAL A O 1
ATOM 2597 N N . ASN A 1 321 ? 29.874 -5.727 -18.756 1.00 93.06 321 ASN A N 1
ATOM 2598 C CA . ASN A 1 321 ? 30.846 -4.628 -18.645 1.00 93.06 321 ASN A CA 1
ATOM 2599 C C . ASN A 1 321 ? 31.245 -3.942 -19.967 1.00 93.06 321 ASN A C 1
ATOM 2601 O O . ASN A 1 321 ? 32.297 -3.313 -19.994 1.00 93.06 321 ASN A O 1
ATOM 2605 N N . GLU A 1 322 ? 30.430 -4.026 -21.023 1.00 95.06 322 GLU A N 1
ATOM 2606 C CA . GLU A 1 322 ? 30.584 -3.172 -22.213 1.00 95.06 322 GLU A CA 1
ATOM 2607 C C . GLU A 1 322 ? 29.366 -2.257 -22.401 1.00 95.06 322 GLU A C 1
ATOM 2609 O O . GLU A 1 322 ? 28.237 -2.613 -22.042 1.00 95.06 322 GLU A O 1
ATOM 2614 N N . THR A 1 323 ? 29.589 -1.060 -22.945 1.00 97.50 323 THR A N 1
ATOM 2615 C CA . THR A 1 323 ? 28.499 -0.187 -23.393 1.00 97.50 323 THR A CA 1
ATOM 2616 C C . THR A 1 323 ? 27.963 -0.638 -24.754 1.00 97.50 323 THR A C 1
ATOM 2618 O O . THR A 1 323 ? 28.569 -1.444 -25.465 1.00 97.50 323 THR A O 1
ATOM 2621 N N . VAL A 1 324 ? 26.803 -0.111 -25.152 1.00 97.56 324 VAL A N 1
ATOM 2622 C CA . VAL A 1 324 ? 26.226 -0.387 -26.479 1.00 97.56 324 VAL A CA 1
ATOM 2623 C C . VAL A 1 324 ? 27.085 0.180 -27.613 1.00 97.56 324 VAL A C 1
ATOM 2625 O O . VAL A 1 324 ? 27.150 -0.429 -28.676 1.00 97.56 324 VAL A O 1
ATOM 2628 N N . GLU A 1 325 ? 27.795 1.285 -27.381 1.00 97.19 325 GLU A N 1
ATOM 2629 C CA . GLU A 1 325 ? 28.766 1.864 -28.316 1.00 97.19 325 GLU A CA 1
ATOM 2630 C C . GLU A 1 325 ? 29.989 0.957 -28.485 1.00 97.19 325 GLU A C 1
ATOM 2632 O O . GLU A 1 325 ? 30.408 0.681 -29.609 1.00 97.19 325 GLU A O 1
ATOM 2637 N N . GLU A 1 326 ? 30.541 0.463 -27.373 1.00 97.50 326 GLU A N 1
ATOM 2638 C CA . GLU A 1 326 ? 31.664 -0.481 -27.384 1.00 97.50 326 GLU A CA 1
ATOM 2639 C C . GLU A 1 326 ? 31.274 -1.784 -28.088 1.00 97.50 326 GLU A C 1
ATOM 2641 O O . GLU A 1 326 ? 32.033 -2.294 -28.909 1.00 97.50 326 GLU A O 1
ATOM 2646 N N . THR A 1 327 ? 30.053 -2.269 -27.840 1.00 98.06 327 THR A N 1
ATOM 2647 C CA . THR A 1 327 ? 29.475 -3.432 -28.529 1.00 98.06 327 THR A CA 1
ATOM 2648 C C . THR A 1 327 ? 29.394 -3.189 -30.035 1.00 98.06 327 THR A C 1
ATOM 2650 O O . THR A 1 327 ? 29.845 -4.022 -30.814 1.00 98.06 327 THR A O 1
ATOM 2653 N N . ALA A 1 328 ? 28.854 -2.043 -30.460 1.00 97.62 328 ALA A N 1
ATOM 2654 C CA . ALA A 1 328 ? 28.697 -1.693 -31.870 1.00 97.62 328 ALA A CA 1
ATOM 2655 C C . ALA A 1 328 ? 30.048 -1.670 -32.609 1.00 97.62 328 ALA A C 1
ATOM 2657 O O . ALA A 1 328 ? 30.179 -2.240 -33.695 1.00 97.62 328 ALA A O 1
ATOM 2658 N N . ALA A 1 329 ? 31.066 -1.054 -32.001 1.00 96.88 329 ALA A N 1
ATOM 2659 C CA . ALA A 1 329 ? 32.417 -1.009 -32.554 1.00 96.88 329 ALA A CA 1
ATOM 2660 C C . ALA A 1 329 ? 33.074 -2.39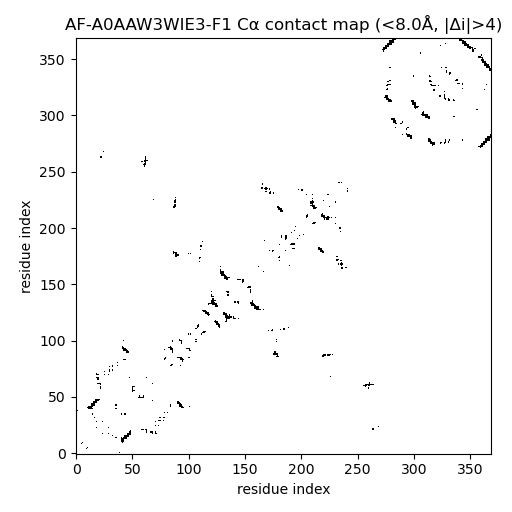9 -32.594 1.00 96.88 329 ALA A C 1
ATOM 2662 O O . ALA A 1 329 ? 33.671 -2.766 -33.606 1.00 96.88 329 ALA A O 1
ATOM 2663 N N . ARG A 1 330 ? 32.931 -3.185 -31.518 1.00 97.56 330 ARG A N 1
ATOM 2664 C CA . ARG A 1 330 ? 33.488 -4.538 -31.408 1.00 97.56 330 ARG A CA 1
ATOM 2665 C C . ARG A 1 330 ? 32.883 -5.493 -32.431 1.00 97.56 330 ARG A C 1
ATOM 2667 O O . ARG A 1 330 ? 33.632 -6.167 -33.124 1.00 97.56 330 ARG A O 1
ATOM 2674 N N . GLU A 1 331 ? 31.558 -5.560 -32.528 1.00 97.50 331 GLU A N 1
ATOM 2675 C CA . GLU A 1 331 ? 30.866 -6.448 -33.475 1.00 97.50 331 GLU A CA 1
ATOM 2676 C C . GLU A 1 331 ? 31.190 -6.062 -34.923 1.00 97.50 331 GLU A C 1
ATOM 2678 O O . GLU A 1 331 ? 31.457 -6.925 -35.758 1.00 97.50 331 GLU A O 1
ATOM 2683 N N . LEU A 1 332 ? 31.271 -4.757 -35.217 1.00 96.94 332 LEU A N 1
ATOM 2684 C CA . LEU A 1 332 ? 31.701 -4.290 -36.531 1.00 96.94 332 LEU A CA 1
ATOM 2685 C C . LEU A 1 332 ? 33.125 -4.766 -36.864 1.00 96.94 332 LEU A C 1
ATOM 2687 O O . LEU A 1 332 ? 33.365 -5.248 -37.973 1.00 96.94 332 LEU A O 1
ATOM 2691 N N . GLU A 1 333 ? 34.062 -4.665 -35.923 1.00 97.12 333 GLU A N 1
ATOM 2692 C CA . GLU A 1 333 ? 35.431 -5.149 -36.111 1.00 97.12 333 GLU A CA 1
ATOM 2693 C C . GLU A 1 333 ? 35.494 -6.680 -36.238 1.00 97.12 333 GLU A C 1
ATOM 2695 O O . GLU A 1 333 ? 36.152 -7.184 -37.147 1.00 97.12 333 GLU A O 1
ATOM 2700 N N . GLU A 1 334 ? 34.808 -7.421 -35.365 1.00 95.19 334 GLU A N 1
ATOM 2701 C CA . GLU A 1 334 ? 34.821 -8.890 -35.327 1.00 95.19 334 GLU A CA 1
ATOM 2702 C C . GLU A 1 334 ? 34.246 -9.502 -36.617 1.00 95.19 334 GLU A C 1
ATOM 2704 O O . GLU A 1 334 ? 34.808 -10.463 -37.147 1.00 95.19 334 GLU A O 1
ATOM 2709 N N . GLU A 1 335 ? 33.165 -8.935 -37.160 1.00 94.56 335 GLU A N 1
ATOM 2710 C CA . GLU A 1 335 ? 32.477 -9.495 -38.328 1.00 94.56 335 GLU A CA 1
ATOM 2711 C C . GLU A 1 335 ? 33.014 -8.982 -39.672 1.00 94.56 335 GLU A C 1
ATOM 2713 O O . GLU A 1 335 ? 32.831 -9.636 -40.703 1.00 94.56 335 GLU A O 1
ATOM 2718 N N . THR A 1 336 ? 33.658 -7.809 -39.691 1.00 94.00 336 THR A N 1
ATOM 2719 C CA . THR A 1 336 ? 34.012 -7.119 -40.949 1.00 94.00 336 THR A CA 1
ATOM 2720 C C . THR A 1 336 ? 35.471 -6.671 -41.030 1.00 94.00 336 THR A C 1
ATOM 2722 O O . THR A 1 336 ? 35.961 -6.367 -42.118 1.00 94.00 336 THR A O 1
ATOM 2725 N N . GLY A 1 337 ? 36.185 -6.635 -39.903 1.00 95.00 337 GLY A N 1
ATOM 2726 C CA . GLY A 1 337 ? 37.558 -6.139 -39.800 1.00 95.00 337 GLY A CA 1
ATOM 2727 C C . GLY A 1 337 ? 37.696 -4.612 -39.809 1.00 95.00 337 GLY A C 1
ATOM 2728 O O . GLY A 1 337 ? 38.822 -4.113 -39.739 1.00 95.00 337 GLY A O 1
ATOM 2729 N N . LEU A 1 338 ? 36.595 -3.855 -39.904 1.00 94.31 338 LEU A N 1
ATOM 2730 C CA . LEU A 1 338 ? 36.614 -2.391 -39.892 1.00 94.31 338 LEU A CA 1
ATOM 2731 C C . LEU A 1 338 ? 36.882 -1.849 -38.485 1.00 94.31 338 LEU A C 1
ATOM 2733 O O . LEU A 1 338 ? 36.249 -2.260 -37.520 1.00 94.31 338 LEU A O 1
ATOM 2737 N N . LYS A 1 339 ? 37.800 -0.882 -38.384 1.00 94.12 339 LYS A N 1
ATOM 2738 C CA . LYS A 1 339 ? 38.199 -0.239 -37.123 1.00 94.12 339 LYS A CA 1
ATOM 2739 C C . LYS A 1 339 ? 38.118 1.274 -37.240 1.00 94.12 339 LYS A C 1
ATOM 2741 O O . LYS A 1 339 ? 38.254 1.810 -38.337 1.00 94.12 339 LYS A O 1
ATOM 2746 N N . ASN A 1 340 ? 37.993 1.955 -36.101 1.00 92.06 340 ASN A N 1
ATOM 2747 C CA . ASN A 1 340 ? 37.987 3.421 -36.007 1.00 92.06 340 ASN A CA 1
ATOM 2748 C C . ASN A 1 340 ? 36.905 4.094 -36.876 1.00 92.06 340 ASN A C 1
ATOM 2750 O O . ASN A 1 340 ? 37.121 5.186 -37.396 1.00 92.06 340 ASN A O 1
ATOM 2754 N N . VAL A 1 341 ? 35.755 3.435 -37.049 1.00 94.50 341 VAL A N 1
ATOM 2755 C CA . VAL A 1 341 ? 34.591 4.026 -37.719 1.00 94.50 341 VAL A CA 1
ATOM 2756 C C . VAL A 1 341 ? 33.846 4.893 -36.711 1.00 94.50 341 VAL A C 1
ATOM 2758 O O . VAL A 1 341 ? 33.544 4.439 -35.608 1.00 94.50 341 VAL A O 1
ATOM 2761 N N . GLU A 1 342 ? 33.550 6.137 -37.078 1.00 95.25 342 GLU A N 1
ATOM 2762 C CA . GLU A 1 342 ? 32.714 7.007 -36.256 1.00 95.25 342 GLU A CA 1
ATOM 2763 C C . GLU A 1 342 ? 31.259 6.530 -36.339 1.00 95.25 342 GLU A C 1
ATOM 2765 O O . GLU A 1 342 ? 30.654 6.518 -37.413 1.00 95.25 342 GLU A O 1
ATOM 2770 N N . LEU A 1 343 ? 30.719 6.089 -35.201 1.00 97.19 343 LEU A N 1
ATOM 2771 C CA . LEU A 1 343 ? 29.378 5.525 -35.093 1.00 97.19 343 LEU A CA 1
ATOM 2772 C C . LEU A 1 343 ? 28.458 6.481 -34.338 1.00 97.19 343 LEU A C 1
ATOM 2774 O O . LEU A 1 343 ? 28.756 6.901 -33.223 1.00 97.19 343 LEU A O 1
ATOM 2778 N N . SER A 1 344 ? 27.304 6.780 -34.928 1.00 97.44 344 SER A N 1
ATOM 2779 C CA . SER A 1 344 ? 26.249 7.589 -34.311 1.00 97.44 344 SER A CA 1
ATOM 2780 C C . SER A 1 344 ? 24.990 6.758 -34.094 1.00 97.44 344 SER A C 1
ATOM 2782 O O . SER A 1 344 ? 24.538 6.076 -35.012 1.00 97.44 344 SER A O 1
ATOM 2784 N N . LEU A 1 345 ? 24.400 6.815 -32.896 1.00 97.88 345 LEU A N 1
ATOM 2785 C CA . LEU A 1 345 ? 23.139 6.126 -32.609 1.00 97.88 345 LEU A CA 1
ATOM 2786 C C . LEU A 1 345 ? 22.016 6.715 -33.475 1.00 97.88 345 LEU A C 1
ATOM 2788 O O . LEU A 1 345 ? 21.757 7.916 -33.439 1.00 97.88 345 LEU A O 1
ATOM 2792 N N . VAL A 1 346 ? 21.320 5.856 -34.214 1.00 96.31 346 VAL A N 1
ATOM 2793 C CA . VAL A 1 346 ? 20.170 6.228 -35.046 1.00 96.31 346 VAL A CA 1
ATOM 2794 C C . VAL A 1 346 ? 18.876 6.032 -34.272 1.00 96.31 346 VAL A C 1
ATOM 2796 O O . VAL A 1 346 ? 18.072 6.952 -34.145 1.00 96.31 346 VAL A O 1
ATOM 2799 N N . GLN A 1 347 ? 18.652 4.812 -33.776 1.00 97.19 347 GLN A N 1
ATOM 2800 C CA . GLN A 1 347 ? 17.389 4.428 -33.155 1.00 97.19 347 GLN A CA 1
ATOM 2801 C C . GLN A 1 347 ? 17.533 3.157 -32.310 1.00 97.19 347 GLN A C 1
ATOM 2803 O O . GLN A 1 347 ? 18.356 2.288 -32.588 1.00 97.19 347 GLN A O 1
ATOM 2808 N N . VAL A 1 348 ? 16.659 3.017 -31.311 1.00 98.12 348 VAL A N 1
ATOM 2809 C CA . VAL A 1 348 ? 16.449 1.769 -30.570 1.00 98.12 348 VAL A CA 1
ATOM 2810 C C . VAL A 1 348 ? 15.227 1.030 -31.126 1.00 98.12 348 VAL A C 1
ATOM 2812 O O . VAL A 1 348 ? 14.112 1.555 -31.135 1.00 98.12 348 VAL A O 1
ATOM 2815 N N . PHE A 1 349 ? 15.421 -0.209 -31.573 1.00 97.50 349 PHE A N 1
ATOM 2816 C CA . PHE A 1 349 ? 14.373 -1.092 -32.082 1.00 97.50 349 PHE A CA 1
ATOM 2817 C C . PHE A 1 349 ? 13.922 -2.073 -30.995 1.00 97.50 349 PHE A C 1
ATOM 2819 O O . PHE A 1 349 ? 14.646 -3.005 -30.648 1.00 97.50 349 PHE A O 1
ATOM 2826 N N . SER A 1 350 ? 12.703 -1.885 -30.478 1.00 97.19 350 SER A N 1
ATOM 2827 C CA . SER A 1 350 ? 12.202 -2.571 -29.273 1.00 97.19 350 SER A CA 1
ATOM 2828 C C . SER A 1 350 ? 10.897 -3.362 -29.456 1.00 97.19 350 SER A C 1
ATOM 2830 O O . SER A 1 350 ? 10.298 -3.797 -28.472 1.00 97.19 350 SER A O 1
ATOM 2832 N N . ASN A 1 351 ? 10.437 -3.579 -30.697 1.00 96.88 351 ASN A N 1
ATOM 2833 C CA . ASN A 1 351 ? 9.258 -4.414 -30.957 1.00 96.88 351 ASN A CA 1
ATOM 2834 C C . ASN A 1 351 ? 9.484 -5.836 -30.407 1.00 96.88 351 ASN A C 1
ATOM 2836 O O . ASN A 1 351 ? 10.399 -6.530 -30.846 1.00 96.88 351 ASN A O 1
ATOM 2840 N N . THR A 1 352 ? 8.630 -6.283 -29.481 1.00 93.50 352 THR A N 1
ATOM 2841 C CA . THR A 1 352 ? 8.785 -7.545 -28.730 1.00 93.50 352 THR A CA 1
ATOM 2842 C C . THR A 1 352 ? 8.741 -8.808 -29.589 1.00 93.50 352 THR A C 1
ATOM 2844 O O . THR A 1 352 ? 9.095 -9.876 -29.102 1.00 93.50 352 THR A O 1
ATOM 2847 N N . LYS A 1 353 ? 8.328 -8.702 -30.860 1.00 94.75 353 LYS A N 1
ATOM 2848 C CA . LYS A 1 353 ? 8.280 -9.810 -31.827 1.00 94.75 353 LYS A CA 1
ATOM 2849 C C . LYS A 1 353 ? 9.310 -9.688 -32.957 1.00 94.75 353 LYS A C 1
ATOM 2851 O O . LYS A 1 353 ? 9.210 -10.425 -33.934 1.00 94.75 353 LYS A O 1
ATOM 2856 N N . ARG A 1 354 ? 10.268 -8.753 -32.868 1.00 95.25 354 ARG A N 1
ATOM 2857 C CA . ARG A 1 354 ? 11.267 -8.534 -33.935 1.00 95.25 354 ARG A CA 1
ATOM 2858 C C . ARG A 1 354 ? 12.234 -9.703 -34.114 1.00 95.25 354 ARG A C 1
ATOM 2860 O O . ARG A 1 354 ? 12.739 -9.897 -35.213 1.00 95.25 354 ARG A O 1
ATOM 2867 N N . ASP A 1 355 ? 12.492 -10.457 -33.048 1.00 96.44 355 ASP A N 1
ATOM 2868 C CA . ASP A 1 355 ? 13.407 -11.593 -33.052 1.00 96.44 355 ASP A CA 1
ATOM 2869 C C . ASP A 1 355 ? 12.679 -12.856 -32.564 1.00 96.44 355 ASP A C 1
ATOM 2871 O O . ASP A 1 355 ? 12.039 -12.819 -31.510 1.00 96.44 355 ASP A O 1
ATOM 2875 N N . PRO A 1 356 ? 12.753 -13.984 -33.295 1.00 95.50 356 PRO A N 1
ATOM 2876 C CA . PRO A 1 356 ? 12.070 -15.216 -32.904 1.00 95.50 356 PRO A CA 1
ATOM 2877 C C . PRO A 1 356 ? 12.650 -15.868 -31.639 1.00 95.50 356 PRO A C 1
ATOM 2879 O O . PRO A 1 356 ? 12.005 -16.749 -31.074 1.00 95.50 356 PRO A O 1
ATOM 2882 N N . ARG A 1 357 ? 13.845 -15.468 -31.180 1.00 95.19 357 ARG A N 1
ATOM 2883 C CA . ARG A 1 357 ? 14.479 -16.013 -29.967 1.00 95.19 357 ARG A CA 1
ATOM 2884 C C . ARG A 1 357 ? 13.862 -15.485 -28.669 1.00 95.19 357 ARG A C 1
ATOM 2886 O O . ARG A 1 357 ? 14.058 -16.105 -27.629 1.00 95.19 357 ARG A O 1
ATOM 2893 N N . GLY A 1 358 ? 13.130 -14.368 -28.705 1.00 94.94 358 GLY A N 1
ATOM 2894 C CA . GLY A 1 358 ? 12.477 -13.789 -27.530 1.00 94.94 358 GLY A CA 1
ATOM 2895 C C . GLY A 1 358 ? 12.498 -12.261 -27.511 1.00 94.94 358 GLY A C 1
ATOM 2896 O O . GLY A 1 358 ? 12.528 -11.604 -28.550 1.00 94.94 358 GLY A O 1
ATOM 2897 N N . TRP A 1 359 ? 12.478 -11.679 -26.309 1.00 96.75 359 TRP A N 1
ATOM 2898 C CA . TRP A 1 359 ? 12.489 -10.227 -26.134 1.00 96.75 359 TRP A CA 1
ATOM 2899 C C . TRP A 1 359 ? 13.903 -9.668 -26.339 1.00 96.75 359 TRP A C 1
ATOM 2901 O O . TRP A 1 359 ? 14.707 -9.631 -25.411 1.00 96.75 359 TRP A O 1
ATOM 2911 N N . ILE A 1 360 ? 14.205 -9.250 -27.570 1.00 97.44 360 ILE A N 1
ATOM 2912 C CA . ILE A 1 360 ? 15.505 -8.678 -27.950 1.00 97.44 360 ILE A CA 1
ATOM 2913 C C . ILE A 1 360 ? 15.323 -7.233 -28.408 1.00 97.44 360 ILE A C 1
ATOM 2915 O O . ILE A 1 360 ? 14.525 -6.955 -29.306 1.00 97.44 360 ILE A O 1
ATOM 2919 N N . VAL A 1 361 ? 16.081 -6.326 -27.798 1.00 98.19 361 VAL A N 1
ATOM 2920 C CA . VAL A 1 361 ? 16.140 -4.900 -28.139 1.00 98.19 361 VAL A CA 1
ATOM 2921 C C . VAL A 1 361 ? 17.468 -4.626 -28.832 1.00 98.19 361 VAL A C 1
ATOM 2923 O O . VAL A 1 361 ? 18.496 -5.075 -28.336 1.00 98.19 361 VAL A O 1
ATOM 2926 N N . SER A 1 362 ? 17.450 -3.879 -29.941 1.00 98.00 362 SER A N 1
ATOM 2927 C CA . SER A 1 362 ? 18.683 -3.498 -30.643 1.00 98.00 362 SER A CA 1
ATOM 2928 C C . SER A 1 362 ? 18.888 -1.992 -30.737 1.00 98.00 362 SER A C 1
ATOM 2930 O O . SER A 1 362 ? 17.964 -1.271 -31.123 1.00 98.00 362 SER A O 1
ATOM 2932 N N . CYS A 1 363 ? 20.095 -1.529 -30.424 1.00 98.44 363 CYS A N 1
ATOM 2933 C CA . CYS A 1 363 ? 20.560 -0.168 -30.674 1.00 98.44 363 CYS A CA 1
ATOM 2934 C C . CYS A 1 363 ? 21.240 -0.114 -32.049 1.00 98.44 363 CYS A C 1
ATOM 2936 O O . CYS A 1 363 ? 22.299 -0.706 -32.236 1.00 98.44 363 CYS A O 1
ATOM 2938 N N . ALA A 1 364 ? 20.637 0.583 -33.012 1.00 98.06 364 ALA A N 1
ATOM 2939 C CA . ALA A 1 364 ? 21.199 0.724 -34.350 1.00 98.06 364 ALA A CA 1
ATOM 2940 C C . ALA A 1 364 ? 22.094 1.961 -34.440 1.00 98.06 364 ALA A C 1
ATOM 2942 O O . ALA A 1 364 ? 21.639 3.075 -34.173 1.00 98.06 364 ALA A O 1
ATOM 2943 N N . TYR A 1 365 ? 23.331 1.767 -34.875 1.00 98.44 365 TYR A N 1
ATOM 2944 C CA . TYR A 1 365 ? 24.308 2.810 -35.150 1.00 98.44 365 TYR A CA 1
ATOM 2945 C C . TYR A 1 365 ? 24.495 2.987 -36.654 1.00 98.44 365 TYR A C 1
ATOM 2947 O O . TYR A 1 365 ? 24.311 2.048 -37.425 1.00 98.44 365 TYR A O 1
ATOM 2955 N N . VAL A 1 366 ? 24.872 4.190 -37.076 1.00 97.69 366 VAL A N 1
ATOM 2956 C CA . VAL A 1 366 ? 25.271 4.497 -38.451 1.00 97.69 366 VAL A CA 1
ATOM 2957 C C . VAL A 1 366 ? 26.708 4.985 -38.481 1.00 97.69 366 VAL A C 1
ATOM 2959 O O . VAL A 1 366 ? 27.119 5.747 -37.608 1.00 97.69 366 VAL A O 1
ATOM 2962 N N . GLY A 1 367 ? 27.447 4.563 -39.501 1.00 95.75 367 GLY A N 1
ATOM 2963 C CA . GLY A 1 367 ? 28.774 5.080 -39.818 1.00 95.75 367 GLY A CA 1
ATOM 2964 C C . GLY A 1 367 ? 28.926 5.310 -41.316 1.00 95.75 367 GLY A C 1
ATOM 2965 O O . GLY A 1 367 ? 28.182 4.742 -42.119 1.00 95.75 367 GLY A O 1
ATOM 2966 N N . LEU A 1 368 ? 29.893 6.145 -41.687 1.00 92.12 368 LEU A N 1
ATOM 2967 C CA . LEU A 1 368 ? 30.279 6.399 -43.072 1.00 92.12 368 LEU A CA 1
ATOM 2968 C C . LEU A 1 368 ? 31.783 6.153 -43.218 1.00 92.12 368 LEU A C 1
ATOM 2970 O O . LEU A 1 368 ? 32.560 6.657 -42.407 1.00 92.12 368 LEU A O 1
ATOM 2974 N N . ILE A 1 369 ? 32.171 5.393 -44.242 1.00 90.12 369 ILE A N 1
ATOM 2975 C CA . ILE A 1 369 ? 33.569 5.082 -44.575 1.00 90.12 369 ILE A CA 1
ATOM 2976 C C . ILE A 1 369 ? 33.936 5.435 -46.013 1.00 90.12 369 ILE A C 1
ATOM 2978 O O . ILE A 1 369 ? 33.037 5.417 -46.891 1.00 90.12 369 ILE A O 1
#

InterPro domains:
  IPR000086 NUDIX hydrolase domain [PF00293] (290-348)
  IPR000086 NUDIX hydrolase domain [PS51462] (272-369)
  IPR015797 NUDIX hydrolase-like domain superfamily [SSF55811] (254-367)
  IPR020084 NUDIX hydrolase, conserved site [PS00893] (316-337)
  IPR020476 NUDIX hydrolase [PR00502] (311-325)
  IPR020476 NUDIX hydrolase [PR00502] (325-340)
  IPR058240 Radical SAM superfamily [SSF102114] (1-236)

Organism: Clostridium beijerinckii (NCBI:txid1520)

Foldseek 3Di:
DLVVCVVVPDPADEAEDEDQFLQQFLVNLVVVLVVVVVSVHQKYFYHYDDLPPDPNVLLVLQGDLVRVLVSVVSSQVSCVVSQFDAFFLAGMTGNDPPDLRDDPVLCCCLQVVDWDDFDDAQTWTDDLFKIWTFHCVPVVDCPQNVVCVVVVHGRTDDIGGHDLLQSQLVSLVSVCNSQKDAQVSSCVSNVDGPCVVLVVLVCVCVVVVQWDDDDRIIGGDNNVNSVVVPSSCSSHDPVVVVVVVVVVVVPDPNPSSVVSNVVSDDPVSDDDAWEKEFEWEKEFDPPDDPDPVGIDTDWDQACDDDVHRDIDTFMDTDDPPDDSVRRHQVSCCVRPVDHPWDKDFDDKDFDQPPHPVGRYIYTYIYTYD

pLDDT: mean 91.4, std 7.46, range [54.34, 98.44]

Sequence (369 aa):
AVMNIRKAGFTQLNVDLMYGFLHQTDDDFETTLRYAIGLKPEYITLYRNRYKGTKIEAEAGGVSLYKVIRQYRLAFKVLNENGYKANYGKNTFSRVEGDYGTSDYLTKRVINGIPYIGIGLGAQSFGYDYLAYNEGAASKQINTYRKKIEEGKFPIQDIYRLPLEEAIGKMISVAFYFGFVNFEVFEKRFGIKFCEHFSEEVKFVTKNGFMEIKNGGIYLTERGADYINGVIPLFYSERSQKELINLSSKTINRSQDEKIFLEAYNIEAYSKPSLTADCVIFFTEKGKELDDKNMKVLLIKRGEQPFMNCWAIPGGFVKVNETVEETAARELEEETGLKNVELSLVQVFSNTKRDPRGWIVSCAYVGLI

Nearest PDB structures (foldseek):
  2fml-assembly1_A  TM=7.895E-01  e=7.475E-10  Enterococcus faecalis
  5bs6-assembly1_B  TM=8.970E-01  e=1.265E-08  Bacteroides thetaiotaomicron VPI-5482
  5deq-assembly1_A  TM=9.336E-01  e=7.573E-08  Bacteroides thetaiotaomicron VPI-5482
  5bs6-assembly2_D  TM=8.838E-01  e=4.504E-08  Bacteroides thetaiotaomicron VPI-5482
  3i9x-assembly1_A-2  TM=8.178E-01  e=3.375E-08  Listeria innocua